Protein AF-A0A6N2ULR9-F1 (afdb_monomer_lite)

Foldseek 3Di:
DDDDDDPDDDDDPPPPDDQAPDDDDDPVLLLQLLLLFVLLCLDQQGGDLLLSVLVSCLVVVVSVDDQAVDDDPNNDHPVSVVSRVVSRVVSHPPGDDDDVVVVVPDDFDPQQADPVRHGHAFQQEKEKDKDFDQFKAKEQACDPQQPQLLCNQPRIAIDRAMKIWTAGSRQRATQKIKTKDFLVSDDALLQLLLQQVVCCQVANHGQEYEYEDDRCPPPLNVQSCQLSNYHYDYPYPPPPNHPVVVVVSQLCSQLSLAFGGCDPDHCPDVVSVVVSVCSSNNNDNCPVGGYYPVVVVVSSLLSSVSQQQHWDADPNPGIDRSLVSNVVSCVVPPHHHDDPLCPLSSFSDKDKAAQAPQKGWDFDQAQQRAGDIWIWHDPVSVVRHGHIWIWGFHSLDDPQTKIWIGHPPDPHTPDMITTPDDDDPDDPDDRPNVSSSRWMWMWMWGDHSVRFIWIWIFTRHSRRDGDTDIDTDDPPDDDDPPDDDPSSDDDVSSVPPPSPSVVVVVVVVVVPDPPDDDDDDDDPVNVVVVVVVVVVVVVVPDDDD

Structure (mmCIF, N/CA/C/O backbone):
data_AF-A0A6N2ULR9-F1
#
_entry.id   AF-A0A6N2ULR9-F1
#
loop_
_atom_site.group_PDB
_atom_site.id
_atom_site.type_symbol
_atom_site.label_atom_id
_atom_site.label_alt_id
_atom_site.label_comp_id
_atom_site.label_asym_id
_atom_site.label_entity_id
_atom_site.label_seq_id
_atom_site.pdbx_PDB_ins_code
_atom_site.Cartn_x
_atom_site.Cartn_y
_atom_site.Cartn_z
_atom_site.occupancy
_atom_site.B_iso_or_equiv
_atom_site.auth_seq_id
_atom_site.auth_comp_id
_atom_site.auth_asym_id
_atom_site.auth_atom_id
_atom_site.pdbx_PDB_model_num
ATOM 1 N N . MET A 1 1 ? -1.309 -63.163 -31.388 1.00 37.44 1 MET A N 1
ATOM 2 C CA . MET A 1 1 ? -1.005 -61.895 -32.080 1.00 37.44 1 MET A CA 1
ATOM 3 C C . MET A 1 1 ? -2.099 -60.893 -31.761 1.00 37.44 1 MET A C 1
ATOM 5 O O . MET A 1 1 ? -3.203 -61.052 -32.255 1.00 37.44 1 MET A O 1
ATOM 9 N N . ALA A 1 2 ? -1.793 -59.922 -30.907 1.00 28.91 2 ALA A N 1
ATOM 10 C CA . ALA A 1 2 ? -2.475 -58.636 -30.769 1.00 28.91 2 ALA A CA 1
ATOM 11 C C . ALA A 1 2 ? -1.526 -57.779 -29.919 1.00 28.91 2 ALA A C 1
ATOM 13 O O . ALA A 1 2 ? -1.301 -58.084 -28.751 1.00 28.91 2 ALA A O 1
ATOM 14 N N . ILE A 1 3 ? -0.853 -56.823 -30.558 1.00 29.50 3 ILE A N 1
ATOM 15 C CA . ILE A 1 3 ? 0.180 -55.976 -29.954 1.00 29.50 3 ILE A CA 1
ATOM 16 C C . ILE A 1 3 ? -0.521 -54.738 -29.389 1.00 29.50 3 ILE A C 1
ATOM 18 O O . ILE A 1 3 ? -1.133 -53.978 -30.137 1.00 29.50 3 ILE A O 1
ATOM 22 N N . LEU A 1 4 ? -0.453 -54.577 -28.069 1.00 30.03 4 LEU A N 1
ATOM 23 C CA . LEU A 1 4 ? -0.793 -53.346 -27.354 1.00 30.03 4 LEU A CA 1
ATOM 24 C C . LEU A 1 4 ? 0.297 -52.291 -27.638 1.00 30.03 4 LEU A C 1
ATOM 26 O O . LEU A 1 4 ? 1.473 -52.654 -27.597 1.00 30.03 4 LEU A O 1
ATOM 30 N N . PRO A 1 5 ? -0.032 -51.014 -27.913 1.00 29.80 5 PRO A N 1
ATOM 31 C CA . PRO A 1 5 ? 0.979 -49.976 -28.076 1.00 29.80 5 PRO A CA 1
ATOM 32 C C . PRO A 1 5 ? 1.492 -49.464 -26.723 1.00 29.80 5 PRO A C 1
ATOM 34 O O . PRO A 1 5 ? 0.711 -49.132 -25.830 1.00 29.80 5 PRO A O 1
ATOM 37 N N . ASP A 1 6 ? 2.817 -49.375 -26.623 1.00 27.47 6 ASP A N 1
ATOM 38 C CA . ASP A 1 6 ? 3.605 -48.858 -25.505 1.00 27.47 6 ASP A CA 1
ATOM 39 C C . ASP A 1 6 ? 3.146 -47.480 -24.996 1.00 27.47 6 ASP A C 1
ATOM 41 O O . ASP A 1 6 ? 3.262 -46.453 -25.670 1.00 27.47 6 ASP A O 1
ATOM 45 N N . HIS A 1 7 ? 2.736 -47.438 -23.728 1.00 31.77 7 HIS A N 1
ATOM 46 C CA . HIS A 1 7 ? 2.712 -46.222 -22.924 1.00 31.77 7 HIS A CA 1
ATOM 47 C C . HIS A 1 7 ? 4.122 -45.926 -22.396 1.00 31.77 7 HIS A C 1
ATOM 49 O O . HIS A 1 7 ? 4.442 -46.242 -21.252 1.00 31.77 7 HIS A O 1
ATOM 55 N N . SER A 1 8 ? 4.975 -45.297 -23.208 1.00 33.56 8 SER A N 1
ATOM 56 C CA . SER A 1 8 ? 6.264 -44.789 -22.718 1.00 33.56 8 SER A CA 1
ATOM 57 C C . SER A 1 8 ? 6.869 -43.674 -23.577 1.00 33.56 8 SER A C 1
ATOM 59 O O . SER A 1 8 ? 7.984 -43.819 -24.054 1.00 33.56 8 SER A O 1
ATOM 61 N N . PHE A 1 9 ? 6.195 -42.533 -23.752 1.00 29.56 9 PHE A N 1
ATOM 62 C CA . PHE A 1 9 ? 6.864 -41.294 -24.189 1.00 29.56 9 PHE A CA 1
ATOM 63 C C . PHE A 1 9 ? 6.121 -40.055 -23.680 1.00 29.56 9 PHE A C 1
ATOM 65 O O . PHE A 1 9 ? 5.256 -39.521 -24.358 1.00 29.56 9 PHE A O 1
ATOM 72 N N . ASN A 1 10 ? 6.463 -39.598 -22.473 1.00 29.67 10 ASN A N 1
ATOM 73 C CA . ASN A 1 10 ? 6.321 -38.198 -22.048 1.00 29.67 10 ASN A CA 1
ATOM 74 C C . ASN A 1 10 ? 7.210 -37.953 -20.821 1.00 29.67 10 ASN A C 1
ATOM 76 O O . ASN A 1 10 ? 6.750 -37.705 -19.711 1.00 29.67 10 ASN A O 1
ATOM 80 N N . ALA A 1 11 ? 8.521 -38.059 -21.024 1.00 29.81 11 ALA A N 1
ATOM 81 C CA . ALA A 1 11 ? 9.513 -37.607 -20.062 1.00 29.81 11 ALA A CA 1
ATOM 82 C C . ALA A 1 11 ? 10.702 -37.020 -20.834 1.00 29.81 11 ALA A C 1
ATOM 84 O O . ALA A 1 11 ? 11.305 -37.689 -21.666 1.00 29.81 11 ALA A O 1
ATOM 85 N N . PHE A 1 12 ? 11.011 -35.754 -20.545 1.00 30.81 12 PHE A N 1
ATOM 86 C CA . PHE A 1 12 ? 12.213 -35.027 -20.964 1.00 30.81 12 PHE A CA 1
ATOM 87 C C . PHE A 1 12 ? 12.389 -34.745 -22.467 1.00 30.81 12 PHE A C 1
ATOM 89 O O . PHE A 1 12 ? 13.295 -35.256 -23.116 1.00 30.81 12 PHE A O 1
ATOM 96 N N . SER A 1 13 ? 11.659 -33.750 -22.978 1.00 29.31 13 SER A N 1
ATOM 97 C CA . SER A 1 13 ? 12.244 -32.827 -23.957 1.00 29.31 13 SER A CA 1
ATOM 98 C C . SER A 1 13 ? 12.632 -31.524 -23.252 1.00 29.31 13 SER A C 1
ATOM 100 O O . SER A 1 13 ? 11.949 -30.504 -23.290 1.00 29.31 13 SER A O 1
ATOM 102 N N . ALA A 1 14 ? 13.799 -31.547 -22.601 1.00 35.78 14 ALA A N 1
ATOM 103 C CA . ALA A 1 14 ? 14.602 -30.340 -22.461 1.00 35.78 14 ALA A CA 1
ATOM 104 C C . ALA A 1 14 ? 14.975 -29.891 -23.884 1.00 35.78 14 ALA A C 1
ATOM 106 O O . ALA A 1 14 ? 15.985 -30.309 -24.453 1.00 35.78 14 ALA A O 1
ATOM 107 N N . GLY A 1 15 ? 14.080 -29.121 -24.505 1.00 28.27 15 GLY A N 1
ATOM 108 C CA . GLY A 1 15 ? 14.247 -28.592 -25.847 1.00 28.27 15 GLY A CA 1
ATOM 109 C C . GLY A 1 15 ? 15.499 -27.728 -25.902 1.00 28.27 15 GLY A C 1
ATOM 110 O O . GLY A 1 15 ? 15.595 -26.700 -25.233 1.00 28.27 15 GLY A O 1
ATOM 111 N N . ARG A 1 16 ? 16.474 -28.183 -26.691 1.00 31.53 16 ARG A N 1
ATOM 112 C CA . ARG A 1 16 ? 17.697 -27.462 -27.047 1.00 31.53 16 ARG A CA 1
ATOM 113 C C . ARG A 1 16 ? 17.397 -25.989 -27.336 1.00 31.53 16 ARG A C 1
ATOM 115 O O . ARG A 1 16 ? 16.453 -25.663 -28.049 1.00 31.53 16 ARG A O 1
ATOM 122 N N . SER A 1 17 ? 18.263 -25.121 -26.821 1.00 39.56 17 SER A N 1
ATOM 123 C CA . SER A 1 17 ? 18.326 -23.687 -27.095 1.00 39.56 17 SER A CA 1
ATOM 124 C C . SER A 1 17 ? 18.299 -23.395 -28.602 1.00 39.56 17 SER A C 1
ATOM 126 O O . SER A 1 17 ? 19.338 -23.406 -29.267 1.00 39.56 17 SER A O 1
ATOM 128 N N . GLY A 1 18 ? 17.113 -23.135 -29.148 1.00 39.78 18 GLY A N 1
ATOM 129 C CA . GLY A 1 18 ? 16.957 -22.618 -30.501 1.00 39.78 18 GLY A CA 1
ATOM 130 C C . GLY A 1 18 ? 17.565 -21.220 -30.601 1.00 39.78 18 GLY A C 1
ATOM 131 O O . GLY A 1 18 ? 17.442 -20.404 -29.684 1.00 39.78 18 GLY A O 1
ATOM 132 N N . ARG A 1 19 ? 18.248 -20.935 -31.714 1.00 44.41 19 ARG A N 1
ATOM 133 C CA . ARG A 1 19 ? 18.718 -19.581 -32.037 1.00 44.41 19 ARG A CA 1
ATOM 134 C C . ARG A 1 19 ? 17.500 -18.640 -31.994 1.00 44.41 19 ARG A C 1
ATOM 136 O O . ARG A 1 19 ? 16.488 -18.983 -32.605 1.00 44.41 19 ARG A O 1
ATOM 143 N N . PRO A 1 20 ? 17.566 -17.486 -31.300 1.00 54.06 20 PRO A N 1
ATOM 144 C CA . PRO A 1 20 ? 16.468 -16.522 -31.294 1.00 54.06 20 PRO A CA 1
ATOM 145 C C . PRO A 1 20 ? 16.014 -16.214 -32.725 1.00 54.06 20 PRO A C 1
ATOM 147 O O . PRO A 1 20 ? 16.872 -16.133 -33.614 1.00 54.06 20 PRO A O 1
ATOM 150 N N . ARG A 1 21 ? 14.701 -16.037 -32.948 1.00 57.66 21 ARG A N 1
ATOM 151 C CA . ARG A 1 21 ? 14.148 -15.649 -34.260 1.00 57.66 21 ARG A CA 1
ATOM 152 C C . ARG A 1 21 ? 14.974 -14.497 -34.847 1.00 57.66 21 ARG A C 1
ATOM 154 O O . ARG A 1 21 ? 15.307 -13.544 -34.135 1.00 57.66 21 ARG A O 1
ATOM 161 N N . LYS A 1 22 ? 15.334 -14.599 -36.133 1.00 58.41 22 LYS A N 1
ATOM 162 C CA . LYS A 1 22 ? 15.911 -13.470 -36.871 1.00 58.41 22 LYS A CA 1
ATOM 163 C C . LYS A 1 22 ? 14.815 -12.413 -36.975 1.00 58.41 22 LYS A C 1
ATOM 165 O O . LYS A 1 22 ? 13.831 -12.624 -37.669 1.00 58.41 22 LYS A O 1
ATOM 170 N N . VAL A 1 23 ? 14.978 -11.335 -36.220 1.00 71.19 23 VAL A N 1
ATOM 171 C CA . VAL A 1 23 ? 14.125 -10.149 -36.273 1.00 71.19 23 VAL A CA 1
ATOM 172 C C . VAL A 1 23 ? 14.963 -9.037 -36.880 1.00 71.19 23 VAL A C 1
ATOM 174 O O . VAL A 1 23 ? 16.077 -8.785 -36.408 1.00 71.19 23 VAL A O 1
ATOM 177 N N . GLU A 1 24 ? 14.437 -8.398 -37.916 1.00 76.94 24 GLU A N 1
ATOM 178 C CA . GLU A 1 24 ? 14.987 -7.164 -38.469 1.00 76.94 24 GLU A CA 1
ATOM 179 C C . GLU A 1 24 ? 14.233 -5.980 -37.863 1.00 76.94 24 GLU A C 1
ATOM 181 O O . GLU A 1 24 ? 13.018 -6.030 -37.702 1.00 76.94 24 GLU A O 1
ATOM 186 N N . LEU A 1 25 ? 14.972 -4.945 -37.458 1.00 82.00 25 LEU A N 1
ATOM 187 C CA . LEU A 1 25 ? 14.417 -3.713 -36.898 1.00 82.00 25 LEU A CA 1
ATOM 188 C C . LEU A 1 25 ? 14.755 -2.559 -37.839 1.00 82.00 25 LEU A C 1
ATOM 190 O O . LEU A 1 25 ? 15.904 -2.446 -38.276 1.00 82.00 25 LEU A O 1
ATOM 194 N N . THR A 1 26 ? 13.782 -1.690 -38.093 1.00 84.81 26 THR A N 1
ATOM 195 C CA . THR A 1 26 ? 13.990 -0.404 -38.782 1.00 84.81 26 THR A CA 1
ATOM 196 C C . THR A 1 26 ? 14.842 0.550 -37.933 1.00 84.81 26 THR A C 1
ATOM 198 O O . THR A 1 26 ? 15.014 0.340 -36.730 1.00 84.81 26 THR A O 1
ATOM 201 N N . GLU A 1 27 ? 15.398 1.611 -38.523 1.00 79.12 27 GLU A N 1
ATOM 202 C CA . GLU A 1 27 ? 16.209 2.588 -37.774 1.00 79.12 27 GLU A CA 1
ATOM 203 C C . GLU A 1 27 ? 15.389 3.341 -36.714 1.00 79.12 27 GLU A C 1
ATOM 205 O O . GLU A 1 27 ? 15.872 3.587 -35.606 1.00 79.12 27 GLU A O 1
ATOM 210 N N . GLU A 1 28 ? 14.125 3.640 -37.002 1.00 80.38 28 GLU A N 1
ATOM 211 C CA . GLU A 1 28 ? 13.175 4.224 -36.055 1.00 80.38 28 GLU A CA 1
ATOM 212 C C . GLU A 1 28 ? 12.941 3.287 -34.863 1.00 80.38 28 GLU A C 1
ATOM 214 O O . GLU A 1 28 ? 13.069 3.705 -33.710 1.00 80.38 28 GLU A O 1
ATOM 219 N N . GLN A 1 29 ? 12.704 1.999 -35.129 1.00 83.94 29 GLN A N 1
ATOM 220 C CA . GLN A 1 29 ? 12.535 0.970 -34.098 1.00 83.94 29 GLN A CA 1
ATOM 221 C C . GLN A 1 29 ? 13.801 0.769 -33.255 1.00 83.94 29 GLN A C 1
ATOM 223 O O . GLN A 1 29 ? 13.720 0.564 -32.043 1.00 83.94 29 GLN A O 1
ATOM 228 N N . LYS A 1 30 ? 14.993 0.858 -33.860 1.00 82.75 30 LYS A N 1
ATOM 229 C CA . LYS A 1 30 ? 16.265 0.800 -33.120 1.00 82.75 30 LYS A CA 1
ATOM 230 C C . LYS A 1 30 ? 16.410 1.986 -32.165 1.00 82.75 30 LYS A C 1
ATOM 232 O O . LYS A 1 30 ? 16.807 1.782 -31.015 1.00 82.75 30 LYS A O 1
ATOM 237 N N . LYS A 1 31 ? 16.076 3.205 -32.606 1.00 77.50 31 LYS A N 1
ATOM 238 C CA . LYS A 1 31 ? 16.106 4.415 -31.760 1.00 77.50 31 LYS A CA 1
ATOM 239 C C . LYS A 1 31 ? 15.108 4.319 -30.609 1.00 77.50 31 LYS A C 1
ATOM 241 O O . LYS A 1 31 ? 15.468 4.601 -29.467 1.00 77.50 31 LYS A O 1
ATOM 246 N N . GLU A 1 32 ? 13.890 3.862 -30.889 1.00 80.50 32 GLU A N 1
ATOM 247 C CA . GLU A 1 32 ? 12.859 3.626 -29.877 1.00 80.50 32 GLU A CA 1
ATOM 248 C C . GLU A 1 32 ? 13.315 2.595 -28.833 1.00 80.50 32 GLU A C 1
ATOM 250 O O . GLU A 1 32 ? 13.281 2.866 -27.630 1.00 80.50 32 GLU A O 1
ATOM 255 N N . LEU A 1 33 ? 13.827 1.442 -29.275 1.00 82.88 33 LEU A N 1
ATOM 256 C CA . LEU A 1 33 ? 14.325 0.390 -28.388 1.00 82.88 33 LEU A CA 1
ATOM 257 C C . LEU A 1 33 ? 15.515 0.863 -27.537 1.00 82.88 33 LEU A C 1
ATOM 259 O O . LEU A 1 33 ? 15.602 0.531 -26.351 1.00 82.88 33 LEU A O 1
ATOM 263 N N . ALA A 1 34 ? 16.427 1.650 -28.113 1.00 77.06 34 ALA A N 1
ATOM 264 C CA . ALA A 1 34 ? 17.532 2.254 -27.375 1.00 77.06 34 ALA A CA 1
ATOM 265 C C . ALA A 1 34 ? 17.027 3.237 -26.305 1.00 77.06 34 ALA A C 1
ATOM 267 O O . ALA A 1 34 ? 17.490 3.184 -25.163 1.00 77.06 34 ALA A O 1
ATOM 268 N N . ALA A 1 35 ? 16.045 4.081 -26.636 1.00 73.56 35 ALA A N 1
ATOM 269 C CA . ALA A 1 35 ? 15.434 5.016 -25.694 1.00 73.56 35 ALA A CA 1
ATOM 270 C C . ALA A 1 35 ? 14.709 4.288 -24.549 1.00 73.56 35 ALA A C 1
ATOM 272 O O . ALA A 1 35 ? 14.907 4.631 -23.382 1.00 73.56 35 ALA A O 1
ATOM 273 N N . LEU A 1 36 ? 13.945 3.233 -24.858 1.00 79.06 36 LEU A N 1
ATOM 274 C CA . LEU A 1 36 ? 13.310 2.369 -23.858 1.00 79.06 36 LEU A CA 1
ATOM 275 C C . LEU A 1 36 ? 14.353 1.715 -22.945 1.00 79.06 36 LEU A C 1
ATOM 277 O O . LEU A 1 36 ? 14.212 1.743 -21.724 1.00 79.06 36 LEU A O 1
ATOM 281 N N . TYR A 1 37 ? 15.437 1.176 -23.504 1.00 80.25 37 TYR A N 1
ATOM 282 C CA . TYR A 1 37 ? 16.511 0.584 -22.707 1.00 80.25 37 TYR A CA 1
ATOM 283 C C . TYR A 1 37 ? 17.149 1.591 -21.747 1.00 80.25 37 TYR A C 1
ATOM 285 O O . TYR A 1 37 ? 17.307 1.278 -20.565 1.00 80.25 37 TYR A O 1
ATOM 293 N N . LEU A 1 38 ? 17.463 2.800 -22.215 1.00 73.25 38 LEU A N 1
ATOM 294 C CA . LEU A 1 38 ? 18.015 3.867 -21.376 1.00 73.25 38 LEU A CA 1
ATOM 295 C C . LEU A 1 38 ? 17.039 4.312 -20.280 1.00 73.25 38 LEU A C 1
ATOM 297 O O . LEU A 1 38 ? 17.474 4.622 -19.172 1.00 73.25 38 LEU A O 1
ATOM 301 N N . ALA A 1 39 ? 15.734 4.300 -20.564 1.00 70.00 39 ALA A N 1
ATOM 302 C CA . ALA A 1 39 ? 14.705 4.608 -19.580 1.00 70.00 39 ALA A CA 1
ATOM 303 C C . ALA A 1 39 ? 14.601 3.528 -18.490 1.00 70.00 39 ALA A C 1
ATOM 305 O O . ALA A 1 39 ? 14.441 3.869 -17.320 1.00 70.00 39 ALA A O 1
ATOM 306 N N . THR A 1 40 ? 14.734 2.241 -18.847 1.00 68.62 40 THR A N 1
ATOM 307 C CA . THR A 1 40 ? 14.570 1.108 -17.916 1.00 68.62 40 THR A CA 1
ATOM 308 C C . THR A 1 40 ? 15.659 1.050 -16.835 1.00 68.62 40 THR A C 1
ATOM 310 O O . THR A 1 40 ? 16.625 0.313 -16.953 1.00 68.62 40 THR A O 1
ATOM 313 N N . ASN A 1 41 ? 15.517 1.784 -15.733 1.00 61.34 41 ASN A N 1
ATOM 314 C CA . ASN A 1 41 ? 16.542 1.928 -14.683 1.00 61.34 41 ASN A CA 1
ATOM 315 C C . ASN A 1 41 ? 16.734 0.646 -13.826 1.00 61.34 41 ASN A C 1
ATOM 317 O O . ASN A 1 41 ? 16.257 0.545 -12.690 1.00 61.34 41 ASN A O 1
ATOM 321 N N . ALA A 1 42 ? 17.389 -0.377 -14.389 1.00 58.91 42 ALA A N 1
ATOM 322 C CA . ALA A 1 42 ? 17.586 -1.691 -13.765 1.00 58.91 42 ALA A CA 1
ATOM 323 C C . ALA A 1 42 ? 18.707 -1.689 -12.724 1.00 58.91 42 ALA A C 1
ATOM 325 O O . ALA A 1 42 ? 18.564 -2.231 -11.629 1.00 58.91 42 ALA A O 1
ATOM 326 N N . THR A 1 43 ? 19.838 -1.072 -13.064 1.00 57.38 43 THR A N 1
ATOM 327 C CA . THR A 1 43 ? 20.954 -0.846 -12.142 1.00 57.38 43 THR A CA 1
ATOM 328 C C . THR A 1 43 ? 21.556 0.531 -12.380 1.00 57.38 43 THR A C 1
ATOM 330 O O . THR A 1 43 ? 21.339 1.137 -13.425 1.00 57.38 43 THR A O 1
ATOM 333 N N . ARG A 1 44 ? 22.440 0.965 -11.472 1.00 52.78 44 ARG A N 1
ATOM 334 C CA . ARG A 1 44 ? 23.234 2.197 -11.627 1.00 52.78 44 ARG A CA 1
ATOM 335 C C . ARG A 1 44 ? 24.057 2.277 -12.928 1.00 52.78 44 ARG A C 1
ATOM 337 O O . ARG A 1 44 ? 24.580 3.341 -13.224 1.00 52.78 44 ARG A O 1
ATOM 344 N N . LYS A 1 45 ? 24.247 1.167 -13.658 1.00 58.62 45 LYS A N 1
ATOM 345 C CA . LYS A 1 45 ? 25.140 1.066 -14.830 1.00 58.62 45 LYS A CA 1
ATOM 346 C C . LYS A 1 45 ? 24.486 0.412 -16.057 1.00 58.62 45 LYS A C 1
ATOM 348 O O . LYS A 1 45 ? 25.190 0.090 -17.017 1.00 58.62 45 LYS A O 1
ATOM 353 N N . SER A 1 46 ? 23.187 0.104 -16.023 1.00 63.75 46 SER A N 1
ATOM 354 C CA . SER A 1 46 ? 22.536 -0.610 -17.130 1.00 63.75 46 SER A CA 1
ATOM 355 C C . SER A 1 46 ? 21.018 -0.495 -17.131 1.00 63.75 46 SER A C 1
ATOM 357 O O . SER A 1 46 ? 20.387 -0.589 -16.075 1.00 63.75 46 SER A O 1
ATOM 359 N N . GLY A 1 47 ? 20.464 -0.459 -18.343 1.00 67.19 47 GLY A N 1
ATOM 360 C CA . GLY A 1 47 ? 19.056 -0.711 -18.602 1.00 67.19 47 GLY A CA 1
ATOM 361 C C . GLY A 1 47 ? 18.651 -2.175 -18.366 1.00 67.19 47 GLY A C 1
ATOM 362 O O . GLY A 1 47 ? 19.517 -3.058 -18.300 1.00 67.19 47 GLY A O 1
ATOM 363 N N . SER A 1 48 ? 17.353 -2.475 -18.276 1.00 77.38 48 SER A N 1
ATOM 364 C CA . SER A 1 48 ? 16.854 -3.860 -18.301 1.00 77.38 48 SER A CA 1
ATOM 365 C C . SER A 1 48 ? 16.536 -4.257 -19.739 1.00 77.38 48 SER A C 1
ATOM 367 O O . SER A 1 48 ? 15.490 -3.896 -20.268 1.00 77.38 48 SER A O 1
ATOM 369 N N . MET A 1 49 ? 17.418 -5.045 -20.367 1.00 81.88 49 MET A N 1
ATOM 370 C CA . MET A 1 49 ? 17.211 -5.512 -21.748 1.00 81.88 49 MET A CA 1
ATOM 371 C C . MET A 1 49 ? 15.908 -6.300 -21.908 1.00 81.88 49 MET A C 1
ATOM 373 O O . MET A 1 49 ? 15.190 -6.117 -22.882 1.00 81.88 49 MET A O 1
ATOM 377 N N . THR A 1 50 ? 15.591 -7.161 -20.938 1.00 78.44 50 THR A N 1
ATOM 378 C CA . THR A 1 50 ? 14.372 -7.978 -20.964 1.00 78.44 50 THR A CA 1
ATOM 379 C C . THR A 1 50 ? 13.117 -7.118 -20.852 1.00 78.44 50 THR A C 1
ATOM 381 O O . THR A 1 50 ? 12.150 -7.364 -21.565 1.00 78.44 50 THR A O 1
ATOM 384 N N . LEU A 1 51 ? 13.135 -6.094 -19.991 1.00 76.38 51 LEU A N 1
ATOM 385 C CA . LEU A 1 51 ? 11.998 -5.190 -19.823 1.00 76.38 51 LEU A CA 1
ATOM 386 C C . LEU A 1 51 ? 11.825 -4.283 -21.044 1.00 76.38 51 LEU A C 1
ATOM 388 O O . LEU A 1 51 ? 10.719 -4.180 -21.558 1.00 76.38 51 LEU A O 1
ATOM 392 N N . ALA A 1 52 ? 12.909 -3.673 -21.529 1.00 81.31 52 ALA A N 1
ATOM 393 C CA . ALA A 1 52 ? 12.876 -2.799 -22.698 1.00 81.31 52 ALA A CA 1
ATOM 394 C C . ALA A 1 52 ? 12.353 -3.541 -23.931 1.00 81.31 52 ALA A C 1
ATOM 396 O O . ALA A 1 52 ? 11.439 -3.060 -24.592 1.00 81.31 52 ALA A O 1
ATOM 397 N N . TRP A 1 53 ? 12.858 -4.755 -24.175 1.00 84.94 53 TRP A N 1
ATOM 398 C CA . TRP A 1 53 ? 12.372 -5.602 -25.259 1.00 84.94 53 TRP A CA 1
ATOM 399 C C . TRP A 1 53 ? 10.914 -6.031 -25.066 1.00 84.94 53 TRP A C 1
ATOM 401 O O . TRP A 1 53 ? 10.152 -6.032 -26.024 1.00 84.94 53 TRP A O 1
ATOM 411 N N . SER A 1 54 ? 10.496 -6.355 -23.838 1.00 78.00 54 SER A N 1
ATOM 412 C CA . SER A 1 54 ? 9.101 -6.721 -23.571 1.00 78.00 54 SER A CA 1
ATOM 413 C C . SER A 1 54 ? 8.130 -5.563 -23.804 1.00 78.00 54 SER A C 1
ATOM 415 O O . SER A 1 54 ? 7.039 -5.802 -24.312 1.00 78.00 54 SER A O 1
ATOM 417 N N . ILE A 1 55 ? 8.491 -4.340 -23.404 1.00 77.06 55 ILE A N 1
ATOM 418 C CA . ILE A 1 55 ? 7.666 -3.146 -23.640 1.00 77.06 55 ILE A CA 1
ATOM 419 C C . ILE A 1 55 ? 7.606 -2.870 -25.142 1.00 77.06 55 ILE A C 1
ATOM 421 O O . ILE A 1 55 ? 6.512 -2.770 -25.690 1.00 77.06 55 ILE A O 1
ATOM 425 N N . PHE A 1 56 ? 8.762 -2.851 -25.806 1.00 83.38 56 PHE A N 1
ATOM 426 C CA . PHE A 1 56 ? 8.871 -2.639 -27.246 1.00 83.38 56 PHE A CA 1
ATOM 427 C C . PHE A 1 56 ? 8.025 -3.650 -28.036 1.00 83.38 56 PHE A C 1
ATOM 429 O O . PHE A 1 56 ? 7.153 -3.270 -28.805 1.00 83.38 56 PHE A O 1
ATOM 436 N N . ALA A 1 57 ? 8.174 -4.949 -27.775 1.00 82.06 57 ALA A N 1
ATOM 437 C CA . ALA A 1 57 ? 7.412 -5.971 -28.489 1.00 82.06 57 ALA A CA 1
ATOM 438 C C . ALA A 1 57 ? 5.900 -5.944 -28.183 1.00 82.06 57 ALA A C 1
ATOM 440 O O . ALA A 1 57 ? 5.105 -6.368 -29.011 1.00 82.06 57 ALA A O 1
ATOM 441 N N . SER A 1 58 ? 5.477 -5.424 -27.021 1.00 75.44 58 SER A N 1
ATOM 442 C CA . SER A 1 58 ? 4.045 -5.200 -26.741 1.00 75.44 58 SER A CA 1
ATOM 443 C C . SER A 1 58 ? 3.445 -4.036 -27.540 1.00 75.44 58 SER A C 1
ATOM 445 O O . SER A 1 58 ? 2.228 -3.957 -27.692 1.00 75.44 58 SER A O 1
ATOM 447 N N . GLN A 1 59 ? 4.292 -3.123 -28.022 1.00 79.00 59 GLN A N 1
ATOM 448 C CA . GLN A 1 59 ? 3.917 -1.998 -28.881 1.00 79.00 59 GLN A CA 1
ATOM 449 C C . GLN A 1 59 ? 4.013 -2.358 -30.373 1.00 79.00 59 GLN A C 1
ATOM 451 O O . GLN A 1 59 ? 3.332 -1.731 -31.176 1.00 79.00 59 GLN A O 1
ATOM 456 N N . HIS A 1 60 ? 4.792 -3.393 -30.702 1.00 78.31 60 HIS A N 1
ATOM 457 C CA . HIS A 1 60 ? 5.056 -3.920 -32.046 1.00 78.31 60 HIS A CA 1
ATOM 458 C C . HIS A 1 60 ? 4.677 -5.421 -32.118 1.00 78.31 60 HIS A C 1
ATOM 460 O O . HIS A 1 60 ? 5.562 -6.288 -32.176 1.00 78.31 60 HIS A O 1
ATOM 466 N N . PRO A 1 61 ? 3.374 -5.771 -32.016 1.00 75.62 61 PRO A N 1
ATOM 467 C CA . PRO A 1 61 ? 2.907 -7.161 -31.919 1.00 75.62 61 PRO A CA 1
ATOM 468 C C . PRO A 1 61 ? 3.250 -8.020 -33.147 1.00 75.62 61 PRO A C 1
ATOM 470 O O . PRO A 1 61 ? 3.382 -9.240 -33.027 1.00 75.62 61 PRO A O 1
ATOM 473 N N . GLU A 1 62 ? 3.463 -7.404 -34.311 1.00 75.56 62 GLU A N 1
ATOM 474 C CA . GLU A 1 62 ? 3.891 -8.051 -35.555 1.00 75.56 62 GLU A CA 1
ATOM 475 C C . GLU A 1 62 ? 5.252 -8.756 -35.441 1.00 75.56 62 GLU A C 1
ATOM 477 O O . GLU A 1 62 ? 5.548 -9.670 -36.210 1.00 75.56 62 GLU A O 1
ATOM 482 N N . LEU A 1 63 ? 6.064 -8.400 -34.439 1.00 73.75 63 LEU A N 1
ATOM 483 C CA . LEU A 1 63 ? 7.345 -9.053 -34.161 1.00 73.75 63 LEU A CA 1
ATOM 484 C C . LEU A 1 63 ? 7.185 -10.457 -33.548 1.00 73.75 63 LEU A C 1
ATOM 486 O O . LEU A 1 63 ? 8.173 -11.188 -33.418 1.00 73.75 63 LEU A O 1
ATOM 490 N N . GLY A 1 64 ? 5.961 -10.851 -33.166 1.00 62.31 64 GLY A N 1
ATOM 491 C CA . GLY A 1 64 ? 5.627 -12.214 -32.747 1.00 62.31 64 GLY A CA 1
ATOM 492 C C . GLY A 1 64 ? 6.435 -12.702 -31.542 1.00 62.31 64 GLY A C 1
ATOM 493 O O . GLY A 1 64 ? 6.920 -13.839 -31.538 1.00 62.31 64 GLY A O 1
ATOM 494 N N . TRP A 1 65 ? 6.644 -11.826 -30.555 1.00 67.00 65 TRP A N 1
ATOM 495 C CA . TRP A 1 65 ? 7.372 -12.131 -29.324 1.00 67.00 65 TRP A CA 1
ATOM 496 C C . TRP A 1 65 ? 6.461 -12.819 -28.307 1.00 67.00 65 TRP A C 1
ATOM 498 O O . TRP A 1 65 ? 5.523 -12.208 -27.794 1.00 67.00 65 TRP A O 1
ATOM 508 N N . ASP A 1 66 ? 6.777 -14.069 -27.967 1.00 62.44 66 ASP A N 1
ATOM 509 C CA . ASP A 1 66 ? 6.058 -14.775 -26.913 1.00 62.44 66 ASP A CA 1
ATOM 510 C C . ASP A 1 66 ? 6.420 -14.213 -25.532 1.00 62.44 66 ASP A C 1
ATOM 512 O O . ASP A 1 66 ? 7.565 -14.241 -25.064 1.00 62.44 66 ASP A O 1
ATOM 516 N N . ALA A 1 67 ? 5.387 -13.701 -24.872 1.00 55.12 67 ALA A N 1
ATOM 517 C CA . ALA A 1 67 ? 5.456 -13.164 -23.540 1.00 55.12 67 ALA A CA 1
ATOM 518 C C . ALA A 1 67 ? 5.674 -14.207 -22.437 1.00 55.12 67 ALA A C 1
ATOM 520 O O . ALA A 1 67 ? 6.152 -13.842 -21.364 1.00 55.12 67 ALA A O 1
ATOM 521 N N . ALA A 1 68 ? 5.358 -15.473 -22.683 1.00 48.88 68 ALA A N 1
ATOM 522 C CA . ALA A 1 68 ? 5.426 -16.539 -21.693 1.00 48.88 68 ALA A CA 1
ATOM 523 C C . ALA A 1 68 ? 6.809 -17.221 -21.644 1.00 48.88 68 ALA A C 1
ATOM 525 O O . ALA A 1 68 ? 7.288 -17.578 -20.566 1.00 48.88 68 ALA A O 1
ATOM 526 N N . ALA A 1 69 ? 7.540 -17.290 -22.765 1.00 54.12 69 ALA A N 1
ATOM 527 C CA . ALA A 1 69 ? 8.920 -17.806 -22.830 1.00 54.12 69 ALA A CA 1
ATOM 528 C C . ALA A 1 69 ? 9.973 -16.937 -22.086 1.00 54.12 69 ALA A C 1
ATOM 530 O O . ALA A 1 69 ? 11.164 -17.266 -22.019 1.00 54.12 69 ALA A O 1
ATOM 531 N N . LYS A 1 70 ? 9.542 -15.804 -21.516 1.00 57.81 70 LYS A N 1
ATOM 532 C CA . LYS A 1 70 ? 10.343 -14.707 -20.958 1.00 57.81 70 LYS A CA 1
ATOM 533 C C . LYS A 1 70 ? 11.025 -15.033 -19.635 1.00 57.81 70 LYS A C 1
ATOM 535 O O . LYS A 1 70 ? 10.476 -14.779 -18.565 1.00 57.81 70 LYS A O 1
ATOM 540 N N . SER A 1 71 ? 12.284 -15.448 -19.666 1.00 52.59 71 SER A N 1
ATOM 541 C CA . SER A 1 71 ? 13.063 -15.383 -18.420 1.00 52.59 71 SER A CA 1
ATOM 542 C C . SER A 1 71 ? 14.540 -15.046 -18.561 1.00 52.59 71 SER A C 1
ATOM 544 O O . SER A 1 71 ? 15.195 -14.711 -17.582 1.00 52.59 71 SER A O 1
ATOM 546 N N . SER A 1 72 ? 15.058 -14.969 -19.788 1.00 63.31 72 SER A N 1
ATOM 547 C CA . SER A 1 72 ? 16.478 -14.717 -19.997 1.00 63.31 72 SER A CA 1
ATOM 548 C C . SER A 1 72 ? 16.743 -13.710 -21.109 1.00 63.31 72 SER A C 1
ATOM 550 O O . SER A 1 72 ? 16.237 -13.835 -22.224 1.00 63.31 72 SER A O 1
ATOM 552 N N . LYS A 1 73 ? 17.650 -12.757 -20.843 1.00 63.94 73 LYS A N 1
ATOM 553 C CA . LYS A 1 73 ? 18.210 -11.854 -21.869 1.00 63.94 73 LYS A CA 1
ATOM 554 C C . LYS A 1 73 ? 18.851 -12.616 -23.034 1.00 63.94 73 LYS A C 1
ATOM 556 O O . LYS A 1 73 ? 19.129 -12.033 -24.075 1.00 63.94 73 LYS A O 1
ATOM 561 N N . HIS A 1 74 ? 19.155 -13.901 -22.845 1.00 66.69 74 HIS A N 1
ATOM 562 C CA . HIS A 1 74 ? 19.764 -14.753 -23.857 1.00 66.69 74 HIS A CA 1
ATOM 563 C C . HIS A 1 74 ? 18.767 -15.214 -24.931 1.00 66.69 74 HIS A C 1
ATOM 565 O O . HIS A 1 74 ? 19.212 -15.588 -26.012 1.00 66.69 74 HIS A O 1
ATOM 571 N N . ILE A 1 75 ? 17.462 -15.098 -24.661 1.00 71.38 75 ILE A N 1
ATOM 572 C CA . ILE A 1 75 ? 16.362 -15.444 -25.574 1.00 71.38 75 ILE A CA 1
ATOM 573 C C . ILE A 1 75 ? 15.999 -14.252 -26.488 1.00 71.38 75 ILE A C 1
ATOM 575 O O . ILE A 1 75 ? 15.387 -14.429 -27.536 1.00 71.38 75 ILE A O 1
ATOM 579 N N . ILE A 1 76 ? 16.426 -13.031 -26.137 1.00 76.62 76 ILE A N 1
ATOM 580 C CA . ILE A 1 76 ? 16.206 -11.818 -26.942 1.00 76.62 76 ILE A CA 1
ATOM 581 C C . ILE A 1 76 ? 16.971 -11.921 -28.282 1.00 76.62 76 ILE A C 1
ATOM 583 O O . ILE A 1 76 ? 18.153 -12.301 -28.263 1.00 76.62 76 ILE A O 1
ATOM 587 N N . PRO A 1 77 ? 16.363 -11.534 -29.428 1.00 81.06 77 PRO A N 1
ATOM 588 C CA . PRO A 1 77 ? 17.031 -11.490 -30.729 1.00 81.06 77 PRO A CA 1
ATOM 589 C C . PRO A 1 77 ? 18.365 -10.738 -30.700 1.00 81.06 77 PRO A C 1
ATOM 591 O O . PRO A 1 77 ? 18.515 -9.720 -30.023 1.00 81.06 77 PRO A O 1
ATOM 594 N N . ALA A 1 78 ? 19.358 -11.234 -31.444 1.00 80.44 78 ALA A N 1
ATOM 595 C CA . ALA A 1 78 ? 20.715 -10.685 -31.421 1.00 80.44 78 ALA A CA 1
ATOM 596 C C . ALA A 1 78 ? 20.759 -9.191 -31.793 1.00 80.44 78 ALA A C 1
ATOM 598 O O . ALA A 1 78 ? 21.337 -8.418 -31.035 1.00 80.44 78 ALA A O 1
ATOM 599 N N . VAL A 1 79 ? 20.054 -8.795 -32.861 1.00 80.94 79 VAL A N 1
ATOM 600 C CA . VAL A 1 79 ? 19.909 -7.396 -33.305 1.00 80.94 79 VAL A CA 1
ATOM 601 C C . VAL A 1 79 ? 19.415 -6.491 -32.174 1.00 80.94 79 VAL A C 1
ATOM 603 O O . VAL A 1 79 ? 20.042 -5.479 -31.874 1.00 80.94 79 VAL A O 1
ATOM 606 N N . ALA A 1 80 ? 18.349 -6.888 -31.476 1.00 82.00 80 ALA A N 1
ATOM 607 C CA . ALA A 1 80 ? 17.797 -6.120 -30.362 1.00 82.00 80 ALA A CA 1
ATOM 608 C C . ALA A 1 80 ? 18.782 -6.008 -29.185 1.00 82.00 80 ALA A C 1
ATOM 610 O O . ALA A 1 80 ? 18.941 -4.941 -28.588 1.00 82.00 80 ALA A O 1
ATOM 611 N N . ARG A 1 81 ? 19.494 -7.097 -28.855 1.00 83.69 81 ARG A N 1
ATOM 612 C CA . ARG A 1 81 ? 20.535 -7.064 -27.814 1.00 83.69 81 ARG A CA 1
ATOM 613 C C . ARG A 1 81 ? 21.672 -6.131 -28.185 1.00 83.69 81 ARG A C 1
ATOM 615 O O . ARG A 1 81 ? 22.182 -5.447 -27.303 1.00 83.69 81 ARG A O 1
ATOM 622 N N . ASP A 1 82 ? 22.083 -6.123 -29.445 1.00 82.19 82 ASP A N 1
ATOM 623 C CA . ASP A 1 82 ? 23.196 -5.299 -29.888 1.00 82.19 82 ASP A CA 1
ATOM 624 C C . ASP A 1 82 ? 22.815 -3.817 -29.857 1.00 82.19 82 ASP A C 1
ATOM 626 O O . ASP A 1 82 ? 23.565 -3.050 -29.262 1.00 82.19 82 ASP A O 1
ATOM 630 N N . VAL A 1 83 ? 21.619 -3.421 -30.308 1.00 80.19 83 VAL A N 1
ATOM 631 C CA . VAL A 1 83 ? 21.095 -2.046 -30.130 1.00 80.19 83 VAL A CA 1
ATOM 632 C C . VAL A 1 83 ? 21.211 -1.587 -28.668 1.00 80.19 83 VAL A C 1
ATOM 634 O O . VAL A 1 83 ? 21.805 -0.552 -28.366 1.00 80.19 83 VAL A O 1
ATOM 637 N N . MET A 1 84 ? 20.730 -2.404 -27.727 1.00 82.50 84 MET A N 1
ATOM 638 C CA . MET A 1 84 ? 20.760 -2.071 -26.298 1.00 82.50 84 MET A CA 1
ATOM 639 C C . MET A 1 84 ? 22.176 -2.086 -25.693 1.00 82.50 84 MET A C 1
ATOM 641 O O . MET A 1 84 ? 22.478 -1.309 -24.785 1.00 82.50 84 MET A O 1
ATOM 645 N N . LYS A 1 85 ? 23.078 -2.954 -26.175 1.00 79.56 85 LYS A N 1
ATOM 646 C CA . LYS A 1 85 ? 24.491 -2.955 -25.753 1.00 79.56 85 LYS A CA 1
ATOM 647 C C . LYS A 1 85 ? 25.211 -1.689 -26.204 1.00 79.56 85 LYS A C 1
ATOM 649 O O . LYS A 1 85 ? 25.978 -1.156 -25.408 1.00 79.56 85 LYS A O 1
ATOM 654 N N . HIS A 1 86 ? 24.956 -1.209 -27.420 1.00 75.38 86 HIS A N 1
ATOM 655 C CA . HIS A 1 86 ? 25.565 0.019 -27.938 1.00 75.38 86 HIS A CA 1
ATOM 656 C C . HIS A 1 86 ? 25.057 1.268 -27.198 1.00 75.38 86 HIS A C 1
ATOM 658 O O . HIS A 1 86 ? 25.814 2.215 -27.031 1.00 75.38 86 HIS A O 1
ATOM 664 N N . ALA A 1 87 ? 23.838 1.241 -26.645 1.00 65.50 87 ALA A N 1
ATOM 665 C CA . ALA A 1 87 ? 23.317 2.312 -25.786 1.00 65.50 87 ALA A CA 1
ATOM 666 C C . ALA A 1 87 ? 23.890 2.304 -24.345 1.00 65.50 87 ALA A C 1
ATOM 668 O O . ALA A 1 87 ? 23.840 3.307 -23.634 1.00 65.50 87 ALA A O 1
ATOM 669 N N . ARG A 1 88 ? 24.450 1.178 -23.878 1.00 60.66 88 ARG A N 1
ATOM 670 C CA . ARG A 1 88 ? 24.932 0.974 -22.494 1.00 60.66 88 ARG A CA 1
ATOM 671 C C . ARG A 1 88 ? 26.035 1.940 -22.012 1.00 60.66 88 ARG A C 1
ATOM 673 O O . ARG A 1 88 ? 25.964 2.317 -20.839 1.00 60.66 88 ARG A O 1
ATOM 680 N N . PRO A 1 89 ? 27.041 2.332 -22.822 1.00 51.47 89 PRO A N 1
ATOM 681 C CA . PRO A 1 89 ? 28.120 3.222 -22.383 1.00 51.47 89 PRO A CA 1
ATOM 682 C C . PRO A 1 89 ? 27.630 4.591 -21.889 1.00 51.47 89 PRO A C 1
ATOM 684 O O . PRO A 1 89 ? 28.225 5.138 -20.965 1.00 51.47 89 PRO A O 1
ATOM 687 N N . MET A 1 90 ? 26.495 5.090 -22.396 1.00 54.62 90 MET A N 1
ATOM 688 C CA . MET A 1 90 ? 25.928 6.390 -21.999 1.00 54.62 90 MET A CA 1
ATOM 689 C C . MET A 1 90 ? 25.400 6.430 -20.552 1.00 54.62 90 MET A C 1
ATOM 691 O O . MET A 1 90 ? 25.241 7.499 -19.973 1.00 54.62 90 MET A O 1
ATOM 695 N N . VAL A 1 91 ? 25.155 5.271 -19.931 1.00 50.22 91 VAL A N 1
ATOM 696 C CA . VAL A 1 91 ? 24.663 5.163 -18.541 1.00 50.22 91 VAL A CA 1
ATOM 697 C C . VAL A 1 91 ? 25.823 5.049 -17.540 1.00 50.22 91 VAL A C 1
ATOM 699 O O . VAL A 1 91 ? 25.698 5.417 -16.373 1.00 50.22 91 VAL A O 1
ATOM 702 N N . GLY A 1 92 ? 26.971 4.525 -17.983 1.00 41.88 92 GLY A N 1
ATOM 703 C CA . GLY A 1 92 ? 28.092 4.154 -17.117 1.00 41.88 92 GLY A CA 1
ATOM 704 C C . GLY A 1 92 ? 28.960 5.318 -16.633 1.00 41.88 92 GLY A C 1
ATOM 705 O O . GLY A 1 92 ? 29.585 5.187 -15.581 1.00 41.88 92 GLY A O 1
ATOM 706 N N . TYR A 1 93 ? 28.980 6.441 -17.358 1.00 38.88 93 TYR A N 1
ATOM 707 C CA . TYR A 1 93 ? 29.938 7.532 -17.135 1.00 38.88 93 TYR A CA 1
ATOM 708 C C . TYR A 1 93 ? 29.657 8.380 -15.877 1.00 38.88 93 TYR A C 1
ATOM 710 O O . TYR A 1 93 ? 30.566 9.012 -15.352 1.00 38.88 93 TYR A O 1
ATOM 718 N N . HIS A 1 94 ? 28.441 8.347 -15.311 1.00 36.75 94 HIS A N 1
ATOM 719 C CA . HIS A 1 94 ? 28.071 9.297 -14.249 1.00 36.75 94 HIS A CA 1
ATOM 720 C C . HIS A 1 94 ? 27.896 8.746 -12.824 1.00 36.75 94 HIS A C 1
ATOM 722 O O . HIS A 1 94 ? 27.823 9.558 -11.904 1.00 36.75 94 HIS A O 1
ATOM 728 N N . ARG A 1 95 ? 27.735 7.432 -12.572 1.00 53.91 95 ARG A N 1
ATOM 729 C CA . ARG A 1 95 ? 27.130 6.980 -11.281 1.00 53.91 95 ARG A CA 1
ATOM 730 C C . ARG A 1 95 ? 27.683 5.676 -10.672 1.00 53.91 95 ARG A C 1
ATOM 732 O O . ARG A 1 95 ? 26.939 4.810 -10.212 1.00 53.91 95 ARG A O 1
ATOM 739 N N . GLY A 1 96 ? 29.008 5.525 -10.646 1.00 37.50 96 GLY A N 1
ATOM 740 C CA . GLY A 1 96 ? 29.716 4.290 -10.275 1.00 37.50 96 GLY A CA 1
ATOM 741 C C . GLY A 1 96 ? 29.598 3.775 -8.820 1.00 37.50 96 GLY A C 1
ATOM 742 O O . GLY A 1 96 ? 29.523 4.532 -7.861 1.00 37.50 96 GLY A O 1
ATOM 743 N N . GLY A 1 97 ? 29.636 2.439 -8.686 1.00 36.50 97 GLY A N 1
ATOM 744 C CA . GLY A 1 97 ? 29.940 1.645 -7.479 1.00 36.50 97 GLY A CA 1
ATOM 745 C C . GLY A 1 97 ? 30.207 0.168 -7.854 1.00 36.50 97 GLY A C 1
ATOM 746 O O . GLY A 1 97 ? 29.698 -0.291 -8.887 1.00 36.50 97 GLY A O 1
ATOM 747 N N . GLU A 1 98 ? 31.056 -0.551 -7.106 1.00 42.12 98 GLU A N 1
ATOM 748 C CA . GLU A 1 98 ? 31.580 -1.896 -7.440 1.00 42.12 98 GLU A CA 1
ATOM 749 C C . GLU A 1 98 ? 30.667 -3.069 -7.028 1.00 42.12 98 GLU A C 1
ATOM 751 O O . GLU A 1 98 ? 30.049 -3.075 -5.967 1.00 42.12 98 GLU A O 1
ATOM 756 N N . ARG A 1 99 ? 30.589 -4.087 -7.900 1.00 41.75 99 ARG A N 1
ATOM 757 C CA . ARG A 1 99 ? 29.706 -5.268 -7.798 1.00 41.75 99 ARG A CA 1
ATOM 758 C C . ARG A 1 99 ? 30.315 -6.433 -6.996 1.00 41.75 99 ARG A C 1
ATOM 760 O O . ARG A 1 99 ? 29.565 -7.239 -6.456 1.00 41.75 99 ARG A O 1
ATOM 767 N N . LYS A 1 100 ? 31.649 -6.510 -6.898 1.00 38.84 100 LYS A N 1
ATOM 768 C CA . LYS A 1 100 ? 32.383 -7.689 -6.395 1.00 38.84 100 LYS A CA 1
ATOM 769 C C . LYS A 1 100 ? 32.158 -8.009 -4.910 1.00 38.84 100 LYS A C 1
ATOM 771 O O . LYS A 1 100 ? 32.214 -9.172 -4.542 1.00 38.84 100 LYS A O 1
ATOM 776 N N . LEU A 1 101 ? 31.825 -7.025 -4.072 1.00 38.81 101 LEU A N 1
ATOM 777 C CA . LEU A 1 101 ? 31.613 -7.250 -2.632 1.00 38.81 101 LEU A CA 1
ATOM 778 C C . LEU A 1 101 ? 30.270 -7.929 -2.290 1.00 38.81 101 LEU A C 1
ATOM 780 O O . LEU A 1 101 ? 30.135 -8.487 -1.209 1.00 38.81 101 LEU A O 1
ATOM 784 N N . ARG A 1 102 ? 29.276 -7.922 -3.195 1.00 43.03 102 ARG A N 1
ATOM 785 C CA . ARG A 1 102 ? 27.944 -8.514 -2.931 1.00 43.03 102 ARG A CA 1
ATOM 786 C C . ARG A 1 102 ? 27.869 -10.019 -3.184 1.00 43.03 102 ARG A C 1
ATOM 788 O O . ARG A 1 102 ? 26.999 -10.673 -2.627 1.00 43.03 102 ARG A O 1
ATOM 795 N N . GLU A 1 103 ? 28.745 -10.557 -4.029 1.00 42.28 103 GLU A N 1
ATOM 796 C CA . GLU A 1 103 ? 28.733 -11.981 -4.401 1.00 42.28 103 GLU A CA 1
ATOM 797 C C . GLU A 1 103 ? 29.371 -12.871 -3.313 1.00 42.28 103 GLU A C 1
ATOM 799 O O . GLU A 1 103 ? 29.039 -14.047 -3.227 1.00 42.28 103 GLU A O 1
ATOM 804 N N . LEU A 1 104 ? 30.203 -12.300 -2.430 1.00 38.88 104 LEU A N 1
ATOM 805 C CA . LEU A 1 104 ? 30.850 -13.003 -1.308 1.00 38.88 104 LEU A CA 1
ATOM 806 C C . LEU A 1 104 ? 29.994 -13.066 -0.026 1.00 38.88 104 LEU A C 1
ATOM 808 O O . LEU A 1 104 ? 30.324 -13.814 0.885 1.00 38.88 104 LEU A O 1
ATOM 812 N N . ALA A 1 105 ? 28.891 -12.312 0.043 1.00 43.75 105 ALA A N 1
ATOM 813 C CA . ALA A 1 105 ? 27.945 -12.292 1.168 1.00 43.75 105 ALA A CA 1
ATOM 814 C C . ALA A 1 105 ? 26.623 -13.012 0.830 1.00 43.75 105 ALA A C 1
ATOM 816 O O . ALA A 1 105 ? 25.550 -12.642 1.314 1.00 43.75 105 ALA A O 1
ATOM 817 N N . TYR A 1 106 ? 26.681 -13.996 -0.071 1.00 45.12 106 TYR A N 1
ATOM 818 C CA . TYR A 1 106 ? 25.519 -14.786 -0.456 1.00 45.12 106 TYR A CA 1
ATOM 819 C C . TYR A 1 106 ? 25.092 -15.687 0.711 1.00 45.12 106 TYR A C 1
ATOM 821 O O . TYR A 1 106 ? 25.797 -16.625 1.077 1.00 45.12 106 TYR A O 1
ATOM 829 N N . SER A 1 107 ? 23.927 -15.386 1.282 1.00 52.16 107 SER A N 1
ATOM 830 C CA . SER A 1 107 ? 23.221 -16.267 2.208 1.00 52.16 107 SER A CA 1
ATOM 831 C C . SER A 1 107 ? 22.123 -16.998 1.427 1.00 52.16 107 SER A C 1
ATOM 833 O O . SER A 1 107 ? 21.379 -16.335 0.693 1.00 52.16 107 SER A O 1
ATOM 835 N N . PRO A 1 108 ? 22.015 -18.334 1.524 1.00 55.31 108 PRO A N 1
ATOM 836 C CA . PRO A 1 108 ? 20.979 -19.084 0.828 1.00 55.31 108 PRO A CA 1
ATOM 837 C C . PRO A 1 108 ? 19.579 -18.617 1.247 1.00 55.31 108 PRO A C 1
ATOM 839 O O . PRO A 1 108 ? 19.324 -18.274 2.402 1.00 55.31 108 PRO A O 1
ATOM 842 N N . GLY A 1 109 ? 18.653 -18.595 0.288 1.00 60.41 109 GLY A N 1
ATOM 843 C CA . GLY A 1 109 ? 17.288 -18.142 0.518 1.00 60.41 109 GLY A CA 1
ATOM 844 C C . GLY A 1 109 ? 16.556 -19.015 1.544 1.00 60.41 109 GLY A C 1
ATOM 845 O O . GLY A 1 109 ? 16.249 -20.172 1.265 1.00 60.41 109 GLY A O 1
ATOM 846 N N . LEU A 1 110 ? 16.205 -18.427 2.693 1.00 71.94 110 LEU A N 1
ATOM 847 C CA . LEU A 1 110 ? 15.309 -19.024 3.701 1.00 71.94 110 LEU A CA 1
ATOM 848 C C . LEU A 1 110 ? 13.933 -18.336 3.762 1.00 71.94 110 LEU A C 1
ATOM 850 O O . LEU A 1 110 ? 12.993 -18.833 4.371 1.00 71.94 110 LEU A O 1
ATOM 854 N N . LEU A 1 111 ? 13.782 -17.193 3.089 1.00 82.62 111 LEU A N 1
ATOM 855 C CA . LEU A 1 111 ? 12.592 -16.341 3.180 1.00 82.62 111 LEU A CA 1
ATOM 856 C C . LEU A 1 111 ? 11.350 -16.860 2.455 1.00 82.62 111 LEU A C 1
ATOM 858 O O . LEU A 1 111 ? 10.311 -16.220 2.537 1.00 82.62 111 LEU A O 1
ATOM 862 N N . ARG A 1 112 ? 11.416 -17.988 1.750 1.00 87.00 112 ARG A N 1
ATOM 863 C CA . ARG A 1 112 ? 10.217 -18.661 1.222 1.00 87.00 112 ARG A CA 1
ATOM 864 C C . ARG A 1 112 ? 9.978 -20.013 1.871 1.00 87.00 112 ARG A C 1
ATOM 866 O O . ARG A 1 112 ? 9.313 -20.854 1.275 1.00 87.00 112 ARG A O 1
ATOM 873 N N . ARG A 1 113 ? 10.548 -20.239 3.057 1.00 87.19 113 ARG A N 1
ATOM 874 C CA . ARG A 1 113 ? 10.395 -21.482 3.808 1.00 87.19 113 ARG A CA 1
ATOM 875 C C . ARG A 1 113 ? 9.710 -21.253 5.149 1.00 87.19 113 ARG A C 1
ATOM 877 O O . ARG A 1 113 ? 9.876 -20.211 5.787 1.00 87.19 113 ARG A O 1
ATOM 884 N N . ASN A 1 114 ? 8.941 -22.256 5.540 1.00 85.94 114 ASN A N 1
ATOM 885 C CA . ASN A 1 114 ? 8.467 -22.473 6.893 1.00 85.94 114 ASN A CA 1
ATOM 886 C C . ASN A 1 114 ? 9.630 -22.931 7.789 1.00 85.94 114 ASN A C 1
ATOM 888 O O . ASN A 1 114 ? 10.707 -23.293 7.309 1.00 85.94 114 ASN A O 1
ATOM 892 N N . LEU A 1 115 ? 9.417 -22.901 9.107 1.00 80.31 115 LEU A N 1
ATOM 893 C CA . LEU A 1 115 ? 10.423 -23.324 10.092 1.00 80.31 115 LEU A CA 1
ATOM 894 C C . LEU A 1 115 ? 10.767 -24.819 9.988 1.00 80.31 115 LEU A C 1
ATOM 896 O O . LEU A 1 115 ? 11.879 -25.210 10.318 1.00 80.31 115 LEU A O 1
ATOM 900 N N . ASP A 1 116 ? 9.834 -25.630 9.491 1.00 81.38 116 ASP A N 1
ATOM 901 C CA . ASP A 1 116 ? 10.018 -27.055 9.188 1.00 81.38 116 ASP A CA 1
ATOM 902 C C . ASP A 1 116 ? 10.822 -27.303 7.893 1.00 81.38 116 ASP A C 1
ATOM 904 O O . ASP A 1 116 ? 11.083 -28.444 7.519 1.00 81.38 116 ASP A O 1
ATOM 908 N N . GLY A 1 117 ? 11.217 -26.236 7.190 1.00 82.19 117 GLY A N 1
ATOM 909 C CA . GLY A 1 117 ? 11.946 -26.292 5.929 1.00 82.19 117 GLY A CA 1
ATOM 910 C C . GLY A 1 117 ? 11.061 -26.431 4.688 1.00 82.19 117 GLY A C 1
ATOM 911 O O . GLY A 1 117 ? 11.580 -26.278 3.577 1.00 82.19 117 GLY A O 1
ATOM 912 N N . GLY A 1 118 ? 9.751 -26.656 4.836 1.00 86.62 118 GLY A N 1
ATOM 913 C CA . GLY A 1 118 ? 8.796 -26.696 3.727 1.00 86.62 118 GLY A CA 1
ATOM 914 C C . GLY A 1 118 ? 8.658 -25.336 3.039 1.00 86.62 118 GLY A C 1
ATOM 915 O O . GLY A 1 118 ? 8.913 -24.297 3.644 1.00 86.62 118 GLY A O 1
ATOM 916 N N . LEU A 1 119 ? 8.268 -25.306 1.762 1.00 91.25 119 LEU A N 1
ATOM 917 C CA . LEU A 1 119 ? 8.010 -24.037 1.072 1.00 91.25 119 LEU A CA 1
ATOM 918 C C . LEU A 1 119 ? 6.747 -23.365 1.625 1.00 91.25 119 LEU A C 1
ATOM 920 O O . LEU A 1 119 ? 5.762 -24.035 1.934 1.00 91.25 119 LEU A O 1
ATOM 924 N N . LEU A 1 120 ? 6.779 -22.034 1.700 1.00 93.19 120 LEU A N 1
ATOM 925 C CA . LEU A 1 120 ? 5.583 -21.237 1.942 1.00 93.19 120 LEU A CA 1
ATOM 926 C C . LEU A 1 120 ? 4.596 -21.404 0.787 1.00 93.19 120 LEU A C 1
ATOM 928 O O . LEU A 1 120 ? 4.992 -21.519 -0.381 1.00 93.19 120 LEU A O 1
ATOM 932 N N . ARG A 1 121 ? 3.317 -21.347 1.139 1.00 94.31 121 ARG A N 1
ATOM 933 C CA . ARG A 1 121 ? 2.173 -21.307 0.226 1.00 94.31 121 ARG A CA 1
ATOM 934 C C . ARG A 1 121 ? 1.561 -19.912 0.238 1.00 94.31 121 ARG A C 1
ATOM 936 O O . ARG A 1 121 ? 1.716 -19.184 1.226 1.00 94.31 121 ARG A O 1
ATOM 943 N N . ALA A 1 122 ? 0.884 -19.555 -0.847 1.00 94.69 122 ALA A N 1
ATOM 944 C CA . ALA A 1 122 ? 0.107 -18.322 -0.924 1.00 94.69 122 ALA A CA 1
ATOM 945 C C . ALA A 1 122 ? -0.778 -18.139 0.320 1.00 94.69 122 ALA A C 1
ATOM 947 O O . ALA A 1 122 ? -1.369 -19.096 0.820 1.00 94.69 122 ALA A O 1
ATOM 948 N N . GLY A 1 123 ? -0.835 -16.917 0.849 1.00 93.12 123 GLY A N 1
ATOM 949 C CA . GLY A 1 123 ? -1.689 -16.592 1.995 1.00 93.12 123 GLY A CA 1
ATOM 950 C C . GLY A 1 123 ? -1.093 -16.930 3.367 1.00 93.12 123 GLY A C 1
ATOM 951 O O . GLY A 1 123 ? -1.535 -16.378 4.371 1.00 93.12 123 GLY A O 1
ATOM 952 N N . GLN A 1 124 ? -0.035 -17.742 3.458 1.00 95.00 124 GLN A N 1
ATOM 953 C CA . GLN A 1 124 ? 0.590 -18.042 4.757 1.00 95.00 124 GLN A CA 1
ATOM 954 C C . GLN A 1 124 ? 1.339 -16.837 5.336 1.00 95.00 124 GLN A C 1
ATOM 956 O O . GLN A 1 124 ? 1.345 -16.590 6.546 1.00 95.00 124 GLN A O 1
ATOM 961 N N . ARG A 1 125 ? 2.019 -16.074 4.477 1.00 94.88 125 ARG A N 1
ATOM 962 C CA . ARG A 1 125 ? 2.813 -14.931 4.920 1.00 94.88 125 ARG A CA 1
ATOM 963 C C . ARG A 1 125 ? 2.836 -13.822 3.892 1.00 94.88 125 ARG A C 1
ATOM 965 O O . ARG A 1 125 ? 3.195 -14.057 2.741 1.00 94.88 125 ARG A O 1
ATOM 972 N N . ALA A 1 126 ? 2.557 -12.605 4.346 1.00 94.50 126 ALA A N 1
ATOM 973 C CA . ALA A 1 126 ? 2.780 -11.409 3.550 1.00 94.50 126 ALA A CA 1
ATOM 974 C C . ALA A 1 126 ? 3.750 -10.441 4.228 1.00 94.50 126 ALA A C 1
ATOM 976 O O . ALA A 1 126 ? 3.656 -10.171 5.426 1.00 94.50 126 ALA A O 1
ATOM 977 N N . SER A 1 127 ? 4.651 -9.873 3.436 1.00 93.56 127 SER A N 1
ATOM 978 C CA . SER A 1 127 ? 5.421 -8.695 3.819 1.00 93.56 127 SER A CA 1
ATOM 979 C C . SER A 1 127 ? 4.630 -7.443 3.459 1.00 93.56 127 SER A C 1
ATOM 981 O O . SER A 1 127 ? 4.199 -7.284 2.314 1.00 93.56 127 SER A O 1
ATOM 983 N N . TRP A 1 128 ? 4.480 -6.534 4.417 1.00 93.25 128 TRP A N 1
ATOM 984 C CA . TRP A 1 128 ? 3.948 -5.200 4.159 1.00 93.25 128 TRP A CA 1
ATOM 985 C C . TRP A 1 128 ? 5.038 -4.155 4.300 1.00 93.25 128 TRP A C 1
ATOM 987 O O . TRP A 1 128 ? 5.864 -4.215 5.216 1.00 93.25 128 TRP A O 1
ATOM 997 N N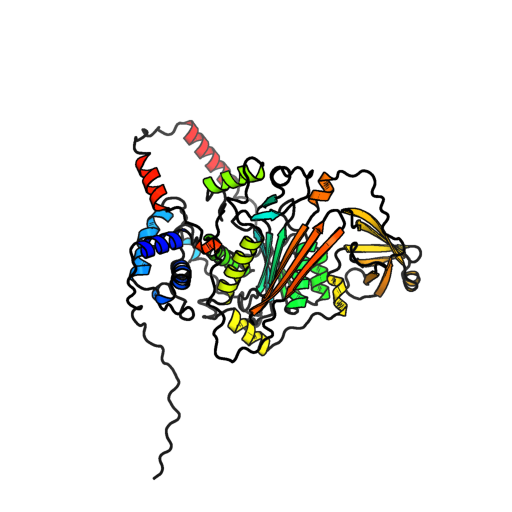 . ASP A 1 129 ? 5.024 -3.194 3.384 1.00 91.56 129 ASP A N 1
ATOM 998 C CA . ASP A 1 129 ? 5.976 -2.096 3.405 1.00 91.56 129 ASP A CA 1
ATOM 999 C C . ASP A 1 129 ? 5.495 -0.905 2.578 1.00 91.56 129 ASP A C 1
ATOM 1001 O O . ASP A 1 129 ? 4.556 -1.017 1.775 1.00 91.56 129 ASP A O 1
ATOM 1005 N N . ASP A 1 130 ? 6.142 0.236 2.795 1.00 91.00 130 ASP A N 1
ATOM 1006 C CA . ASP A 1 130 ? 5.869 1.474 2.087 1.00 91.00 130 ASP A CA 1
ATOM 1007 C C . ASP A 1 130 ? 6.966 1.843 1.099 1.00 91.00 130 ASP A C 1
ATOM 1009 O O . ASP A 1 130 ? 8.137 1.482 1.200 1.00 91.00 130 ASP A O 1
ATOM 1013 N N . ALA A 1 131 ? 6.538 2.593 0.097 1.00 88.19 131 ALA A N 1
ATOM 1014 C CA . ALA A 1 131 ? 7.387 3.091 -0.951 1.00 88.19 131 ALA A CA 1
ATOM 1015 C C . ALA A 1 131 ? 6.928 4.487 -1.369 1.00 88.19 131 ALA A C 1
ATOM 1017 O O . ALA A 1 131 ? 5.789 4.694 -1.792 1.00 88.19 131 ALA A O 1
ATOM 1018 N N . THR A 1 132 ? 7.847 5.449 -1.346 1.00 88.12 132 THR A N 1
ATOM 1019 C CA . THR A 1 132 ? 7.622 6.738 -2.004 1.00 88.12 132 THR A CA 1
ATOM 1020 C C . THR A 1 132 ? 7.850 6.584 -3.505 1.00 88.12 132 THR A C 1
ATOM 1022 O O . THR A 1 132 ? 8.922 6.164 -3.936 1.00 88.12 132 THR A O 1
ATOM 1025 N N . ILE A 1 133 ? 6.857 6.945 -4.319 1.00 86.06 133 ILE A N 1
ATOM 1026 C CA . ILE A 1 133 ? 6.969 6.824 -5.777 1.00 86.06 133 ILE A CA 1
ATOM 1027 C C . ILE A 1 133 ? 8.031 7.776 -6.361 1.00 86.06 133 ILE A C 1
ATOM 1029 O O . ILE A 1 133 ? 8.213 8.900 -5.890 1.00 86.06 133 ILE A O 1
ATOM 1033 N N . ASN A 1 134 ? 8.727 7.351 -7.419 1.00 83.75 134 ASN A N 1
ATOM 1034 C CA . ASN A 1 134 ? 9.880 8.085 -7.970 1.00 83.75 134 ASN A CA 1
ATOM 1035 C C . ASN A 1 134 ? 9.524 9.255 -8.908 1.00 83.75 134 ASN A C 1
ATOM 1037 O O . ASN A 1 134 ? 10.417 9.991 -9.341 1.00 83.75 134 ASN A O 1
ATOM 1041 N N . PHE A 1 135 ? 8.242 9.463 -9.212 1.00 85.19 135 PHE A N 1
ATOM 1042 C CA . PHE A 1 135 ? 7.760 10.550 -10.065 1.00 85.19 135 PHE A CA 1
ATOM 1043 C C . PHE A 1 135 ? 6.722 11.419 -9.350 1.00 85.19 135 PHE A C 1
ATOM 1045 O O . PHE A 1 135 ? 6.024 10.961 -8.449 1.00 85.19 135 PHE A O 1
ATOM 1052 N N . GLY A 1 136 ? 6.641 12.696 -9.725 1.00 88.69 136 GLY A N 1
ATOM 1053 C CA . GLY A 1 136 ? 5.626 13.601 -9.180 1.00 88.69 136 GLY A CA 1
ATOM 1054 C C . GLY A 1 136 ? 4.227 13.247 -9.688 1.00 88.69 136 GLY A C 1
ATOM 1055 O O . GLY A 1 136 ? 4.068 12.933 -10.863 1.00 88.69 136 GLY A O 1
ATOM 1056 N N . VAL A 1 137 ? 3.220 13.325 -8.818 1.00 91.75 137 VAL A N 1
ATOM 1057 C CA . VAL A 1 137 ? 1.813 13.059 -9.152 1.00 91.75 137 VAL A CA 1
ATOM 1058 C C . VAL A 1 137 ? 0.966 14.299 -8.884 1.00 91.75 137 VAL A C 1
ATOM 1060 O O . VAL A 1 137 ? 1.016 14.867 -7.789 1.00 91.75 137 VAL A O 1
ATOM 1063 N N . CYS A 1 138 ? 0.179 14.700 -9.883 1.00 93.31 138 CYS A N 1
ATOM 1064 C CA . CYS A 1 138 ? -0.789 15.790 -9.797 1.00 93.31 138 CYS A CA 1
ATOM 1065 C C . CYS A 1 138 ? -2.133 15.277 -9.279 1.00 93.31 138 CYS A C 1
ATOM 1067 O O . CYS A 1 138 ? -2.786 14.452 -9.924 1.00 93.31 138 CYS A O 1
ATOM 1069 N N . VAL A 1 139 ? -2.586 15.802 -8.146 1.00 90.88 139 VAL A N 1
ATOM 1070 C CA . VAL A 1 139 ? -3.861 15.429 -7.526 1.00 90.88 139 VAL A CA 1
ATOM 1071 C C . VAL A 1 139 ? -4.786 16.645 -7.504 1.00 90.88 139 VAL A C 1
ATOM 1073 O O . VAL A 1 139 ? -4.358 17.699 -7.031 1.00 90.88 139 VAL A O 1
ATOM 1076 N N . PRO A 1 140 ? -6.043 16.536 -7.978 1.00 89.19 140 PRO A N 1
ATOM 1077 C CA . PRO A 1 140 ? -7.053 17.567 -7.750 1.00 89.19 140 PRO A CA 1
ATOM 1078 C C . PRO A 1 140 ? -7.164 17.896 -6.260 1.00 89.19 140 PRO A C 1
ATOM 1080 O O . PRO A 1 140 ? -7.388 17.006 -5.440 1.00 89.19 140 PRO A O 1
ATOM 1083 N N . TRP A 1 141 ? -6.969 19.167 -5.917 1.00 86.81 141 TRP A N 1
ATOM 1084 C CA . TRP A 1 141 ? -6.932 19.639 -4.537 1.00 86.81 141 TRP A CA 1
ATOM 1085 C C . TRP A 1 141 ? -7.626 21.004 -4.450 1.00 86.81 141 TRP A C 1
ATOM 1087 O O . TRP A 1 141 ? -6.961 22.040 -4.445 1.00 86.81 141 TRP A O 1
ATOM 1097 N N . PRO A 1 142 ? -8.973 21.028 -4.450 1.00 80.62 142 PRO A N 1
ATOM 1098 C CA . PRO A 1 142 ? -9.744 22.269 -4.554 1.00 80.62 142 PRO A CA 1
ATOM 1099 C C . PRO A 1 142 ? -9.661 23.157 -3.302 1.00 80.62 142 PRO A C 1
ATOM 1101 O O . PRO A 1 142 ? -10.037 24.326 -3.359 1.00 80.62 142 PRO A O 1
ATOM 1104 N N . TRP A 1 143 ? -9.171 22.630 -2.176 1.00 78.62 143 TRP A N 1
ATOM 1105 C CA . TRP A 1 143 ? -9.110 23.351 -0.906 1.00 78.62 143 TRP A CA 1
ATOM 1106 C C . TRP A 1 143 ? -7.974 24.382 -0.887 1.00 78.62 143 TRP A C 1
ATOM 1108 O O . TRP A 1 143 ? -6.789 24.035 -0.905 1.00 78.62 143 TRP A O 1
ATOM 1118 N N . ARG A 1 144 ? -8.355 25.662 -0.826 1.00 77.56 144 ARG A N 1
ATOM 1119 C CA . ARG A 1 144 ? -7.460 26.830 -0.758 1.00 77.56 144 ARG A CA 1
ATOM 1120 C C . ARG A 1 144 ? -7.284 27.290 0.690 1.00 77.56 144 ARG A C 1
ATOM 1122 O O . ARG A 1 144 ? -8.177 27.078 1.498 1.00 77.56 144 ARG A O 1
ATOM 1129 N N . GLY A 1 145 ? -6.155 27.931 1.006 1.00 73.69 145 GLY A N 1
ATOM 1130 C CA . GLY A 1 145 ? -5.870 28.453 2.353 1.00 73.69 145 GLY A CA 1
ATOM 1131 C C . GLY A 1 145 ? -5.039 27.527 3.250 1.00 73.69 145 GLY A C 1
ATOM 1132 O O . GLY A 1 145 ? -4.906 27.786 4.438 1.00 73.69 145 GLY A O 1
ATOM 1133 N N . SER A 1 146 ? -4.456 26.452 2.705 1.00 72.38 146 SER A N 1
ATOM 1134 C CA . SER A 1 146 ? -3.555 25.550 3.449 1.00 72.38 146 SER A CA 1
ATOM 1135 C C . SER A 1 146 ? -2.089 26.000 3.488 1.00 72.38 146 SER A C 1
ATOM 1137 O O . SER A 1 146 ? -1.292 25.430 4.247 1.00 72.38 146 SER A O 1
ATOM 1139 N N . GLY A 1 147 ? -1.719 26.985 2.659 1.00 80.75 147 GLY A N 1
ATOM 1140 C CA . GLY A 1 147 ? -0.335 27.357 2.366 1.00 80.75 147 GLY A CA 1
ATOM 1141 C C . GLY A 1 147 ? 0.302 26.543 1.230 1.00 80.75 147 GLY A C 1
ATOM 1142 O O . GLY A 1 147 ? 1.486 26.723 0.930 1.00 80.75 147 GLY A O 1
ATOM 1143 N N . ASP A 1 148 ? -0.444 25.639 0.581 1.00 85.38 148 ASP A N 1
ATOM 1144 C CA . ASP A 1 148 ? 0.005 24.986 -0.651 1.00 85.38 148 ASP A CA 1
ATOM 1145 C C . ASP A 1 148 ? -0.132 25.938 -1.843 1.00 85.38 148 ASP A C 1
ATOM 1147 O O . ASP A 1 148 ? -1.183 26.027 -2.477 1.00 85.38 148 ASP A O 1
ATOM 1151 N N . LYS A 1 149 ? 0.979 26.590 -2.193 1.00 89.56 149 LYS A N 1
ATOM 1152 C CA . LYS A 1 149 ? 1.079 27.526 -3.324 1.00 89.56 149 LYS A CA 1
ATOM 1153 C C . LYS A 1 149 ? 0.633 26.928 -4.663 1.00 89.56 149 LYS A C 1
ATOM 1155 O O . LYS A 1 149 ? 0.183 27.661 -5.542 1.00 89.56 149 LYS A O 1
ATOM 1160 N N . CYS A 1 150 ? 0.792 25.617 -4.858 1.00 88.19 150 CYS A N 1
ATOM 1161 C CA . CYS A 1 150 ? 0.378 24.943 -6.087 1.00 88.19 150 CYS A CA 1
ATOM 1162 C C . CYS A 1 150 ? -1.148 24.800 -6.133 1.00 88.19 150 CYS A C 1
ATOM 1164 O O . CYS A 1 150 ? -1.773 25.192 -7.121 1.00 88.19 150 CYS A O 1
ATOM 1166 N N . ALA A 1 151 ? -1.749 24.340 -5.032 1.00 88.69 151 ALA A N 1
ATOM 1167 C CA . ALA A 1 151 ? -3.200 24.213 -4.908 1.00 88.69 151 ALA A CA 1
ATOM 1168 C C . ALA A 1 151 ? -3.893 25.585 -4.931 1.00 88.69 151 ALA A C 1
ATOM 1170 O O . ALA A 1 151 ? -4.889 25.769 -5.628 1.00 88.69 151 ALA A O 1
ATOM 1171 N N . GLU A 1 152 ? -3.319 26.580 -4.253 1.00 88.19 152 GLU A N 1
ATOM 1172 C CA . GLU A 1 152 ? -3.808 27.961 -4.242 1.00 88.19 152 GLU A CA 1
ATOM 1173 C C . GLU A 1 152 ? -3.822 28.592 -5.630 1.00 88.19 152 GLU A C 1
ATOM 1175 O O . GLU A 1 152 ? -4.708 29.383 -5.930 1.00 88.19 152 GLU A O 1
ATOM 1180 N N . LYS A 1 153 ? -2.883 28.256 -6.513 1.00 91.62 153 LYS A N 1
ATOM 1181 C CA . LYS A 1 153 ? -2.859 28.855 -7.850 1.00 91.62 153 LYS A CA 1
ATOM 1182 C C . LYS A 1 153 ? -3.616 28.030 -8.886 1.00 91.62 153 LYS A C 1
ATOM 1184 O O . LYS A 1 153 ? -4.365 28.591 -9.679 1.00 91.62 153 LYS A O 1
ATOM 1189 N N . TYR A 1 154 ? -3.449 26.711 -8.868 1.00 91.31 154 TYR A N 1
ATOM 1190 C CA . TYR A 1 154 ? -3.886 25.827 -9.954 1.00 91.31 154 TYR A CA 1
ATOM 1191 C C . TYR A 1 154 ? -4.970 24.819 -9.546 1.00 91.31 154 TYR A C 1
ATOM 1193 O O . TYR A 1 154 ? -5.415 24.042 -10.389 1.00 91.31 154 TYR A O 1
ATOM 1201 N N . GLY A 1 155 ? -5.404 24.800 -8.279 1.00 88.06 155 GLY A N 1
ATOM 1202 C CA . GLY A 1 155 ? -6.410 23.852 -7.779 1.00 88.06 155 GLY A CA 1
ATOM 1203 C C . GLY A 1 155 ? -5.934 22.394 -7.743 1.00 88.06 155 GLY A C 1
ATOM 1204 O O . GLY A 1 155 ? -6.748 21.471 -7.683 1.00 88.06 155 GLY A O 1
ATOM 1205 N N . VAL A 1 156 ? -4.619 22.171 -7.819 1.00 90.69 156 VAL A N 1
ATOM 1206 C CA . VAL A 1 156 ? -3.987 20.848 -7.794 1.00 90.69 156 VAL A CA 1
ATOM 1207 C C . VAL A 1 156 ? -2.784 20.843 -6.860 1.00 90.69 156 VAL A C 1
ATOM 1209 O O . VAL A 1 156 ? -2.051 21.825 -6.774 1.00 90.69 156 VAL A O 1
ATOM 1212 N N . ARG A 1 157 ? -2.544 19.709 -6.202 1.00 91.25 157 ARG A N 1
ATOM 1213 C CA . ARG A 1 157 ? -1.336 19.454 -5.415 1.00 91.25 157 ARG A CA 1
ATOM 1214 C C . ARG A 1 157 ? -0.384 18.562 -6.201 1.00 91.25 157 ARG A C 1
ATOM 1216 O O . ARG A 1 157 ? -0.795 17.535 -6.737 1.00 91.25 157 ARG A O 1
ATOM 1223 N N . LEU A 1 158 ? 0.896 18.925 -6.210 1.00 92.06 158 LEU A N 1
ATOM 1224 C CA . LEU A 1 158 ? 1.977 18.076 -6.707 1.00 92.06 158 LEU A CA 1
ATOM 1225 C C . LEU A 1 158 ? 2.725 17.441 -5.529 1.00 92.06 158 LEU A C 1
ATOM 1227 O O . LEU A 1 158 ? 3.235 18.146 -4.652 1.00 92.06 158 LEU A O 1
ATOM 1231 N N . GLY A 1 159 ? 2.831 16.114 -5.520 1.00 90.31 159 GLY A N 1
ATOM 1232 C CA . GLY A 1 159 ? 3.556 15.388 -4.478 1.00 90.31 159 GLY A CA 1
ATOM 1233 C C . GLY A 1 159 ? 4.121 14.052 -4.937 1.00 90.31 159 GLY A C 1
ATOM 1234 O O . GLY A 1 159 ? 3.824 13.585 -6.036 1.00 90.31 159 GLY A O 1
ATOM 1235 N N . ARG A 1 160 ? 4.942 13.442 -4.079 1.00 89.81 160 ARG A N 1
ATOM 1236 C CA . ARG A 1 160 ? 5.327 12.031 -4.178 1.00 89.81 160 ARG A CA 1
ATOM 1237 C C . ARG A 1 160 ? 4.716 11.327 -2.980 1.00 89.81 160 ARG A C 1
ATOM 1239 O O . ARG A 1 160 ? 5.192 11.475 -1.861 1.00 89.81 160 ARG A O 1
ATOM 1246 N N . PHE A 1 161 ? 3.600 10.659 -3.221 1.00 92.69 161 PHE A N 1
ATOM 1247 C CA . PHE A 1 161 ? 2.792 10.067 -2.164 1.00 92.69 161 PHE A CA 1
ATOM 1248 C C . PHE A 1 161 ? 3.190 8.612 -1.902 1.00 92.69 161 PHE A C 1
ATOM 1250 O O . PHE A 1 161 ? 4.010 8.042 -2.631 1.00 92.69 161 PHE A O 1
ATOM 1257 N N . GLN A 1 162 ? 2.634 8.043 -0.835 1.00 93.31 162 GLN A N 1
ATOM 1258 C CA . GLN A 1 162 ? 3.091 6.777 -0.270 1.00 93.31 162 GLN A CA 1
ATOM 1259 C C . GLN A 1 162 ? 2.278 5.617 -0.834 1.00 93.31 162 GLN A C 1
ATOM 1261 O O . GLN A 1 162 ? 1.047 5.633 -0.802 1.00 93.31 162 GLN A O 1
ATOM 1266 N N . LEU A 1 163 ? 2.978 4.619 -1.364 1.00 94.81 163 LEU A N 1
ATOM 1267 C CA . LEU A 1 163 ? 2.421 3.367 -1.853 1.00 94.81 163 LEU A CA 1
ATOM 1268 C C . LEU A 1 163 ? 2.633 2.290 -0.788 1.00 94.81 163 LEU A C 1
ATOM 1270 O O . LEU A 1 163 ? 3.772 1.942 -0.497 1.00 94.81 163 LEU A O 1
ATOM 1274 N N . LEU A 1 164 ? 1.545 1.769 -0.229 1.00 95.56 164 LEU A N 1
ATOM 1275 C CA . LEU A 1 164 ? 1.542 0.669 0.734 1.00 95.56 164 LEU A CA 1
ATOM 1276 C C . LEU A 1 164 ? 1.184 -0.620 -0.004 1.00 95.56 164 LEU A C 1
ATOM 1278 O O . LEU A 1 164 ? 0.104 -0.699 -0.595 1.00 95.56 164 LEU A O 1
ATOM 1282 N N . VAL A 1 165 ? 2.068 -1.616 0.011 1.00 94.94 165 VAL A N 1
ATOM 1283 C CA . VAL A 1 165 ? 1.900 -2.848 -0.778 1.00 94.94 165 VAL A CA 1
ATOM 1284 C C . VAL A 1 165 ? 1.791 -4.067 0.127 1.00 94.94 165 VAL A C 1
ATOM 1286 O O . VAL A 1 165 ? 2.612 -4.245 1.025 1.00 94.94 165 VAL A O 1
ATOM 1289 N N . CYS A 1 166 ? 0.815 -4.931 -0.163 1.00 95.50 166 CYS A N 1
ATOM 1290 C CA . CYS A 1 166 ? 0.769 -6.288 0.363 1.00 95.50 166 CYS A CA 1
ATOM 1291 C C . CYS A 1 166 ? 1.542 -7.207 -0.585 1.00 95.50 166 CYS A C 1
ATOM 1293 O O . CYS A 1 166 ? 1.137 -7.374 -1.733 1.00 95.50 166 CYS A O 1
ATOM 1295 N N . HIS A 1 167 ? 2.657 -7.780 -0.140 1.00 95.81 167 HIS A N 1
ATOM 1296 C CA . HIS A 1 167 ? 3.446 -8.723 -0.932 1.00 95.81 167 HIS A CA 1
ATOM 1297 C C . HIS A 1 167 ? 3.324 -10.127 -0.348 1.00 95.81 167 HIS A C 1
ATOM 1299 O O . HIS A 1 167 ? 3.813 -10.367 0.754 1.00 95.81 167 HIS A O 1
ATOM 1305 N N . ASP A 1 168 ? 2.744 -11.066 -1.096 1.00 95.56 168 ASP A N 1
ATOM 1306 C CA . ASP A 1 168 ? 2.741 -12.473 -0.701 1.00 95.56 168 ASP A CA 1
ATOM 1307 C C . ASP A 1 168 ? 4.156 -13.066 -0.804 1.00 95.56 168 ASP A C 1
ATOM 1309 O O . ASP A 1 168 ? 4.771 -13.106 -1.874 1.00 95.56 168 ASP A O 1
ATOM 1313 N N . ASP A 1 169 ? 4.700 -13.530 0.319 1.00 93.44 169 ASP A N 1
ATOM 1314 C CA . ASP A 1 169 ? 6.090 -13.985 0.395 1.00 93.44 169 ASP A CA 1
ATOM 1315 C C . ASP A 1 169 ? 6.314 -15.319 -0.319 1.00 93.44 169 ASP A C 1
ATOM 1317 O O . ASP A 1 169 ? 7.422 -15.587 -0.789 1.00 93.44 169 ASP A O 1
ATOM 1321 N N . ALA A 1 170 ? 5.280 -16.152 -0.437 1.00 92.88 170 ALA A N 1
ATOM 1322 C CA . ALA A 1 170 ? 5.378 -17.441 -1.106 1.00 92.88 170 ALA A CA 1
ATOM 1323 C C . ALA A 1 170 ? 5.556 -17.273 -2.616 1.00 92.88 170 ALA A C 1
ATOM 1325 O O . ALA A 1 170 ? 6.495 -17.820 -3.202 1.00 92.88 170 ALA A O 1
ATOM 1326 N N . THR A 1 171 ? 4.718 -16.445 -3.232 1.00 93.50 171 THR A N 1
ATOM 1327 C CA . THR A 1 171 ? 4.559 -16.350 -4.688 1.00 93.50 171 THR A CA 1
ATOM 1328 C C . THR A 1 171 ? 5.138 -15.070 -5.284 1.00 93.50 171 THR A C 1
ATOM 1330 O O . THR A 1 171 ? 5.464 -15.047 -6.469 1.00 93.50 171 THR A O 1
ATOM 1333 N N . SER A 1 172 ? 5.355 -14.026 -4.476 1.00 93.44 172 SER A N 1
ATOM 1334 C CA . SER A 1 172 ? 5.577 -12.642 -4.929 1.00 93.44 172 SER A CA 1
ATOM 1335 C C . SER A 1 172 ? 4.414 -12.012 -5.690 1.00 93.44 172 SER A C 1
ATOM 1337 O O . SER A 1 172 ? 4.607 -10.996 -6.362 1.00 93.44 172 SER A O 1
ATOM 1339 N N . PHE A 1 173 ? 3.220 -12.590 -5.592 1.00 94.81 173 PHE A N 1
ATOM 1340 C CA . PHE A 1 173 ? 2.011 -11.957 -6.082 1.00 94.81 173 PHE A CA 1
ATOM 1341 C C . PHE A 1 173 ? 1.654 -10.768 -5.184 1.00 94.81 173 PHE A C 1
ATOM 1343 O O . PHE A 1 173 ? 1.775 -10.830 -3.959 1.00 94.81 173 PHE A O 1
ATOM 1350 N N . ILE A 1 174 ? 1.230 -9.670 -5.802 1.00 95.00 174 ILE A N 1
ATOM 1351 C CA . ILE A 1 174 ? 0.667 -8.516 -5.103 1.00 95.00 174 ILE A CA 1
ATOM 1352 C C . ILE A 1 174 ? -0.853 -8.579 -5.229 1.00 95.00 174 ILE A C 1
ATOM 1354 O O . ILE A 1 174 ? -1.363 -8.216 -6.294 1.00 95.00 174 ILE A O 1
ATOM 1358 N N . PRO A 1 175 ? -1.577 -9.016 -4.184 1.00 92.88 175 PRO A N 1
ATOM 1359 C CA . PRO A 1 175 ? -3.031 -9.091 -4.231 1.00 92.88 175 PRO A CA 1
ATOM 1360 C C . PRO A 1 175 ? -3.704 -7.731 -4.034 1.00 92.88 175 PRO A C 1
ATOM 1362 O O . PRO A 1 175 ? -4.807 -7.515 -4.528 1.00 92.88 175 PRO A O 1
ATOM 1365 N N . ALA A 1 176 ? -3.061 -6.790 -3.338 1.00 93.50 176 ALA A N 1
ATOM 1366 C CA . ALA A 1 176 ? -3.622 -5.463 -3.121 1.00 93.50 176 ALA A CA 1
ATOM 1367 C C . ALA A 1 176 ? -2.559 -4.408 -2.798 1.00 93.50 176 ALA A C 1
ATOM 1369 O O . ALA A 1 176 ? -1.474 -4.709 -2.288 1.00 93.50 176 ALA A O 1
ATOM 1370 N N . TYR A 1 177 ? -2.907 -3.146 -3.048 1.00 95.25 177 TYR A N 1
ATOM 1371 C CA . TYR A 1 177 ? -2.141 -1.994 -2.584 1.00 95.25 177 TYR A CA 1
ATOM 1372 C C . TYR A 1 177 ? -3.054 -0.825 -2.186 1.00 95.25 177 TYR A C 1
ATOM 1374 O O . TYR A 1 177 ? -4.207 -0.728 -2.606 1.00 95.25 177 TYR A O 1
ATOM 1382 N N . SER A 1 178 ? -2.529 0.091 -1.371 1.00 94.62 178 SER A N 1
ATOM 1383 C CA . SER A 1 178 ? -3.154 1.385 -1.070 1.00 94.62 178 SER A CA 1
ATOM 1384 C C . SER A 1 178 ? -2.204 2.529 -1.409 1.00 94.62 178 SER A C 1
ATOM 1386 O O . SER A 1 178 ? -1.035 2.497 -1.038 1.00 94.62 178 SER A O 1
ATOM 1388 N N . TYR A 1 179 ? -2.699 3.560 -2.087 1.00 95.44 179 TYR A N 1
ATOM 1389 C CA . TYR A 1 179 ? -1.952 4.785 -2.367 1.00 95.44 179 TYR A CA 1
ATOM 1390 C C . TYR A 1 179 ? -2.501 5.936 -1.516 1.00 95.44 179 TYR A C 1
ATOM 1392 O O . TYR A 1 179 ? -3.665 6.316 -1.658 1.00 95.44 179 TYR A O 1
ATOM 1400 N N . ILE A 1 180 ? -1.676 6.454 -0.600 1.00 93.00 180 ILE A N 1
ATOM 1401 C CA . ILE A 1 180 ? -2.078 7.377 0.471 1.00 93.00 180 ILE A CA 1
ATOM 1402 C C . ILE A 1 180 ? -1.593 8.788 0.166 1.00 93.00 180 ILE A C 1
ATOM 1404 O O . ILE A 1 180 ? -0.392 9.056 0.133 1.00 93.00 180 ILE A O 1
ATOM 1408 N N . ILE A 1 181 ? -2.537 9.709 0.008 1.00 92.44 181 ILE A N 1
ATOM 1409 C CA . ILE A 1 181 ? -2.310 11.104 -0.359 1.00 92.44 181 ILE A CA 1
ATOM 1410 C C . ILE A 1 181 ? -2.676 11.981 0.838 1.00 92.44 181 ILE A C 1
ATOM 1412 O O . ILE A 1 181 ? -3.850 12.175 1.154 1.00 92.44 181 ILE A O 1
ATOM 1416 N N . ARG A 1 182 ? -1.652 12.535 1.489 1.00 87.50 182 ARG A N 1
ATOM 1417 C CA . ARG A 1 182 ? -1.772 13.484 2.605 1.00 87.50 182 ARG A CA 1
ATOM 1418 C C . ARG A 1 182 ? -0.993 14.755 2.317 1.00 87.50 182 ARG A C 1
ATOM 1420 O O . ARG A 1 182 ? -0.068 14.757 1.498 1.00 87.50 182 ARG A O 1
ATOM 1427 N N . TYR A 1 183 ? -1.323 15.821 3.042 1.00 84.19 183 TYR A N 1
ATOM 1428 C CA . TYR A 1 183 ? -0.586 17.078 2.961 1.00 84.19 183 TYR A CA 1
ATOM 1429 C C . TYR A 1 183 ? 0.911 16.862 3.240 1.00 84.19 183 TYR A C 1
ATOM 1431 O O . TYR A 1 183 ? 1.739 17.134 2.376 1.00 84.19 183 TYR A O 1
ATOM 1439 N N . GLU A 1 184 ? 1.280 16.253 4.364 1.00 82.44 184 GLU A N 1
ATOM 1440 C CA . GLU A 1 184 ? 2.695 16.019 4.706 1.00 82.44 184 GLU A CA 1
ATOM 1441 C C . GLU A 1 184 ? 3.388 14.939 3.855 1.00 82.44 184 GLU A C 1
ATOM 1443 O O . GLU A 1 184 ? 4.580 14.697 4.010 1.00 82.44 184 GLU A O 1
ATOM 1448 N N . GLN A 1 185 ? 2.672 14.297 2.921 1.00 84.31 185 GLN A N 1
ATOM 1449 C CA . GLN A 1 185 ? 3.178 13.187 2.095 1.00 84.31 185 GLN A CA 1
ATOM 1450 C C . GLN A 1 185 ? 3.678 11.983 2.917 1.00 84.31 185 GLN A C 1
ATOM 1452 O O . GLN A 1 185 ? 4.374 11.116 2.395 1.00 84.31 185 GLN A O 1
ATOM 1457 N N . THR A 1 186 ? 3.297 11.911 4.191 1.00 85.12 186 THR A N 1
ATOM 1458 C CA . THR A 1 186 ? 3.544 10.803 5.117 1.00 85.12 186 THR A CA 1
ATOM 1459 C C . THR A 1 186 ? 2.220 10.144 5.475 1.00 85.12 186 THR A C 1
ATOM 1461 O O . THR A 1 186 ? 1.187 10.811 5.494 1.00 85.12 186 THR A O 1
ATOM 1464 N N . TYR A 1 187 ? 2.242 8.839 5.735 1.00 88.25 187 TYR A N 1
ATOM 1465 C CA . TYR A 1 187 ? 1.077 8.065 6.167 1.00 88.25 187 TYR A CA 1
ATOM 1466 C C . TYR A 1 187 ? 1.067 7.890 7.695 1.00 88.25 187 TYR A C 1
ATOM 1468 O O . TYR A 1 187 ? 2.057 8.161 8.379 1.00 88.25 187 TYR A O 1
ATOM 1476 N N . ARG A 1 188 ? -0.069 7.453 8.239 1.00 86.50 188 ARG A N 1
ATOM 1477 C CA . ARG A 1 188 ? -0.297 7.222 9.672 1.00 86.50 188 ARG A CA 1
ATOM 1478 C C . ARG A 1 188 ? -0.781 5.798 9.942 1.00 86.50 188 ARG A C 1
ATOM 1480 O O . ARG A 1 188 ? -1.090 5.043 9.022 1.00 86.50 188 ARG A O 1
ATOM 1487 N N . GLY A 1 189 ? -0.866 5.439 11.224 1.00 82.94 189 GLY A N 1
ATOM 1488 C CA . GLY A 1 189 ? -1.287 4.102 11.656 1.00 82.94 189 GLY A CA 1
ATOM 1489 C C . GLY A 1 189 ? -2.691 3.741 11.170 1.00 82.94 189 GLY A C 1
ATOM 1490 O O . GLY A 1 189 ? -2.934 2.586 10.830 1.00 82.94 189 GLY A O 1
ATOM 1491 N N . GLU A 1 190 ? -3.601 4.720 11.061 1.00 80.81 190 GLU A N 1
ATOM 1492 C CA . GLU A 1 190 ? -4.930 4.485 10.488 1.00 80.81 190 GLU A CA 1
ATOM 1493 C C . GLU A 1 190 ? -4.910 4.119 8.999 1.00 80.81 190 GLU A C 1
ATOM 1495 O O . GLU A 1 190 ? -5.736 3.316 8.569 1.00 80.81 190 GLU A O 1
ATOM 1500 N N . ASP A 1 191 ? -3.954 4.642 8.226 1.00 86.31 191 ASP A N 1
ATOM 1501 C CA . ASP A 1 191 ? -3.853 4.351 6.794 1.00 86.31 191 ASP A CA 1
ATOM 1502 C C . ASP A 1 191 ? -3.358 2.918 6.576 1.00 86.31 191 ASP A C 1
ATOM 1504 O O . ASP A 1 191 ? -3.904 2.189 5.748 1.00 86.31 191 ASP A O 1
ATOM 1508 N N . VAL A 1 192 ? -2.360 2.507 7.369 1.00 90.50 192 VAL A N 1
ATOM 1509 C CA . VAL A 1 192 ? -1.799 1.148 7.362 1.00 90.50 192 VAL A CA 1
ATOM 1510 C C . VAL A 1 192 ? -2.849 0.126 7.781 1.00 90.50 192 VAL A C 1
ATOM 1512 O O . VAL A 1 192 ? -3.100 -0.830 7.051 1.00 90.50 192 VAL A O 1
ATOM 1515 N N . ALA A 1 193 ? -3.502 0.345 8.927 1.00 88.69 193 ALA A N 1
ATOM 1516 C CA . ALA A 1 193 ? -4.546 -0.554 9.406 1.00 88.69 193 ALA A CA 1
ATOM 1517 C C . ALA A 1 193 ? -5.701 -0.647 8.397 1.00 88.69 193 ALA A C 1
ATOM 1519 O O . ALA A 1 193 ? -6.154 -1.746 8.093 1.00 88.69 193 ALA A O 1
ATOM 1520 N N . GLY A 1 194 ? -6.116 0.486 7.813 1.00 85.44 194 GLY A N 1
ATOM 1521 C CA . GLY A 1 194 ? -7.130 0.528 6.759 1.00 85.44 194 GLY A CA 1
ATOM 1522 C C . GLY A 1 194 ? -6.737 -0.263 5.505 1.00 85.44 194 GLY A C 1
ATOM 1523 O O . GLY A 1 194 ? -7.564 -0.972 4.938 1.00 85.44 194 GLY A O 1
ATOM 1524 N N . ALA A 1 195 ? -5.477 -0.179 5.069 1.00 90.06 195 ALA A N 1
ATOM 1525 C CA . ALA A 1 195 ? -4.975 -0.954 3.933 1.00 90.06 195 ALA A CA 1
ATOM 1526 C C . ALA A 1 195 ? -4.973 -2.467 4.212 1.00 90.06 195 ALA A C 1
ATOM 1528 O O . ALA A 1 195 ? -5.358 -3.257 3.346 1.00 90.06 195 ALA A O 1
ATOM 1529 N N . MET A 1 196 ? -4.580 -2.867 5.423 1.00 91.94 196 MET A N 1
ATOM 1530 C CA . MET A 1 196 ? -4.531 -4.269 5.836 1.00 91.94 196 MET A CA 1
ATOM 1531 C C . MET A 1 196 ? -5.923 -4.888 5.953 1.00 91.94 196 MET A C 1
ATOM 1533 O O . MET A 1 196 ? -6.147 -5.957 5.392 1.00 91.94 196 MET A O 1
ATOM 1537 N N . ILE A 1 197 ? -6.869 -4.222 6.623 1.00 87.69 197 ILE A N 1
ATOM 1538 C CA . ILE A 1 197 ? -8.220 -4.771 6.809 1.00 87.69 197 ILE A CA 1
ATOM 1539 C C . ILE A 1 197 ? -9.001 -4.846 5.492 1.00 87.69 197 ILE A C 1
ATOM 1541 O O . ILE A 1 197 ? -9.683 -5.839 5.271 1.00 87.69 197 ILE A O 1
ATOM 1545 N N . ARG A 1 198 ? -8.852 -3.869 4.580 1.00 86.94 198 ARG A N 1
ATOM 1546 C CA . ARG A 1 198 ? -9.442 -3.952 3.228 1.00 86.94 198 ARG A CA 1
ATOM 1547 C C . ARG A 1 198 ? -8.863 -5.119 2.436 1.00 86.94 198 ARG A C 1
ATOM 1549 O O . ARG A 1 198 ? -9.609 -5.881 1.842 1.00 86.94 198 ARG A O 1
ATOM 1556 N N . THR A 1 199 ? -7.543 -5.309 2.494 1.00 90.69 199 THR A N 1
ATOM 1557 C CA . THR A 1 199 ? -6.902 -6.486 1.890 1.00 90.69 199 THR A CA 1
ATOM 1558 C C . THR A 1 199 ? -7.442 -7.783 2.486 1.00 90.69 199 THR A C 1
ATOM 1560 O O . THR A 1 199 ? -7.802 -8.674 1.731 1.00 90.69 199 THR A O 1
ATOM 1563 N N . CYS A 1 200 ? -7.559 -7.889 3.812 1.00 90.88 200 CYS A N 1
ATOM 1564 C CA . CYS A 1 200 ? -8.082 -9.103 4.439 1.00 90.88 200 CYS A CA 1
ATOM 1565 C C . CYS A 1 200 ? -9.552 -9.354 4.076 1.00 90.88 200 CYS A C 1
ATOM 1567 O O . CYS A 1 200 ? -9.917 -10.496 3.825 1.00 90.88 200 CYS A O 1
ATOM 1569 N N . ARG A 1 201 ? -10.373 -8.295 4.008 1.00 86.75 201 ARG A N 1
ATOM 1570 C CA . ARG A 1 201 ? -11.776 -8.351 3.566 1.00 86.75 201 ARG A CA 1
ATOM 1571 C C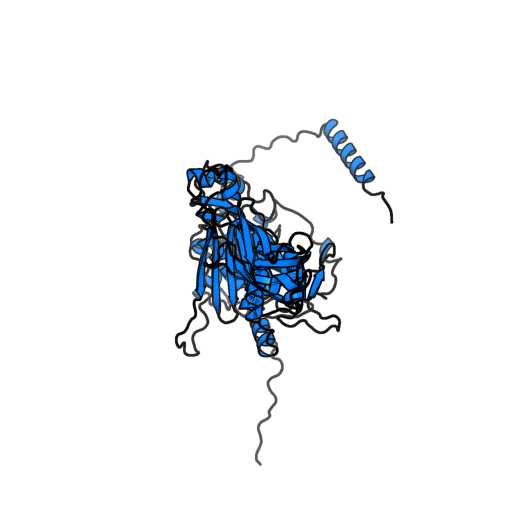 . ARG A 1 201 ? -11.894 -8.893 2.141 1.00 86.75 201 ARG A C 1
ATOM 1573 O O . ARG A 1 201 ? -12.745 -9.732 1.891 1.00 86.75 201 ARG A O 1
ATOM 1580 N N . ASP A 1 202 ? -11.058 -8.400 1.230 1.00 85.75 202 ASP A N 1
ATOM 1581 C CA . ASP A 1 202 ? -11.219 -8.653 -0.206 1.00 85.75 202 ASP A CA 1
ATOM 1582 C C . ASP A 1 202 ? -10.442 -9.880 -0.714 1.00 85.75 202 ASP A C 1
ATOM 1584 O O . ASP A 1 202 ? -10.768 -10.425 -1.766 1.00 85.75 202 ASP A O 1
ATOM 1588 N N . VAL A 1 203 ? -9.391 -10.296 -0.001 1.00 89.06 203 VAL A N 1
ATOM 1589 C CA . VAL A 1 203 ? -8.482 -11.387 -0.403 1.00 89.06 203 VAL A CA 1
ATOM 1590 C C . VAL A 1 203 ? -8.591 -12.592 0.532 1.00 89.06 203 VAL A C 1
ATOM 1592 O O . VAL A 1 203 ? -8.469 -13.734 0.093 1.00 89.06 203 VAL A O 1
ATOM 1595 N N . GLY A 1 204 ? -8.806 -12.344 1.822 1.00 90.38 204 GLY A N 1
ATOM 1596 C CA . GLY A 1 204 ? -8.710 -13.329 2.892 1.00 90.38 204 GLY A CA 1
ATOM 1597 C C . GLY A 1 204 ? -7.639 -12.975 3.927 1.00 90.38 204 GLY A C 1
ATOM 1598 O O . GLY A 1 204 ? -6.753 -12.143 3.716 1.00 90.38 204 GLY A O 1
ATOM 1599 N N . ILE A 1 205 ? -7.720 -13.631 5.077 1.00 93.12 205 ILE A N 1
ATOM 1600 C CA . ILE A 1 205 ? -6.845 -13.449 6.231 1.00 93.12 205 ILE A CA 1
ATOM 1601 C C . ILE A 1 205 ? -5.573 -14.279 6.047 1.00 93.12 205 ILE A C 1
ATOM 1603 O O . ILE A 1 205 ? -5.636 -15.497 5.879 1.00 93.12 205 ILE A O 1
ATOM 1607 N N . PHE A 1 206 ? -4.420 -13.618 6.130 1.00 95.75 206 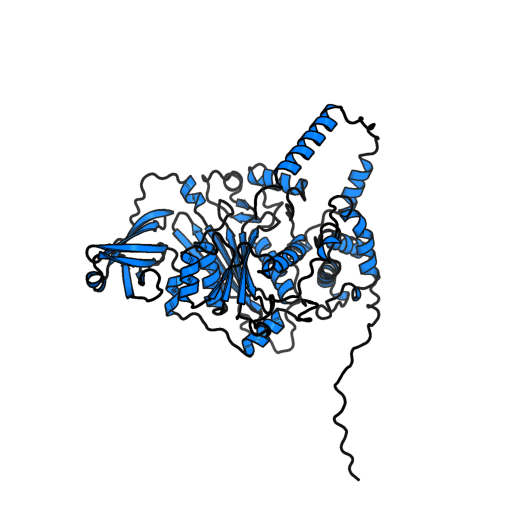PHE A N 1
ATOM 1608 C CA . PHE A 1 206 ? -3.114 -14.274 6.112 1.00 95.75 206 PHE A CA 1
ATOM 1609 C C . PHE A 1 206 ? -2.768 -14.883 7.474 1.00 95.75 206 PHE A C 1
ATOM 1611 O O . PHE A 1 206 ? -3.157 -14.340 8.506 1.00 95.75 206 PHE A O 1
ATOM 1618 N N . ASP A 1 207 ? -1.959 -15.944 7.516 1.00 95.31 207 ASP A N 1
ATOM 1619 C CA . ASP A 1 207 ? -1.537 -16.515 8.809 1.00 95.31 207 ASP A CA 1
ATOM 1620 C C . ASP A 1 207 ? -0.543 -15.604 9.542 1.00 95.31 207 ASP A C 1
ATOM 1622 O O . ASP A 1 207 ? -0.493 -15.569 10.776 1.00 95.31 207 ASP A O 1
ATOM 1626 N N . SER A 1 208 ? 0.279 -14.863 8.793 1.00 94.88 208 SER A N 1
ATOM 1627 C CA . SER A 1 208 ? 1.290 -13.978 9.365 1.00 94.88 208 SER A CA 1
ATOM 1628 C C . SER A 1 208 ? 1.627 -12.770 8.496 1.00 94.88 208 SER A C 1
ATOM 1630 O O . SER A 1 208 ? 1.647 -12.851 7.266 1.00 94.88 208 SER A O 1
ATOM 1632 N N . PHE A 1 209 ? 1.966 -11.658 9.150 1.00 94.75 209 PHE A N 1
ATOM 1633 C CA . PHE A 1 209 ? 2.523 -10.472 8.506 1.00 94.75 209 PHE A CA 1
ATOM 1634 C C . PHE A 1 209 ? 3.936 -10.176 8.991 1.00 94.75 209 PHE A C 1
ATOM 1636 O O . PHE A 1 209 ? 4.203 -10.148 10.193 1.00 94.75 209 PHE A O 1
ATOM 1643 N N . VAL A 1 210 ? 4.828 -9.896 8.041 1.00 92.06 210 VAL A N 1
ATOM 1644 C CA . VAL A 1 210 ? 6.179 -9.395 8.302 1.00 92.06 210 VAL A CA 1
ATOM 1645 C C . VAL A 1 210 ? 6.158 -7.875 8.229 1.00 92.06 210 VAL A C 1
ATOM 1647 O O . VAL A 1 210 ? 5.928 -7.311 7.158 1.00 92.06 210 VAL A O 1
ATOM 1650 N N . LEU A 1 211 ? 6.396 -7.214 9.364 1.00 91.06 211 LEU A N 1
ATOM 1651 C CA . LEU A 1 211 ? 6.266 -5.762 9.509 1.00 91.06 211 LEU A CA 1
ATOM 1652 C C . LEU A 1 211 ? 7.567 -5.130 10.013 1.00 91.06 211 LEU A C 1
ATOM 1654 O O . LEU A 1 211 ? 8.270 -5.689 10.860 1.00 91.06 211 LEU A O 1
ATOM 1658 N N . GLU A 1 212 ? 7.886 -3.933 9.511 1.00 81.12 212 GLU A N 1
ATOM 1659 C CA . GLU A 1 212 ? 8.958 -3.120 10.100 1.00 81.12 212 GLU A CA 1
ATOM 1660 C C . GLU A 1 212 ? 8.513 -2.403 11.369 1.00 81.12 212 GLU A C 1
ATOM 1662 O O . GLU A 1 212 ? 7.341 -2.390 11.722 1.00 81.12 212 GLU A O 1
ATOM 1667 N N . GLY A 1 213 ? 9.458 -1.771 12.069 1.00 80.31 213 GLY A N 1
ATOM 1668 C CA . GLY A 1 213 ? 9.134 -0.838 13.144 1.00 80.31 213 GLY A CA 1
ATOM 1669 C C . GLY A 1 213 ? 8.361 0.406 12.679 1.00 80.31 213 GLY A C 1
ATOM 1670 O O . GLY A 1 213 ? 7.990 0.565 11.521 1.00 80.31 213 GLY A O 1
ATOM 1671 N N . GLY A 1 214 ? 8.136 1.330 13.613 1.00 85.88 214 GLY A N 1
ATOM 1672 C CA . GLY A 1 214 ? 7.455 2.592 13.325 1.00 85.88 214 GLY A CA 1
ATOM 1673 C C . GLY A 1 214 ? 5.939 2.428 13.231 1.00 85.88 214 GLY A C 1
ATOM 1674 O O . GLY A 1 214 ? 5.328 1.752 14.058 1.00 85.88 214 GLY A O 1
ATOM 1675 N N . VAL A 1 215 ? 5.330 3.069 12.234 1.00 86.56 215 VAL A N 1
ATOM 1676 C CA . VAL A 1 215 ? 3.867 3.165 12.080 1.00 86.56 215 VAL A CA 1
ATOM 1677 C C . VAL A 1 215 ? 3.202 1.789 11.911 1.00 86.56 215 VAL A C 1
ATOM 1679 O O . VAL A 1 215 ? 2.101 1.566 12.426 1.00 86.56 215 VAL A O 1
ATOM 1682 N N . TRP A 1 216 ? 3.905 0.846 11.279 1.00 87.81 216 TRP A N 1
ATOM 1683 C CA . TRP A 1 216 ? 3.490 -0.547 11.091 1.00 87.81 216 TRP A CA 1
ATOM 1684 C C . TRP A 1 216 ? 3.299 -1.325 12.405 1.00 87.81 216 TRP A C 1
ATOM 1686 O O . TRP A 1 216 ? 2.613 -2.340 12.416 1.00 87.81 216 TRP A O 1
ATOM 1696 N N . LYS A 1 217 ? 3.839 -0.836 13.530 1.00 86.69 217 LYS A N 1
ATOM 1697 C CA . LYS A 1 217 ? 3.653 -1.418 14.874 1.00 86.69 217 LYS A CA 1
ATOM 1698 C C . LYS A 1 217 ? 2.831 -0.546 15.812 1.00 86.69 217 LYS A C 1
ATOM 1700 O O . LYS A 1 217 ? 2.905 -0.705 17.025 1.00 86.69 217 LYS A O 1
ATOM 1705 N N . SER A 1 218 ? 2.068 0.398 15.269 1.00 87.00 218 SER A N 1
ATOM 1706 C CA . SER A 1 218 ? 1.134 1.168 16.088 1.00 87.00 218 SER A CA 1
ATOM 1707 C C . SER A 1 218 ? 0.119 0.248 16.774 1.00 87.00 218 SER A C 1
ATOM 1709 O O . SER A 1 218 ? -0.262 -0.786 16.220 1.00 87.00 218 SER A O 1
ATOM 1711 N N . ASP A 1 219 ? -0.379 0.658 17.942 1.00 83.94 219 ASP A N 1
ATOM 1712 C CA . ASP A 1 219 ? -1.414 -0.068 18.694 1.00 83.94 219 ASP A CA 1
ATOM 1713 C C . ASP A 1 219 ? -2.613 -0.451 17.826 1.00 83.94 219 ASP A C 1
ATOM 1715 O O . ASP A 1 219 ? -3.227 -1.497 18.016 1.00 83.94 219 ASP A O 1
ATOM 1719 N N . ARG A 1 220 ? -2.958 0.412 16.867 1.00 82.12 220 ARG A N 1
ATOM 1720 C CA . ARG A 1 220 ? -4.055 0.182 15.932 1.00 82.12 220 ARG A CA 1
ATOM 1721 C C . ARG A 1 220 ? -3.785 -1.009 15.017 1.00 82.12 220 ARG A C 1
ATOM 1723 O O . ARG A 1 220 ? -4.684 -1.813 14.806 1.00 82.12 220 ARG A O 1
ATOM 1730 N N . VAL A 1 221 ? -2.565 -1.120 14.492 1.00 88.50 221 VAL A N 1
ATOM 1731 C CA . VAL A 1 221 ? -2.169 -2.261 13.664 1.00 88.50 221 VAL A CA 1
ATOM 1732 C C . VAL A 1 221 ? -2.117 -3.521 14.515 1.00 88.50 221 VAL A C 1
ATOM 1734 O O . VAL A 1 221 ? -2.718 -4.509 14.126 1.00 88.50 221 VAL A O 1
ATOM 1737 N N . GLN A 1 222 ? -1.490 -3.488 15.696 1.00 88.25 222 GLN A N 1
ATOM 1738 C CA . GLN A 1 222 ? -1.390 -4.683 16.547 1.00 88.25 222 GLN A CA 1
ATOM 1739 C C . GLN A 1 222 ? -2.771 -5.255 16.904 1.00 88.25 222 GLN A C 1
ATOM 1741 O O . GLN A 1 222 ? -3.000 -6.442 16.718 1.00 88.25 222 GLN A O 1
ATOM 1746 N N . ARG A 1 223 ? -3.741 -4.404 17.261 1.00 83.56 223 ARG A N 1
ATOM 1747 C CA . ARG A 1 223 ? -5.125 -4.844 17.524 1.00 83.56 223 ARG A CA 1
ATOM 1748 C C . ARG A 1 223 ? -5.813 -5.466 16.319 1.00 83.56 223 ARG A C 1
ATOM 1750 O O . ARG A 1 223 ? -6.597 -6.390 16.489 1.00 83.56 223 ARG A O 1
ATOM 1757 N N . LEU A 1 224 ? -5.568 -4.933 15.122 1.00 87.81 224 LEU A N 1
ATOM 1758 C CA . LEU A 1 224 ? -6.090 -5.521 13.892 1.00 87.81 224 LEU A CA 1
ATOM 1759 C C . LEU A 1 224 ? -5.526 -6.935 13.695 1.00 87.81 224 LEU A C 1
ATOM 1761 O O . LEU A 1 224 ? -6.281 -7.845 13.364 1.00 87.81 224 LEU A O 1
ATOM 1765 N N . LEU A 1 225 ? -4.221 -7.119 13.918 1.00 91.12 225 LEU A N 1
ATOM 1766 C CA . LEU A 1 225 ? -3.578 -8.429 13.806 1.00 91.12 225 LEU A CA 1
ATOM 1767 C C . LEU A 1 225 ? -4.143 -9.409 14.833 1.00 91.12 225 LEU A C 1
ATOM 1769 O O . LEU A 1 225 ? -4.583 -10.488 14.448 1.00 91.12 225 LEU A O 1
ATOM 1773 N N . ASP A 1 226 ? -4.213 -9.004 16.101 1.00 88.12 226 ASP A N 1
ATOM 1774 C CA . ASP A 1 226 ? -4.791 -9.817 17.176 1.00 88.12 226 ASP A CA 1
ATOM 1775 C C . ASP A 1 226 ? -6.253 -10.171 16.874 1.00 88.12 226 ASP A C 1
ATOM 1777 O O . ASP A 1 226 ? -6.682 -11.305 17.079 1.00 88.12 226 ASP A O 1
ATOM 1781 N N . GLY A 1 227 ? -7.005 -9.216 16.319 1.00 82.75 227 GLY A N 1
ATOM 1782 C CA . GLY A 1 227 ? -8.408 -9.381 15.961 1.00 82.75 227 GLY A CA 1
ATOM 1783 C C . GLY A 1 227 ? -8.681 -10.405 14.882 1.00 82.75 227 GLY A C 1
ATOM 1784 O O . GLY A 1 227 ? -9.646 -11.156 14.972 1.00 82.75 227 GLY A O 1
ATOM 1785 N N . LEU A 1 228 ? -7.812 -10.453 13.881 1.00 88.25 228 LEU A N 1
ATOM 1786 C CA . LEU A 1 228 ? -7.915 -11.396 12.773 1.00 88.25 228 LEU A CA 1
ATOM 1787 C C . LEU A 1 228 ? -7.127 -12.697 13.030 1.00 88.25 228 LEU A C 1
ATOM 1789 O O . LEU A 1 228 ? -7.141 -13.617 12.203 1.00 88.25 228 LEU A O 1
ATOM 1793 N N . GLY A 1 229 ? -6.434 -12.790 14.171 1.00 90.06 229 GLY A N 1
ATOM 1794 C CA . GLY A 1 229 ? -5.545 -13.903 14.498 1.00 90.06 229 GLY A CA 1
ATOM 1795 C C . GLY A 1 229 ? -4.332 -13.994 13.567 1.00 90.06 229 GLY A C 1
ATOM 1796 O O . GLY A 1 229 ? -3.902 -15.094 13.228 1.00 90.06 229 GLY A O 1
ATOM 1797 N N . ILE A 1 230 ? -3.810 -12.854 13.108 1.00 93.69 230 ILE A N 1
ATOM 1798 C CA . ILE A 1 230 ? -2.638 -12.765 12.230 1.00 93.69 230 ILE A CA 1
ATOM 1799 C C . ILE A 1 230 ? -1.384 -12.673 13.094 1.00 93.69 230 ILE A C 1
ATOM 1801 O O . ILE A 1 230 ? -1.227 -11.757 13.900 1.00 93.69 230 ILE A O 1
ATOM 1805 N N . ARG A 1 231 ? -0.428 -13.581 12.897 1.00 93.94 231 ARG A N 1
ATOM 1806 C CA . ARG A 1 231 ? 0.844 -13.538 13.625 1.00 93.94 231 ARG A CA 1
ATOM 1807 C C . ARG A 1 231 ? 1.725 -12.395 13.120 1.00 93.94 231 ARG A C 1
ATOM 1809 O O . ARG A 1 231 ? 2.078 -12.346 11.944 1.00 93.94 231 ARG A O 1
ATOM 1816 N N . HIS A 1 232 ? 2.172 -11.529 14.021 1.00 92.38 232 HIS A N 1
ATOM 1817 C CA . HIS A 1 232 ? 3.178 -10.515 13.714 1.00 92.38 232 HIS A CA 1
ATOM 1818 C C . HIS A 1 232 ? 4.594 -11.115 13.734 1.00 92.38 232 HIS A C 1
ATOM 1820 O O . HIS A 1 232 ? 5.025 -11.701 14.727 1.00 92.38 232 HIS A O 1
ATOM 1826 N N . ILE A 1 233 ? 5.332 -10.940 12.639 1.00 90.50 233 ILE A N 1
ATOM 1827 C CA . ILE A 1 233 ? 6.756 -11.257 12.515 1.00 90.50 233 ILE A CA 1
ATOM 1828 C C . ILE A 1 233 ? 7.542 -9.945 12.426 1.00 90.50 233 ILE A C 1
ATOM 1830 O O . ILE A 1 233 ? 7.376 -9.163 11.490 1.00 90.50 233 ILE A O 1
ATOM 1834 N N . ASP A 1 234 ? 8.418 -9.716 13.403 1.00 87.25 234 ASP A N 1
ATOM 1835 C CA . ASP A 1 234 ? 9.222 -8.499 13.496 1.00 87.25 234 ASP A CA 1
ATOM 1836 C C . ASP A 1 234 ? 10.449 -8.535 12.564 1.00 87.25 234 ASP A C 1
ATOM 1838 O O . ASP A 1 234 ? 11.342 -9.372 12.732 1.00 87.25 234 ASP A O 1
ATOM 1842 N N . ALA A 1 235 ? 10.524 -7.589 11.622 1.00 83.12 235 ALA A N 1
ATOM 1843 C CA . ALA A 1 235 ? 11.674 -7.397 10.732 1.00 83.12 235 ALA A CA 1
ATOM 1844 C C . ALA A 1 235 ? 12.651 -6.279 11.165 1.00 83.12 235 ALA A C 1
ATOM 1846 O O . ALA A 1 235 ? 13.671 -6.060 10.511 1.00 83.12 235 ALA A O 1
ATOM 1847 N N . LYS A 1 236 ? 12.374 -5.544 12.250 1.00 78.38 236 LYS A N 1
ATOM 1848 C CA . LYS A 1 236 ? 13.166 -4.380 12.681 1.00 78.38 236 LYS A CA 1
ATOM 1849 C C . LYS A 1 236 ? 14.611 -4.775 12.993 1.00 78.38 236 LYS A C 1
ATOM 1851 O O . LYS A 1 236 ? 14.867 -5.629 13.838 1.00 78.38 236 LYS A O 1
ATOM 1856 N N . GLY A 1 237 ? 15.558 -4.082 12.358 1.00 62.84 237 GLY A N 1
ATOM 1857 C CA . GLY A 1 237 ? 16.991 -4.247 12.619 1.00 62.84 237 GLY A CA 1
ATOM 1858 C C . GLY A 1 237 ? 17.564 -5.588 12.159 1.00 62.84 237 GLY A C 1
ATOM 1859 O O . GLY A 1 237 ? 18.709 -5.892 12.482 1.00 62.84 237 GLY A O 1
ATOM 1860 N N . ARG A 1 238 ? 16.793 -6.389 11.411 1.00 63.34 238 ARG A N 1
ATOM 1861 C CA . ARG A 1 238 ? 17.234 -7.687 10.906 1.00 63.34 238 ARG A CA 1
ATOM 1862 C C . ARG A 1 238 ? 17.410 -7.615 9.388 1.00 63.34 238 ARG A C 1
ATOM 1864 O O . ARG A 1 238 ? 16.427 -7.411 8.672 1.00 63.34 238 ARG A O 1
ATOM 1871 N N . PRO A 1 239 ? 18.642 -7.766 8.870 1.00 58.75 239 PRO A N 1
ATOM 1872 C CA . PRO A 1 239 ? 18.862 -7.771 7.432 1.00 58.75 239 PRO A CA 1
ATOM 1873 C C . PRO A 1 239 ? 18.154 -8.971 6.793 1.00 58.75 239 PRO A C 1
ATOM 1875 O O . PRO A 1 239 ? 18.006 -10.019 7.418 1.00 58.75 239 PRO A O 1
ATOM 1878 N N . GLN A 1 240 ? 17.734 -8.818 5.533 1.00 64.81 240 GLN A N 1
ATOM 1879 C CA . GLN A 1 240 ? 17.149 -9.898 4.727 1.00 64.81 240 GLN A CA 1
ATOM 1880 C C . GLN A 1 240 ? 15.900 -10.542 5.353 1.00 64.81 240 GLN A C 1
ATOM 1882 O O . GLN A 1 240 ? 15.712 -11.737 5.208 1.00 64.81 240 GLN A O 1
ATOM 1887 N N . CYS A 1 241 ? 15.044 -9.791 6.051 1.00 69.38 241 CYS A N 1
ATOM 1888 C CA . CYS A 1 241 ? 13.823 -10.349 6.657 1.00 69.38 241 CYS A CA 1
ATOM 1889 C C . CYS A 1 241 ? 12.549 -10.132 5.832 1.00 69.38 241 CYS A C 1
ATOM 1891 O O . CYS A 1 241 ? 11.539 -10.768 6.113 1.00 69.38 241 CYS A O 1
ATOM 1893 N N . LYS A 1 242 ? 12.594 -9.280 4.801 1.00 76.75 242 LYS A N 1
ATOM 1894 C CA . LYS A 1 242 ? 11.450 -8.970 3.938 1.00 76.75 242 LYS A CA 1
ATOM 1895 C C . LYS A 1 242 ? 11.781 -9.199 2.468 1.00 76.75 242 LYS A C 1
ATOM 1897 O O . LYS A 1 242 ? 12.847 -8.813 1.992 1.00 76.75 242 LYS A O 1
ATOM 1902 N N . LEU A 1 243 ? 10.837 -9.766 1.720 1.00 83.50 243 LEU A N 1
ATOM 1903 C CA . LEU A 1 243 ? 10.973 -9.944 0.266 1.00 83.50 243 LEU A CA 1
ATOM 1904 C C . LEU A 1 243 ? 10.480 -8.733 -0.542 1.00 83.50 243 LEU A C 1
ATOM 1906 O O . LEU A 1 243 ? 10.902 -8.538 -1.687 1.00 83.50 243 LEU A O 1
ATOM 1910 N N . VAL A 1 244 ? 9.637 -7.896 0.067 1.00 85.12 244 VAL A N 1
ATOM 1911 C CA . VAL A 1 244 ? 9.004 -6.726 -0.563 1.00 85.12 244 VAL A CA 1
ATOM 1912 C C . VAL A 1 244 ? 10.006 -5.670 -1.059 1.00 85.12 244 VAL A C 1
ATOM 1914 O O . VAL A 1 244 ? 9.778 -5.045 -2.092 1.00 85.12 244 VAL A O 1
ATOM 1917 N N . GLU A 1 245 ? 11.178 -5.533 -0.432 1.00 79.88 245 GLU A N 1
ATOM 1918 C CA . GLU A 1 245 ? 12.222 -4.604 -0.896 1.00 79.88 245 GLU A CA 1
ATOM 1919 C C . GLU A 1 245 ? 12.713 -4.948 -2.312 1.00 79.88 245 GLU A C 1
ATOM 1921 O O . GLU A 1 245 ? 12.896 -4.078 -3.172 1.00 79.88 245 GLU A O 1
ATOM 1926 N N . ASN A 1 246 ? 12.909 -6.242 -2.587 1.00 82.69 246 ASN A N 1
ATOM 1927 C CA . ASN A 1 246 ? 13.308 -6.694 -3.915 1.00 82.69 246 ASN A CA 1
ATOM 1928 C C . ASN A 1 246 ? 12.175 -6.497 -4.932 1.00 82.69 246 ASN A C 1
ATOM 1930 O O . ASN A 1 246 ? 12.429 -6.170 -6.094 1.00 82.69 246 ASN A O 1
ATOM 1934 N N . PHE A 1 247 ? 10.923 -6.640 -4.492 1.00 89.19 247 PHE A N 1
ATOM 1935 C CA . PHE A 1 247 ? 9.767 -6.293 -5.307 1.00 89.19 247 PHE A CA 1
ATOM 1936 C C . PHE A 1 247 ? 9.778 -4.804 -5.691 1.00 89.19 247 PHE A C 1
ATOM 1938 O O . PHE A 1 247 ? 9.705 -4.503 -6.883 1.00 89.19 247 PHE A O 1
ATOM 1945 N N . PHE A 1 248 ? 9.980 -3.878 -4.747 1.00 88.12 248 PHE A N 1
ATOM 1946 C CA . PHE A 1 248 ? 10.051 -2.446 -5.064 1.00 88.12 248 PHE A CA 1
ATOM 1947 C C . PHE A 1 248 ? 11.167 -2.118 -6.052 1.00 88.12 248 PHE A C 1
ATOM 1949 O O . PHE A 1 248 ? 10.964 -1.341 -6.984 1.00 88.12 248 PHE A O 1
ATOM 1956 N N . ASN A 1 249 ? 12.330 -2.759 -5.923 1.00 83.56 249 ASN A N 1
ATOM 1957 C CA . ASN A 1 249 ? 13.420 -2.584 -6.880 1.00 83.56 249 ASN A CA 1
ATOM 1958 C C . ASN A 1 249 ? 12.998 -2.928 -8.318 1.00 83.56 249 ASN A C 1
ATOM 1960 O O . ASN A 1 249 ? 13.362 -2.197 -9.241 1.00 83.56 249 ASN A O 1
ATOM 1964 N N . ARG A 1 250 ? 12.222 -4.005 -8.504 1.00 86.12 250 ARG A N 1
ATOM 1965 C CA . ARG A 1 250 ? 11.659 -4.397 -9.807 1.00 86.12 250 ARG A CA 1
ATOM 1966 C C . ARG A 1 250 ? 10.555 -3.437 -10.249 1.00 86.12 250 ARG A C 1
ATOM 1968 O O . ARG A 1 250 ? 10.548 -3.031 -11.409 1.00 86.12 250 ARG A O 1
ATOM 1975 N N . LEU A 1 251 ? 9.674 -3.035 -9.332 1.00 89.44 251 LEU A N 1
ATOM 1976 C CA . LEU A 1 251 ? 8.591 -2.085 -9.591 1.00 89.44 251 LEU A CA 1
ATOM 1977 C C . LEU A 1 251 ? 9.131 -0.754 -10.123 1.00 89.44 251 LEU A C 1
ATOM 1979 O O . LEU A 1 251 ? 8.634 -0.242 -11.122 1.00 89.44 251 LEU A O 1
ATOM 1983 N N . TRP A 1 252 ? 10.205 -0.232 -9.530 1.00 86.56 252 TRP A N 1
ATOM 1984 C CA . TRP A 1 252 ? 10.867 0.987 -9.998 1.00 86.56 252 TRP A CA 1
ATOM 1985 C C . TRP A 1 252 ? 11.454 0.866 -11.392 1.00 86.56 252 TRP A C 1
ATOM 1987 O O . TRP A 1 252 ? 11.398 1.830 -12.152 1.00 86.56 252 TRP A O 1
ATOM 1997 N N . SER A 1 253 ? 11.986 -0.299 -11.757 1.00 82.81 253 SER A N 1
ATOM 1998 C CA . SER A 1 253 ? 12.446 -0.520 -13.126 1.00 82.81 253 SER A CA 1
ATOM 1999 C C . SER A 1 253 ? 11.286 -0.466 -14.116 1.00 82.81 253 SER A C 1
ATOM 2001 O O . SER A 1 253 ? 11.430 0.164 -15.158 1.00 82.81 253 SER A O 1
ATOM 2003 N N . VAL A 1 254 ? 10.128 -1.043 -13.786 1.00 83.88 254 VAL A N 1
ATOM 2004 C CA . VAL A 1 254 ? 8.938 -0.995 -14.652 1.00 83.88 254 VAL A CA 1
ATOM 2005 C C . VAL A 1 254 ? 8.355 0.421 -14.728 1.00 83.88 254 VAL A C 1
ATOM 2007 O O . VAL A 1 254 ? 8.083 0.908 -15.817 1.00 83.88 254 VAL A O 1
ATOM 2010 N N . LEU A 1 255 ? 8.260 1.136 -13.604 1.00 86.44 255 LEU A N 1
ATOM 2011 C CA . LEU A 1 255 ? 7.723 2.504 -13.542 1.00 86.44 255 LEU A CA 1
ATOM 2012 C C . LEU A 1 255 ? 8.672 3.593 -14.063 1.00 86.44 255 LEU A C 1
ATOM 2014 O O . LEU A 1 255 ? 8.258 4.743 -14.198 1.00 86.44 255 LEU A O 1
ATOM 2018 N N . SER A 1 256 ? 9.931 3.270 -14.357 1.00 81.38 256 SER A N 1
ATOM 2019 C CA . SER A 1 256 ? 10.923 4.252 -14.824 1.00 81.38 256 SER A CA 1
ATOM 2020 C C . SER A 1 256 ? 10.571 4.906 -16.167 1.00 81.38 256 SER A C 1
ATOM 2022 O O . SER A 1 256 ? 11.040 6.007 -16.448 1.00 81.38 256 SER A O 1
ATOM 2024 N N . VAL A 1 257 ? 9.696 4.274 -16.956 1.00 77.56 257 VAL A N 1
ATOM 2025 C CA . VAL A 1 257 ? 9.189 4.801 -18.235 1.00 77.56 257 VAL A CA 1
ATOM 2026 C C . VAL A 1 257 ? 8.081 5.851 -18.070 1.00 77.56 257 VAL A C 1
ATOM 2028 O O . VAL A 1 257 ? 7.686 6.487 -19.041 1.00 77.56 257 VAL A O 1
ATOM 2031 N N . VAL A 1 258 ? 7.558 6.052 -16.855 1.00 81.56 258 VAL A N 1
ATOM 2032 C CA . VAL A 1 258 ? 6.515 7.054 -16.584 1.00 81.56 258 VAL A CA 1
ATOM 2033 C C . VAL A 1 258 ? 7.134 8.461 -16.588 1.00 81.56 258 VAL A C 1
ATOM 2035 O O . VAL A 1 258 ? 8.189 8.651 -15.978 1.00 81.56 258 VAL A O 1
ATOM 2038 N N . PRO A 1 259 ? 6.513 9.476 -17.220 1.00 76.81 259 PRO A N 1
ATOM 2039 C CA . PRO A 1 259 ? 7.039 10.841 -17.218 1.00 76.81 259 PRO A CA 1
ATOM 2040 C C . PRO A 1 259 ? 7.076 11.459 -15.810 1.00 76.81 259 PRO A C 1
ATOM 2042 O O . PRO A 1 259 ? 6.316 11.087 -14.919 1.00 76.81 259 PRO A O 1
ATOM 2045 N N . GLY A 1 260 ? 7.953 12.448 -15.614 1.00 75.75 260 GLY A N 1
ATOM 2046 C CA . GLY A 1 260 ? 8.053 13.178 -14.344 1.00 75.75 260 GLY A CA 1
ATOM 2047 C C . GLY A 1 260 ? 8.961 12.531 -13.291 1.00 75.75 260 GLY A C 1
ATOM 2048 O O . GLY A 1 260 ? 8.837 12.859 -12.110 1.00 75.75 260 GLY A O 1
ATOM 2049 N N . GLN A 1 261 ? 9.880 11.641 -13.696 1.00 79.69 261 GLN A N 1
ATOM 2050 C CA . GLN A 1 261 ? 10.868 11.010 -12.808 1.00 79.69 261 GLN A CA 1
ATOM 2051 C C . GLN A 1 261 ? 11.768 12.049 -12.128 1.00 79.69 261 GLN A C 1
ATOM 2053 O O . GLN A 1 261 ? 12.574 12.719 -12.779 1.00 79.69 261 GLN A O 1
ATOM 2058 N N . VAL A 1 262 ? 11.668 12.130 -10.804 1.00 67.12 262 VAL A N 1
ATOM 2059 C CA . VAL A 1 262 ? 12.510 12.979 -9.944 1.00 67.12 262 VAL A CA 1
ATOM 2060 C C . VAL A 1 262 ? 13.773 12.219 -9.496 1.00 67.12 262 VAL A C 1
ATOM 2062 O O . VAL A 1 262 ? 14.744 12.822 -9.040 1.00 67.12 262 VAL A O 1
ATOM 2065 N N . GLY A 1 263 ? 13.796 10.900 -9.716 1.00 57.81 263 GLY A N 1
ATOM 2066 C CA . GLY A 1 263 ? 14.924 10.018 -9.426 1.00 57.81 263 GLY A CA 1
ATOM 2067 C C . GLY A 1 263 ? 14.606 8.995 -8.342 1.00 57.81 263 GLY A C 1
ATOM 2068 O O . GLY A 1 263 ? 13.886 9.296 -7.390 1.00 57.81 263 GLY A O 1
ATOM 2069 N N . ARG A 1 264 ? 15.178 7.796 -8.488 1.00 61.56 264 ARG A N 1
ATOM 2070 C CA . ARG A 1 264 ? 15.234 6.751 -7.454 1.00 61.56 264 ARG A CA 1
ATOM 2071 C C . ARG A 1 264 ? 16.294 7.087 -6.406 1.00 61.56 264 ARG A C 1
ATOM 2073 O O . ARG A 1 264 ? 16.168 6.709 -5.246 1.00 61.56 264 ARG A O 1
ATOM 2080 N N . TYR A 1 265 ? 17.334 7.807 -6.822 1.00 53.69 265 TYR A N 1
ATOM 2081 C CA . TYR A 1 265 ? 18.359 8.374 -5.954 1.00 53.69 265 TYR A CA 1
ATOM 2082 C C . TYR A 1 265 ? 18.204 9.899 -5.870 1.00 53.69 265 TYR A C 1
ATOM 2084 O O . TYR A 1 265 ? 17.722 10.551 -6.799 1.00 53.69 265 TYR A O 1
ATOM 2092 N N . GLN A 1 266 ? 18.607 10.494 -4.747 1.00 44.72 266 GLN A N 1
ATOM 2093 C CA . GLN A 1 266 ? 18.532 11.944 -4.569 1.00 44.72 266 GLN A CA 1
ATOM 2094 C C . GLN A 1 266 ? 19.353 12.666 -5.655 1.00 44.72 266 GLN A C 1
ATOM 2096 O O . GLN A 1 266 ? 20.471 12.261 -5.964 1.00 44.72 266 GLN A O 1
ATOM 2101 N N . ALA A 1 267 ? 18.783 13.728 -6.238 1.00 47.16 267 ALA A N 1
ATOM 2102 C CA . ALA A 1 267 ? 19.385 14.540 -7.306 1.00 47.16 267 ALA A CA 1
ATOM 2103 C C . ALA A 1 267 ? 19.713 13.793 -8.622 1.00 47.16 267 ALA A C 1
ATOM 2105 O O . ALA A 1 267 ? 20.468 14.295 -9.455 1.00 47.16 267 ALA A O 1
ATOM 2106 N N . GLU A 1 268 ? 19.114 12.621 -8.860 1.00 54.94 268 GLU A N 1
ATOM 2107 C CA . GLU A 1 268 ? 19.381 11.815 -10.058 1.00 54.94 268 GLU A CA 1
ATOM 2108 C C . GLU A 1 268 ? 18.921 12.504 -11.361 1.00 54.94 268 GLU A C 1
ATOM 2110 O O . GLU A 1 268 ? 19.564 12.345 -12.400 1.00 54.94 268 GLU A O 1
ATOM 2115 N N . ASN A 1 269 ? 17.860 13.317 -11.323 1.00 63.75 269 ASN A N 1
ATOM 2116 C CA . ASN A 1 269 ? 17.373 14.058 -12.490 1.00 63.75 269 ASN A CA 1
ATOM 2117 C C . ASN A 1 269 ? 17.177 15.550 -12.179 1.00 63.75 269 ASN A C 1
ATOM 2119 O O . ASN A 1 269 ? 16.063 16.001 -11.915 1.00 63.75 269 ASN A O 1
ATOM 2123 N N . LYS A 1 270 ? 18.274 16.324 -12.203 1.00 66.69 270 LYS A N 1
ATOM 2124 C CA . LYS A 1 270 ? 18.296 17.758 -11.852 1.00 66.69 270 LYS A CA 1
ATOM 2125 C C . LYS A 1 270 ? 17.192 18.563 -12.552 1.00 66.69 270 LYS A C 1
ATOM 2127 O O . LYS A 1 270 ? 16.442 19.263 -11.882 1.00 66.69 270 LYS A O 1
ATOM 2132 N N . SER A 1 271 ? 17.038 18.393 -13.866 1.00 69.00 271 SER A N 1
ATOM 2133 C CA . SER A 1 271 ? 16.063 19.148 -14.667 1.00 69.00 271 SER A CA 1
ATOM 2134 C C . SER A 1 271 ? 14.612 18.885 -14.243 1.00 69.00 271 SER A C 1
ATOM 2136 O O . SER A 1 271 ? 13.818 19.818 -14.126 1.00 69.00 271 SER A O 1
ATOM 2138 N N . THR A 1 272 ? 14.251 17.628 -13.976 1.00 70.38 272 THR A N 1
ATOM 2139 C CA . THR A 1 272 ? 12.896 17.295 -13.510 1.00 70.38 272 THR A CA 1
ATOM 2140 C C . THR A 1 272 ? 12.686 17.701 -12.053 1.00 70.38 272 THR A C 1
ATOM 2142 O O . THR A 1 272 ? 11.610 18.184 -11.708 1.00 70.38 272 THR A O 1
ATOM 2145 N N . SER A 1 273 ? 13.711 17.581 -11.205 1.00 75.31 273 SER A N 1
ATOM 2146 C CA . SER A 1 273 ? 13.672 18.050 -9.815 1.00 75.31 273 SER A CA 1
ATOM 2147 C C . SER A 1 273 ? 13.460 19.563 -9.715 1.00 75.31 273 SER A C 1
ATOM 2149 O O . SER A 1 273 ? 12.657 20.016 -8.903 1.00 75.31 273 SER A O 1
ATOM 2151 N N . GLU A 1 274 ? 14.111 20.356 -10.569 1.00 77.12 274 GLU A N 1
ATOM 2152 C CA . GLU A 1 274 ? 13.904 21.809 -10.649 1.00 77.12 274 GLU A CA 1
ATOM 2153 C C . GLU A 1 274 ? 12.467 22.152 -11.055 1.00 77.12 274 GLU A C 1
ATOM 2155 O O . GLU A 1 274 ? 11.820 22.972 -10.399 1.00 77.12 274 GLU A O 1
ATOM 2160 N N . LYS A 1 275 ? 11.929 21.467 -12.076 1.00 81.94 275 LYS A N 1
ATOM 2161 C CA . LYS A 1 275 ? 10.522 21.596 -12.489 1.00 81.94 275 LYS A CA 1
ATOM 2162 C C . LYS A 1 275 ? 9.559 21.211 -11.366 1.00 81.94 275 LYS A C 1
ATOM 2164 O O . LYS A 1 275 ? 8.588 21.925 -11.125 1.00 81.94 275 LYS A O 1
ATOM 2169 N N . TYR A 1 276 ? 9.845 20.128 -10.644 1.00 85.06 276 TYR A N 1
ATOM 2170 C CA . TYR A 1 276 ? 9.051 19.674 -9.502 1.00 85.06 276 TYR A CA 1
ATOM 2171 C C . TYR A 1 276 ? 8.990 20.749 -8.407 1.00 85.06 276 TYR A C 1
ATOM 2173 O O . TYR A 1 276 ? 7.904 21.110 -7.953 1.00 85.06 276 TYR A O 1
ATOM 2181 N N . VAL A 1 277 ? 10.137 21.328 -8.035 1.00 85.62 277 VAL A N 1
ATOM 2182 C CA . VAL A 1 277 ? 10.217 22.417 -7.044 1.00 85.62 277 VAL A CA 1
ATOM 2183 C C . VAL A 1 277 ? 9.531 23.691 -7.548 1.00 85.62 277 VAL A C 1
ATOM 2185 O O . VAL A 1 277 ? 8.831 24.360 -6.787 1.00 85.62 277 VAL A O 1
ATOM 2188 N N . ALA A 1 278 ? 9.696 24.050 -8.824 1.00 84.06 278 ALA A N 1
ATOM 2189 C CA . ALA A 1 278 ? 9.027 25.204 -9.421 1.00 84.06 278 ALA A CA 1
ATOM 2190 C C . ALA A 1 278 ? 7.499 25.069 -9.364 1.00 84.06 278 ALA A C 1
ATOM 2192 O O . ALA A 1 278 ? 6.823 25.996 -8.910 1.00 84.06 278 ALA A O 1
ATOM 2193 N N . CYS A 1 279 ? 6.975 23.902 -9.736 1.00 89.62 279 CYS A N 1
ATOM 2194 C CA . CYS A 1 279 ? 5.548 23.612 -9.688 1.00 89.62 279 CYS A CA 1
ATOM 2195 C C . CYS A 1 279 ? 5.000 23.617 -8.259 1.00 89.62 279 CYS A C 1
ATOM 2197 O O . CYS A 1 279 ? 3.993 24.269 -7.987 1.00 89.62 279 CYS A O 1
ATOM 2199 N N . ARG A 1 280 ? 5.701 22.967 -7.319 1.00 87.69 280 ARG A N 1
ATOM 2200 C CA . ARG A 1 280 ? 5.329 22.957 -5.895 1.00 87.69 280 ARG A CA 1
ATOM 2201 C C . ARG A 1 280 ? 5.268 24.351 -5.269 1.00 87.69 280 ARG A C 1
ATOM 2203 O O . ARG A 1 280 ? 4.472 24.573 -4.366 1.00 87.69 280 ARG A O 1
ATOM 2210 N N . ASN A 1 281 ? 6.081 25.283 -5.758 1.00 88.00 281 ASN A N 1
ATOM 2211 C CA . ASN A 1 281 ? 6.080 26.675 -5.311 1.00 88.00 281 ASN A CA 1
ATOM 2212 C C . ASN A 1 281 ? 5.061 27.558 -6.058 1.00 88.00 281 ASN A C 1
ATOM 2214 O O . ASN A 1 281 ? 5.102 28.775 -5.899 1.00 88.00 281 ASN A O 1
ATOM 2218 N N . GLY A 1 282 ? 4.188 26.986 -6.898 1.00 87.44 282 GLY A N 1
ATOM 2219 C CA . GLY A 1 282 ? 3.189 27.727 -7.678 1.00 87.44 282 GLY A CA 1
ATOM 2220 C C . GLY A 1 282 ? 3.767 28.521 -8.861 1.00 87.44 282 GLY A C 1
ATOM 2221 O O . GLY A 1 282 ? 3.056 29.282 -9.519 1.00 87.44 282 GLY A O 1
ATOM 2222 N N . ARG A 1 283 ? 5.058 28.356 -9.179 1.00 90.50 283 ARG A N 1
ATOM 2223 C CA . ARG A 1 283 ? 5.707 29.099 -10.275 1.00 90.50 283 ARG A CA 1
ATOM 2224 C C . ARG A 1 283 ? 5.333 28.560 -11.654 1.00 90.50 283 ARG A C 1
ATOM 2226 O O . ARG A 1 283 ? 5.332 29.322 -12.610 1.00 90.50 283 ARG A O 1
ATOM 2233 N N . GLN A 1 284 ? 4.962 27.285 -11.742 1.00 91.44 284 GLN A N 1
ATOM 2234 C CA . GLN A 1 284 ? 4.580 26.613 -12.983 1.00 91.44 284 GLN A CA 1
ATOM 2235 C C . GLN A 1 284 ? 3.400 25.663 -12.742 1.00 91.44 284 GLN A C 1
ATOM 2237 O O . GLN A 1 284 ? 3.261 25.133 -11.640 1.00 91.44 284 GLN A O 1
ATOM 2242 N N . ASP A 1 285 ? 2.550 25.470 -13.751 1.00 91.44 285 ASP A N 1
ATOM 2243 C CA . ASP A 1 285 ? 1.446 24.507 -13.698 1.00 91.44 285 ASP A CA 1
ATOM 2244 C C . ASP A 1 285 ? 1.987 23.071 -13.848 1.00 91.44 285 ASP A C 1
ATOM 2246 O O . ASP A 1 285 ? 2.645 22.775 -14.851 1.00 91.44 285 ASP A O 1
ATOM 2250 N N . PRO A 1 286 ? 1.742 22.166 -12.883 1.00 91.25 286 PRO A N 1
ATOM 2251 C CA . PRO A 1 286 ? 2.290 20.815 -12.930 1.00 91.25 286 PRO A CA 1
ATOM 2252 C C . PRO A 1 286 ? 1.588 19.885 -13.931 1.00 91.25 286 PRO A C 1
ATOM 2254 O O . PRO A 1 286 ? 2.178 18.877 -14.320 1.00 91.25 286 PRO A O 1
ATOM 2257 N N . ARG A 1 287 ? 0.359 20.192 -14.374 1.00 90.06 287 ARG A N 1
ATOM 2258 C CA . ARG A 1 287 ? -0.486 19.271 -15.166 1.00 90.06 287 ARG A CA 1
ATOM 2259 C C . ARG A 1 287 ? 0.082 18.946 -16.548 1.00 90.06 287 ARG A C 1
ATOM 2261 O O . ARG A 1 287 ? -0.241 17.910 -17.120 1.00 90.06 287 ARG A O 1
ATOM 2268 N N . THR A 1 288 ? 0.930 19.821 -17.082 1.00 85.25 288 THR A N 1
ATOM 2269 C CA . THR A 1 288 ? 1.606 19.639 -18.376 1.00 85.25 288 THR A CA 1
ATOM 2270 C C . THR A 1 288 ? 2.927 18.875 -18.260 1.00 85.25 288 THR A C 1
ATOM 2272 O O . THR A 1 288 ? 3.485 18.461 -19.273 1.00 85.25 288 THR A O 1
ATOM 2275 N N . LEU A 1 289 ? 3.439 18.683 -17.040 1.00 84.38 289 LEU A N 1
ATOM 2276 C CA . LEU A 1 289 ? 4.771 18.131 -16.776 1.00 84.38 289 LEU A CA 1
ATOM 2277 C C . LEU A 1 289 ? 4.750 16.801 -16.020 1.00 84.38 289 LEU A C 1
ATOM 2279 O O . LEU A 1 289 ? 5.679 16.006 -16.157 1.00 84.38 289 LEU A O 1
ATOM 2283 N N . PHE A 1 290 ? 3.719 16.578 -15.209 1.00 90.12 290 PHE A N 1
ATOM 2284 C CA . PHE A 1 290 ? 3.588 15.425 -14.326 1.00 90.12 290 PHE A CA 1
ATOM 2285 C C . PHE A 1 290 ? 2.234 14.739 -14.544 1.00 90.12 290 PHE A C 1
ATOM 2287 O O . PHE A 1 290 ? 1.238 15.423 -14.801 1.00 90.12 290 PHE A O 1
ATOM 2294 N N . PRO A 1 291 ? 2.169 13.399 -14.439 1.00 90.94 291 PRO A N 1
ATOM 2295 C CA . PRO A 1 291 ? 0.927 12.655 -14.616 1.00 90.94 291 PRO A CA 1
ATOM 2296 C C . PRO A 1 291 ? -0.144 13.078 -13.604 1.00 90.94 291 PRO A C 1
ATOM 2298 O O . PRO A 1 291 ? 0.149 13.352 -12.436 1.00 90.94 291 PRO A O 1
ATOM 2301 N N . MET A 1 292 ? -1.403 13.078 -14.047 1.00 93.31 292 MET A N 1
ATOM 2302 C CA . MET A 1 292 ? -2.543 13.181 -13.137 1.00 93.31 292 MET A CA 1
ATOM 2303 C C . MET A 1 292 ? -2.677 11.890 -12.328 1.00 93.31 292 MET A C 1
ATOM 2305 O O . MET A 1 292 ? -2.241 10.829 -12.773 1.00 93.31 292 MET A O 1
ATOM 2309 N N . LEU A 1 293 ? -3.318 11.961 -11.160 1.00 91.81 293 LEU A N 1
ATOM 2310 C CA . LEU A 1 293 ? -3.524 10.812 -10.275 1.00 91.81 293 LEU A CA 1
ATOM 2311 C C . LEU A 1 293 ? -4.074 9.582 -11.011 1.00 91.81 293 LEU A C 1
ATOM 2313 O O . LEU A 1 293 ? -3.569 8.483 -10.818 1.00 91.81 293 LEU A O 1
ATOM 2317 N N . THR A 1 294 ? -5.058 9.766 -11.892 1.00 88.88 294 THR A N 1
ATOM 2318 C CA . THR A 1 294 ? -5.634 8.676 -12.692 1.00 88.88 294 THR A CA 1
ATOM 2319 C C . THR A 1 294 ? -4.585 7.977 -13.559 1.00 88.88 294 THR A C 1
ATOM 2321 O O . THR A 1 294 ? -4.539 6.750 -13.589 1.00 88.88 294 THR A O 1
ATOM 2324 N N . ASP A 1 295 ? -3.708 8.742 -14.216 1.00 88.19 295 ASP A N 1
ATOM 2325 C CA . ASP A 1 295 ? -2.641 8.194 -15.060 1.00 88.19 295 ASP A CA 1
ATOM 2326 C C . ASP A 1 295 ? -1.564 7.502 -14.219 1.00 88.19 295 ASP A C 1
ATOM 2328 O O . ASP A 1 295 ? -1.062 6.443 -14.591 1.00 88.19 295 ASP A O 1
ATOM 2332 N N . ALA A 1 296 ? -1.220 8.092 -13.070 1.00 91.06 296 ALA A N 1
ATOM 2333 C CA . ALA A 1 296 ? -0.261 7.523 -12.133 1.00 91.06 296 ALA A CA 1
ATOM 2334 C C . ALA A 1 296 ? -0.749 6.172 -11.593 1.00 91.06 296 ALA A C 1
ATOM 2336 O O . ALA A 1 296 ? 0.007 5.204 -11.605 1.00 91.06 296 ALA A O 1
ATOM 2337 N N . LEU A 1 297 ? -2.017 6.082 -11.177 1.00 91.25 297 LEU A N 1
ATOM 2338 C CA . LEU A 1 297 ? -2.622 4.834 -10.707 1.00 91.25 297 LEU A CA 1
ATOM 2339 C C . LEU A 1 297 ? -2.699 3.792 -11.823 1.00 91.25 297 LEU A C 1
ATOM 2341 O O . LEU A 1 297 ? -2.350 2.646 -11.581 1.00 91.25 297 LEU A O 1
ATOM 2345 N N . ALA A 1 298 ? -3.067 4.181 -13.048 1.00 87.94 298 ALA A N 1
ATOM 2346 C CA . ALA A 1 298 ? -3.064 3.265 -14.189 1.00 87.94 298 ALA A CA 1
ATOM 2347 C C . ALA A 1 298 ? -1.656 2.723 -14.503 1.00 87.94 298 ALA A C 1
ATOM 2349 O O . ALA A 1 298 ? -1.506 1.554 -14.853 1.00 87.94 298 ALA A O 1
ATOM 2350 N N . ALA A 1 299 ? -0.615 3.548 -14.352 1.00 88.75 299 ALA A N 1
ATOM 2351 C CA . ALA A 1 299 ? 0.767 3.108 -14.514 1.00 88.75 299 ALA A CA 1
ATOM 2352 C C . ALA A 1 299 ? 1.218 2.159 -13.390 1.00 88.75 299 ALA A C 1
ATOM 2354 O O . ALA A 1 299 ? 1.930 1.195 -13.670 1.00 88.75 299 ALA A O 1
ATOM 2355 N N . ILE A 1 300 ? 0.798 2.402 -12.142 1.00 92.38 300 ILE A N 1
ATOM 2356 C CA . ILE A 1 300 ? 1.053 1.498 -11.007 1.00 92.38 300 ILE A CA 1
ATOM 2357 C C . ILE A 1 300 ? 0.334 0.160 -11.224 1.00 92.38 300 ILE A C 1
ATOM 2359 O O . ILE A 1 300 ? 0.993 -0.876 -11.161 1.00 92.38 300 ILE A O 1
ATOM 2363 N N . ASP A 1 301 ? -0.962 0.180 -11.554 1.00 90.31 301 ASP A N 1
ATOM 2364 C CA . ASP A 1 301 ? -1.763 -1.010 -11.880 1.00 90.31 301 ASP A CA 1
ATOM 2365 C C . ASP A 1 301 ? -1.070 -1.842 -12.973 1.00 90.31 301 ASP A C 1
ATOM 2367 O O . ASP A 1 301 ? -0.834 -3.038 -12.805 1.00 90.31 301 ASP A O 1
ATOM 2371 N N . TRP A 1 302 ? -0.670 -1.196 -14.076 1.00 87.06 302 TRP A N 1
ATOM 2372 C CA . TRP A 1 302 ? 0.055 -1.843 -15.171 1.00 87.06 302 TRP A CA 1
ATOM 2373 C C . TRP A 1 302 ? 1.380 -2.459 -14.709 1.00 87.06 302 TRP A C 1
ATOM 2375 O O . TRP A 1 302 ? 1.669 -3.614 -15.030 1.00 87.06 302 TRP A O 1
ATOM 2385 N N . ALA A 1 303 ? 2.184 -1.715 -13.947 1.00 90.38 303 ALA A N 1
ATOM 2386 C CA . ALA A 1 303 ? 3.500 -2.167 -13.520 1.00 90.38 303 ALA A CA 1
ATOM 2387 C C . ALA A 1 303 ? 3.424 -3.356 -12.553 1.00 90.38 303 ALA A C 1
ATOM 2389 O O . ALA A 1 303 ? 4.204 -4.303 -12.676 1.00 90.38 303 ALA A O 1
ATOM 2390 N N . ILE A 1 304 ? 2.474 -3.337 -11.616 1.00 92.12 304 ILE A N 1
ATOM 2391 C CA . ILE A 1 304 ? 2.245 -4.456 -10.699 1.00 92.12 304 ILE A CA 1
ATOM 2392 C C . ILE A 1 304 ? 1.684 -5.655 -11.464 1.00 92.12 304 ILE A C 1
ATOM 2394 O O . ILE A 1 304 ? 2.183 -6.766 -11.295 1.00 92.12 304 ILE A O 1
ATOM 2398 N N . ASN A 1 305 ? 0.721 -5.445 -12.366 1.00 88.62 305 ASN A N 1
ATOM 2399 C CA . ASN A 1 305 ? 0.173 -6.522 -13.185 1.00 88.62 305 ASN A CA 1
ATOM 2400 C C . ASN A 1 305 ? 1.248 -7.191 -14.056 1.00 88.62 305 ASN A C 1
ATOM 2402 O O . ASN A 1 305 ? 1.293 -8.418 -14.156 1.00 88.62 305 ASN A O 1
ATOM 2406 N N . TYR A 1 306 ? 2.157 -6.400 -14.634 1.00 86.88 306 TYR A N 1
ATOM 2407 C CA . TYR A 1 306 ? 3.334 -6.914 -15.327 1.00 86.88 306 TYR A CA 1
ATOM 2408 C C . TYR A 1 306 ? 4.144 -7.825 -14.394 1.00 86.88 306 TYR A C 1
ATOM 2410 O O . TYR A 1 306 ? 4.411 -8.971 -14.730 1.00 86.88 306 TYR A O 1
ATOM 2418 N N . LEU A 1 307 ? 4.485 -7.379 -13.184 1.00 90.31 307 LEU A N 1
ATOM 2419 C CA . LEU A 1 307 ? 5.271 -8.200 -12.257 1.00 90.31 307 LEU A CA 1
ATOM 2420 C C . LEU A 1 307 ? 4.542 -9.461 -11.775 1.00 90.31 307 LEU A C 1
ATOM 2422 O O . LEU A 1 307 ? 5.201 -10.483 -11.595 1.00 90.31 307 LEU A O 1
ATOM 2426 N N . ASN A 1 308 ? 3.220 -9.405 -11.611 1.00 91.38 308 ASN A N 1
ATOM 2427 C CA . ASN A 1 308 ? 2.396 -10.541 -11.197 1.00 91.38 308 ASN A CA 1
ATOM 2428 C C . ASN A 1 308 ? 2.284 -11.621 -12.289 1.00 91.38 308 ASN A C 1
ATOM 2430 O O . ASN A 1 308 ? 2.167 -12.800 -11.973 1.00 91.38 308 ASN A O 1
ATOM 2434 N N . THR A 1 309 ? 2.316 -11.228 -13.564 1.00 86.62 309 THR A N 1
ATOM 2435 C CA . THR A 1 309 ? 2.131 -12.129 -14.722 1.00 86.62 309 THR A CA 1
ATOM 2436 C C . THR A 1 309 ? 3.437 -12.600 -15.352 1.00 86.62 309 THR A C 1
ATOM 2438 O O . THR A 1 309 ? 3.427 -13.465 -16.222 1.00 86.62 309 THR A O 1
ATOM 2441 N N . HIS A 1 310 ? 4.575 -12.033 -14.946 1.00 84.25 310 HIS A N 1
ATOM 2442 C CA . HIS A 1 310 ? 5.868 -12.360 -15.539 1.00 84.25 310 HIS A CA 1
ATOM 2443 C C . HIS A 1 310 ? 6.678 -13.312 -14.651 1.00 84.25 310 HIS A C 1
ATOM 2445 O O . HIS A 1 310 ? 6.695 -13.137 -13.428 1.00 84.25 310 HIS A O 1
ATOM 2451 N N . PRO A 1 311 ? 7.414 -14.274 -15.247 1.00 84.19 311 PRO A N 1
ATOM 2452 C CA . PRO A 1 311 ? 8.180 -15.251 -14.486 1.00 84.19 311 PRO A CA 1
ATOM 2453 C C . PRO A 1 311 ? 9.188 -14.624 -13.516 1.00 84.19 311 PRO A C 1
ATOM 2455 O O . PRO A 1 311 ? 9.899 -13.666 -13.839 1.00 84.19 311 PRO A O 1
ATOM 2458 N N . VAL A 1 312 ? 9.285 -15.219 -12.331 1.00 85.19 312 VAL A N 1
ATOM 2459 C CA . VAL A 1 312 ? 10.340 -14.994 -11.344 1.00 85.19 312 VAL A CA 1
ATOM 2460 C C . VAL A 1 312 ? 11.308 -16.167 -11.406 1.00 85.19 312 VAL A C 1
ATOM 2462 O O . VAL A 1 312 ? 10.883 -17.317 -11.448 1.00 85.19 312 VAL A O 1
ATOM 2465 N N . GLU A 1 313 ? 12.608 -15.873 -11.406 1.00 81.94 313 GLU A N 1
ATOM 2466 C CA . GLU A 1 313 ? 13.670 -16.874 -11.318 1.00 81.94 313 GLU A CA 1
ATOM 2467 C C . GLU A 1 313 ? 14.433 -16.710 -10.005 1.00 81.94 313 GLU A C 1
ATOM 2469 O O . GLU A 1 313 ? 14.897 -15.620 -9.661 1.00 81.94 313 GLU A O 1
ATOM 2474 N N . SER A 1 314 ? 14.597 -17.814 -9.289 1.00 79.94 314 SER A N 1
ATOM 2475 C CA . SER A 1 314 ? 15.457 -17.937 -8.121 1.00 79.94 314 SER A CA 1
ATOM 2476 C C . SER A 1 314 ? 16.344 -19.160 -8.300 1.00 79.94 314 SER A C 1
ATOM 2478 O O . SER A 1 314 ? 15.906 -20.195 -8.803 1.00 79.94 314 SER A O 1
ATOM 2480 N N . ARG A 1 315 ? 17.606 -19.051 -7.876 1.00 76.69 315 ARG A N 1
ATOM 2481 C CA . ARG A 1 315 ? 18.534 -20.189 -7.906 1.00 76.69 315 ARG A CA 1
ATOM 2482 C C . ARG A 1 315 ? 18.138 -21.260 -6.886 1.00 76.69 315 ARG A C 1
ATOM 2484 O O . ARG A 1 315 ? 18.489 -22.418 -7.051 1.00 76.69 315 ARG A O 1
ATOM 2491 N N . GLU A 1 316 ? 17.410 -20.859 -5.850 1.00 81.00 316 GLU A N 1
ATOM 2492 C CA . GLU A 1 316 ? 17.069 -21.641 -4.666 1.00 81.00 316 GLU A CA 1
ATOM 2493 C C . GLU A 1 316 ? 15.646 -22.208 -4.733 1.00 81.00 316 GLU A C 1
ATOM 2495 O O . GLU A 1 316 ? 15.393 -23.293 -4.216 1.00 81.00 316 GLU A O 1
ATOM 2500 N N . TYR A 1 317 ? 14.715 -21.480 -5.358 1.00 83.06 317 TYR A N 1
ATOM 2501 C CA . TYR A 1 317 ? 13.286 -21.824 -5.400 1.00 83.06 317 TYR A CA 1
ATOM 2502 C C . TYR A 1 317 ? 12.770 -22.152 -6.807 1.00 83.06 317 TYR A C 1
ATOM 2504 O O . TYR A 1 317 ? 11.581 -22.403 -6.982 1.00 83.06 317 TYR A O 1
ATOM 2512 N N . GLY A 1 318 ? 13.644 -22.134 -7.815 1.00 85.94 318 GLY A N 1
ATOM 2513 C CA . GLY A 1 318 ? 13.284 -22.420 -9.199 1.00 85.94 318 GLY A CA 1
ATOM 2514 C C . GLY A 1 318 ? 12.619 -21.240 -9.908 1.00 85.94 318 GLY A C 1
ATOM 2515 O O . GLY A 1 318 ? 12.910 -20.074 -9.633 1.00 85.94 318 GLY A O 1
ATOM 2516 N N . LYS A 1 319 ? 11.747 -21.553 -10.869 1.00 88.94 319 LYS A N 1
ATOM 2517 C CA . LYS A 1 319 ? 11.072 -20.582 -11.736 1.00 88.94 319 LYS A CA 1
ATOM 2518 C C . LYS A 1 319 ? 9.563 -20.774 -11.660 1.00 88.94 319 LYS A C 1
ATOM 2520 O O . LYS A 1 319 ? 9.089 -21.897 -11.786 1.00 88.94 319 LYS A O 1
ATOM 2525 N N . TRP A 1 320 ? 8.820 -19.686 -11.493 1.00 91.88 320 TRP A N 1
ATOM 2526 C CA . TRP A 1 320 ? 7.353 -19.700 -11.474 1.00 91.88 320 TRP A CA 1
ATOM 2527 C C . TRP A 1 320 ? 6.789 -18.356 -11.943 1.00 91.88 320 TRP A C 1
ATOM 2529 O O . TRP A 1 320 ? 7.507 -17.355 -11.971 1.00 91.88 320 TRP A O 1
ATOM 2539 N N . ILE A 1 321 ? 5.504 -18.321 -12.290 1.00 90.88 321 ILE A N 1
ATOM 2540 C CA . ILE A 1 321 ? 4.746 -17.081 -12.495 1.00 90.88 321 ILE A CA 1
ATOM 2541 C C . ILE A 1 321 ? 3.986 -16.786 -11.192 1.00 90.88 321 ILE A C 1
ATOM 2543 O O . ILE A 1 321 ? 3.304 -17.683 -10.692 1.00 90.88 321 ILE A O 1
ATOM 2547 N N . PRO A 1 322 ? 4.124 -15.584 -10.592 1.00 93.31 322 PRO A N 1
ATOM 2548 C CA . PRO A 1 322 ? 3.487 -15.269 -9.312 1.00 93.31 322 PRO A CA 1
ATOM 2549 C C . PRO A 1 322 ? 1.979 -15.510 -9.299 1.00 93.31 322 PRO A C 1
ATOM 2551 O O . PRO A 1 322 ? 1.487 -16.127 -8.361 1.00 93.31 322 PRO A O 1
ATOM 2554 N N . ARG A 1 323 ? 1.271 -15.069 -10.347 1.00 92.12 323 ARG A N 1
ATOM 2555 C CA . ARG A 1 323 ? -0.175 -15.264 -10.501 1.00 92.12 323 ARG A CA 1
ATOM 2556 C C . ARG A 1 323 ? -0.560 -16.743 -10.500 1.00 92.12 323 ARG A C 1
ATOM 2558 O O . ARG A 1 323 ? -1.343 -17.149 -9.655 1.00 92.12 323 ARG A O 1
ATOM 2565 N N . ASP A 1 324 ? 0.023 -17.533 -11.394 1.00 93.00 324 ASP A N 1
ATOM 2566 C CA . ASP A 1 324 ? -0.343 -18.943 -11.568 1.00 93.00 324 ASP A CA 1
ATOM 2567 C C . ASP A 1 324 ? -0.092 -19.741 -10.284 1.00 93.00 324 ASP A C 1
ATOM 2569 O O . ASP A 1 324 ? -0.909 -20.560 -9.871 1.00 93.00 324 ASP A O 1
ATOM 2573 N N . ARG A 1 325 ? 1.030 -19.464 -9.603 1.00 93.31 325 ARG A N 1
ATOM 2574 C CA . ARG A 1 325 ? 1.332 -20.097 -8.316 1.00 93.31 325 ARG A CA 1
ATOM 2575 C C . ARG A 1 325 ? 0.350 -19.662 -7.228 1.00 93.31 325 ARG A C 1
ATOM 2577 O O . ARG A 1 325 ? -0.062 -20.497 -6.434 1.00 93.31 325 ARG A O 1
ATOM 2584 N N . TRP A 1 326 ? -0.009 -18.380 -7.184 1.00 93.94 326 TRP A N 1
ATOM 2585 C CA . TRP A 1 326 ? -0.997 -17.854 -6.242 1.00 93.94 326 TRP A CA 1
ATOM 2586 C C . TRP A 1 326 ? -2.356 -18.536 -6.424 1.00 93.94 326 TRP A C 1
ATOM 2588 O O . TRP A 1 326 ? -2.933 -19.013 -5.452 1.00 93.94 326 TRP A O 1
ATOM 2598 N N . GLU A 1 327 ? -2.833 -18.656 -7.662 1.00 92.50 327 GLU A N 1
ATOM 2599 C CA . GLU A 1 327 ? -4.092 -19.342 -7.973 1.00 92.50 327 GLU A CA 1
ATOM 2600 C C . GLU A 1 327 ? -4.048 -20.825 -7.609 1.00 92.50 327 GLU A C 1
ATOM 2602 O O . GLU A 1 327 ? -4.962 -21.315 -6.951 1.00 92.50 327 GLU A O 1
ATOM 2607 N N . ALA A 1 328 ? -2.978 -21.529 -7.985 1.00 93.38 328 ALA A N 1
ATOM 2608 C CA . ALA A 1 328 ? -2.829 -22.949 -7.687 1.00 93.38 328 ALA A CA 1
ATOM 2609 C C . ALA A 1 328 ? -2.785 -23.222 -6.173 1.00 93.38 328 ALA A C 1
ATOM 2611 O O . ALA A 1 328 ? -3.464 -24.129 -5.686 1.00 93.38 328 ALA A O 1
ATOM 2612 N N . ASP A 1 329 ? -2.025 -22.418 -5.422 1.00 94.88 329 ASP A N 1
ATOM 2613 C CA . ASP A 1 329 ? -1.913 -22.554 -3.970 1.00 94.88 329 ASP A CA 1
ATOM 2614 C C . ASP A 1 329 ? -3.268 -22.297 -3.287 1.00 94.88 329 ASP A C 1
ATOM 2616 O O . ASP A 1 329 ? -3.660 -23.081 -2.422 1.00 94.88 329 ASP A O 1
ATOM 2620 N N . LEU A 1 330 ? -4.003 -21.253 -3.699 1.00 92.75 330 LEU A N 1
ATOM 2621 C CA . LEU A 1 330 ? -5.309 -20.909 -3.123 1.00 92.75 330 LEU A CA 1
ATOM 2622 C C . LEU A 1 330 ? -6.437 -21.858 -3.529 1.00 92.75 330 LEU A C 1
ATOM 2624 O O . LEU A 1 330 ? -7.342 -22.090 -2.732 1.00 92.75 330 LEU A O 1
ATOM 2628 N N . ALA A 1 331 ? -6.396 -22.420 -4.738 1.00 91.88 331 ALA A N 1
ATOM 2629 C CA . ALA A 1 331 ? -7.350 -23.443 -5.156 1.00 91.88 331 ALA A CA 1
ATOM 2630 C C . ALA A 1 331 ? -7.206 -24.712 -4.304 1.00 91.88 331 ALA A C 1
ATOM 2632 O O . ALA A 1 331 ? -8.200 -25.329 -3.929 1.00 91.88 331 ALA A O 1
ATOM 2633 N N . ALA A 1 332 ? -5.968 -25.080 -3.963 1.00 94.31 332 ALA A N 1
ATOM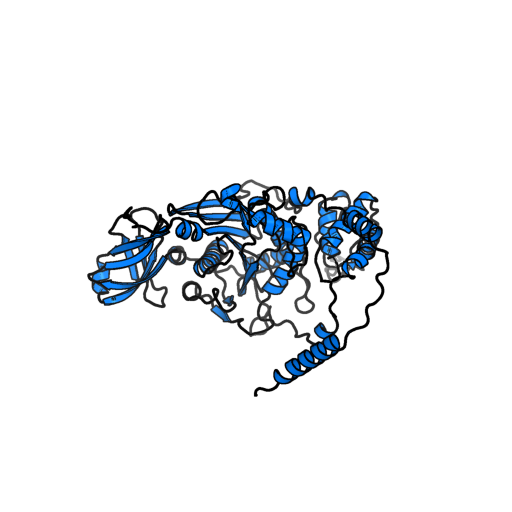 2634 C CA . ALA A 1 332 ? -5.693 -26.220 -3.099 1.00 94.31 332 ALA A CA 1
ATOM 2635 C C . ALA A 1 332 ? -5.917 -25.907 -1.607 1.00 94.31 332 ALA A C 1
ATOM 2637 O O . ALA A 1 332 ? -6.317 -26.790 -0.851 1.00 94.31 332 ALA A O 1
ATOM 2638 N N . HIS A 1 333 ? -5.643 -24.671 -1.175 1.00 92.75 333 HIS A N 1
ATOM 2639 C CA . HIS A 1 333 ? -5.713 -24.243 0.225 1.00 92.75 333 HIS A CA 1
ATOM 2640 C C . HIS A 1 333 ? -6.326 -22.837 0.334 1.00 92.75 333 HIS A C 1
ATOM 2642 O O . HIS A 1 333 ? -5.594 -21.849 0.451 1.00 92.75 333 HIS A O 1
ATOM 2648 N N . PRO A 1 334 ? -7.665 -22.724 0.305 1.00 92.50 334 PRO A N 1
ATOM 2649 C CA . PRO A 1 334 ? -8.338 -21.434 0.399 1.00 92.50 334 PRO A CA 1
ATOM 2650 C C . PRO A 1 334 ? -8.025 -20.696 1.708 1.00 92.50 334 PRO A C 1
ATOM 2652 O O . PRO A 1 334 ? -7.953 -21.297 2.781 1.00 92.50 334 PRO A O 1
ATOM 2655 N N . MET A 1 335 ? -7.882 -19.371 1.629 1.00 92.94 335 MET A N 1
ATOM 2656 C CA . MET A 1 335 ? -7.671 -18.518 2.803 1.00 92.94 335 MET A CA 1
ATOM 2657 C C . MET A 1 335 ? -8.953 -18.358 3.626 1.00 92.94 335 MET A C 1
ATOM 2659 O O . MET A 1 335 ? -10.058 -18.277 3.079 1.00 92.94 335 MET A O 1
ATOM 2663 N N . ARG A 1 336 ? -8.792 -18.212 4.949 1.00 92.06 336 ARG A N 1
ATOM 2664 C CA . ARG A 1 336 ? -9.887 -17.824 5.851 1.00 92.06 336 ARG A CA 1
ATOM 2665 C C . ARG A 1 336 ? -10.444 -16.466 5.430 1.00 92.06 336 ARG A C 1
ATOM 2667 O O . ARG A 1 336 ? -9.674 -15.562 5.127 1.00 92.06 336 ARG A O 1
ATOM 2674 N N . GLN A 1 337 ? -11.760 -16.307 5.444 1.00 89.38 337 GLN A N 1
ATOM 2675 C CA . GLN A 1 337 ? -12.399 -15.029 5.133 1.00 89.38 337 GLN A CA 1
ATOM 2676 C C . GLN A 1 337 ? -12.642 -14.214 6.405 1.00 89.38 337 GLN A C 1
ATOM 2678 O O . GLN A 1 337 ? -12.709 -14.768 7.504 1.00 89.38 337 GLN A O 1
ATOM 2683 N N . VAL A 1 338 ? -12.729 -12.891 6.256 1.00 83.12 338 VAL A N 1
ATOM 2684 C CA . VAL A 1 338 ? -13.118 -12.000 7.356 1.00 83.12 338 VAL A CA 1
ATOM 2685 C C . VAL A 1 338 ? -14.605 -12.190 7.627 1.00 83.12 338 VAL A C 1
ATOM 2687 O O . VAL A 1 338 ? -15.414 -12.037 6.716 1.00 83.12 338 VAL A O 1
ATOM 2690 N N . ASP A 1 339 ? -14.952 -12.520 8.871 1.00 79.56 339 ASP A N 1
ATOM 2691 C CA . ASP A 1 339 ? -16.351 -12.584 9.297 1.00 79.56 339 ASP A CA 1
ATOM 2692 C C . ASP A 1 339 ? -17.002 -11.193 9.192 1.00 79.56 339 ASP A C 1
ATOM 2694 O O . ASP A 1 339 ? -16.356 -10.175 9.470 1.00 79.56 339 ASP A O 1
ATOM 2698 N N . ALA A 1 340 ? -18.279 -11.139 8.816 1.00 70.12 340 ALA A N 1
ATOM 2699 C CA . ALA A 1 340 ? -19.047 -9.896 8.756 1.00 70.12 340 ALA A CA 1
ATOM 2700 C C . ALA A 1 340 ? -19.043 -9.165 10.115 1.00 70.12 340 ALA A C 1
ATOM 2702 O O . ALA A 1 340 ? -18.979 -7.929 10.165 1.00 70.12 340 ALA A O 1
ATOM 2703 N N . ASP A 1 341 ? -18.977 -9.936 11.202 1.00 70.94 341 ASP A N 1
ATOM 2704 C CA . ASP A 1 341 ? -18.893 -9.464 12.585 1.00 70.94 341 ASP A CA 1
ATOM 2705 C C . ASP A 1 341 ? -17.602 -8.685 12.902 1.00 70.94 341 ASP A C 1
ATOM 2707 O O . ASP A 1 341 ? -17.514 -8.039 13.944 1.00 70.94 341 ASP A O 1
ATOM 2711 N N . PHE A 1 342 ? -16.596 -8.686 12.017 1.00 74.38 342 PHE A N 1
ATOM 2712 C CA . PHE A 1 342 ? -15.349 -7.920 12.169 1.00 74.38 342 PHE A CA 1
ATOM 2713 C C . PHE A 1 342 ? -15.324 -6.595 11.398 1.00 74.38 342 PHE A C 1
ATOM 2715 O O . PHE A 1 342 ? -14.302 -5.900 11.399 1.00 74.38 342 PHE A O 1
ATOM 2722 N N . SER A 1 343 ? -16.427 -6.200 10.757 1.00 71.00 343 SER A N 1
ATOM 2723 C CA . SER A 1 343 ? -16.521 -4.935 10.009 1.00 71.00 343 SER A CA 1
ATOM 2724 C C . SER A 1 343 ? -16.117 -3.705 10.843 1.00 71.00 343 SER A C 1
ATOM 2726 O O . SER A 1 343 ? -15.468 -2.789 10.330 1.00 71.00 343 SER A O 1
ATOM 2728 N N . TRP A 1 344 ? -16.372 -3.721 12.155 1.00 79.31 344 TRP A N 1
ATOM 2729 C CA . TRP A 1 344 ? -15.987 -2.656 13.088 1.00 79.31 344 TRP A CA 1
ATOM 2730 C C . TRP A 1 344 ? -14.472 -2.467 13.253 1.00 79.31 344 TRP A C 1
ATOM 2732 O O . TRP A 1 344 ? -14.047 -1.381 13.644 1.00 79.31 344 TRP A O 1
ATOM 2742 N N . LEU A 1 345 ? -13.626 -3.446 12.901 1.00 78.88 345 LEU A N 1
ATOM 2743 C CA . LEU A 1 345 ? -12.163 -3.264 12.891 1.00 78.88 345 LEU A CA 1
ATOM 2744 C C . LEU A 1 345 ? -11.718 -2.184 11.889 1.00 78.88 345 LEU A C 1
ATOM 2746 O O . LEU A 1 345 ? -10.619 -1.634 12.000 1.00 78.88 345 LEU A O 1
ATOM 2750 N N . GLN A 1 346 ? -12.578 -1.851 10.922 1.00 72.88 346 GLN A N 1
ATOM 2751 C CA . GLN A 1 346 ? -12.360 -0.782 9.949 1.00 72.88 346 GLN A CA 1
ATOM 2752 C C . GLN A 1 346 ? -12.659 0.611 10.518 1.00 72.88 346 GLN A C 1
ATOM 2754 O O . GLN A 1 346 ? -12.292 1.609 9.892 1.00 72.88 346 GLN A O 1
ATOM 2759 N N . ALA A 1 347 ? -13.281 0.696 11.700 1.00 79.19 347 ALA A N 1
ATOM 2760 C CA . ALA A 1 347 ? -13.771 1.938 12.277 1.00 79.19 347 ALA A CA 1
ATOM 2761 C C . ALA A 1 347 ? -12.680 3.023 12.336 1.00 79.19 347 ALA A C 1
ATOM 2763 O O . ALA A 1 347 ? -11.625 2.832 12.951 1.00 79.19 347 ALA A O 1
ATOM 2764 N N . PRO A 1 348 ? -12.895 4.198 11.725 1.00 72.19 348 PRO A N 1
ATOM 2765 C CA . PRO A 1 348 ? -11.929 5.287 11.733 1.00 72.19 348 PRO A CA 1
ATOM 2766 C C . PRO A 1 348 ? -11.491 5.767 13.114 1.00 72.19 348 PRO A C 1
ATOM 2768 O O . PRO A 1 348 ? -10.318 6.113 13.277 1.00 72.19 348 PRO A O 1
ATOM 2771 N N . ALA A 1 349 ? -12.396 5.789 14.091 1.00 80.50 349 ALA A N 1
ATOM 2772 C CA . ALA A 1 349 ? -12.113 6.198 15.456 1.00 80.50 349 ALA A CA 1
ATOM 2773 C C . ALA A 1 349 ? -12.083 4.978 16.379 1.00 80.50 349 ALA A C 1
ATOM 2775 O O . ALA A 1 349 ? -13.072 4.263 16.508 1.00 80.50 349 ALA A O 1
ATOM 2776 N N . ILE A 1 350 ? -10.942 4.779 17.046 1.00 86.38 350 ILE A N 1
ATOM 2777 C CA . ILE A 1 350 ? -10.737 3.726 18.045 1.00 86.38 350 ILE A CA 1
ATOM 2778 C C . ILE A 1 350 ? -10.166 4.388 19.293 1.00 86.38 350 ILE A C 1
ATOM 2780 O O . ILE A 1 350 ? -9.024 4.850 19.287 1.00 86.38 350 ILE A O 1
ATOM 2784 N N 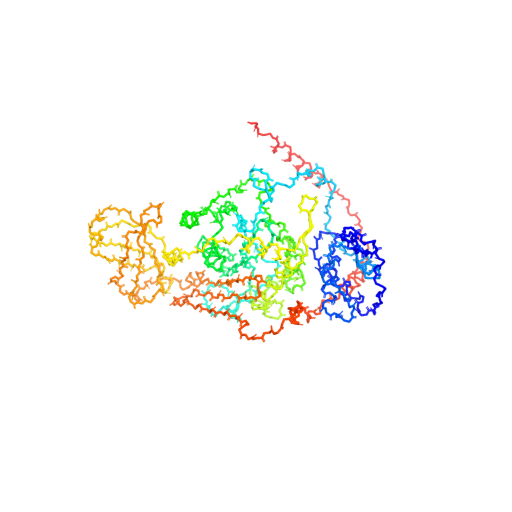. VAL A 1 351 ? -10.958 4.477 20.362 1.00 88.94 351 VAL A N 1
ATOM 2785 C CA . VAL A 1 351 ? -10.581 5.241 21.560 1.00 88.94 351 VAL A CA 1
ATOM 2786 C C . VAL A 1 351 ? -10.849 4.474 22.846 1.00 88.94 351 VAL A C 1
ATOM 2788 O O . VAL A 1 351 ? -11.913 3.894 23.035 1.00 88.94 351 VAL A O 1
ATOM 2791 N N . LYS A 1 352 ? -9.873 4.493 23.759 1.00 92.50 352 LYS A N 1
ATOM 2792 C CA . LYS A 1 352 ? -10.018 3.932 25.106 1.00 92.50 352 LYS A CA 1
ATOM 2793 C C . LYS A 1 352 ? -10.712 4.947 26.004 1.00 92.50 352 LYS A C 1
ATOM 2795 O O . LYS A 1 352 ? -10.227 6.076 26.112 1.00 92.50 352 LYS A O 1
ATOM 2800 N N . ARG A 1 353 ? -11.838 4.594 26.618 1.00 94.25 353 ARG A N 1
ATOM 2801 C CA . ARG A 1 353 ? -12.630 5.508 27.453 1.00 94.25 353 ARG A CA 1
ATOM 2802 C C . ARG A 1 353 ? -13.195 4.798 28.672 1.00 94.25 353 ARG A C 1
ATOM 2804 O O . ARG A 1 353 ? -13.587 3.642 28.597 1.00 94.25 353 ARG A O 1
ATOM 2811 N N . LYS A 1 354 ? -13.236 5.518 29.790 1.00 96.19 354 LYS A N 1
ATOM 2812 C CA . LYS A 1 354 ? -13.869 5.060 31.025 1.00 96.19 354 LYS A CA 1
ATOM 2813 C C . LYS A 1 354 ? -15.380 5.248 30.932 1.00 96.19 354 LYS A C 1
ATOM 2815 O O . LYS A 1 354 ? -15.824 6.315 30.500 1.00 96.19 354 LYS A O 1
ATOM 2820 N N . VAL A 1 355 ? -16.141 4.239 31.342 1.00 96.25 355 VAL A N 1
ATOM 2821 C CA . VAL A 1 355 ? -17.595 4.344 31.480 1.00 96.25 355 VAL A CA 1
ATOM 2822 C C . VAL A 1 355 ? -17.907 5.223 32.687 1.00 96.25 355 VAL A C 1
ATOM 2824 O O . VAL A 1 355 ? -17.389 4.983 33.781 1.00 96.25 355 VAL A O 1
ATOM 2827 N N . VAL A 1 356 ? -18.708 6.265 32.469 1.00 95.25 356 VAL A N 1
ATOM 2828 C CA . VAL A 1 356 ? -19.135 7.199 33.515 1.00 95.25 356 VAL A CA 1
ATOM 2829 C C . VAL A 1 356 ? -20.622 7.483 33.360 1.00 95.25 356 VAL A C 1
ATOM 2831 O O . VAL A 1 356 ? -21.041 8.005 32.325 1.00 95.25 356 VAL A O 1
ATOM 2834 N N . ARG A 1 357 ? -21.402 7.198 34.404 1.00 93.81 357 ARG A N 1
ATOM 2835 C CA . ARG A 1 357 ? -22.869 7.304 34.441 1.00 93.81 357 ARG A CA 1
ATOM 2836 C C . ARG A 1 357 ? -23.533 6.563 33.274 1.00 93.81 357 ARG A C 1
ATOM 2838 O O . ARG A 1 357 ? -24.383 7.134 32.591 1.00 93.81 357 ARG A O 1
ATOM 2845 N N . GLY A 1 358 ? -23.077 5.340 32.992 1.00 92.62 358 GLY A N 1
ATOM 2846 C CA . GLY A 1 358 ? -23.591 4.524 31.884 1.00 92.62 358 GLY A CA 1
ATOM 2847 C C . GLY A 1 358 ? -23.319 5.104 30.487 1.00 92.62 358 GLY A C 1
ATOM 2848 O O . GLY A 1 358 ? -24.038 4.796 29.537 1.00 92.62 358 GLY A O 1
ATOM 2849 N N . MET A 1 359 ? -22.309 5.972 30.346 1.00 94.38 359 MET A N 1
ATOM 2850 C CA . MET A 1 359 ? -21.952 6.617 29.079 1.00 94.38 359 MET A CA 1
ATOM 2851 C C . MET A 1 359 ? -20.465 6.482 28.756 1.00 94.38 359 MET A C 1
ATOM 2853 O O . MET A 1 359 ? -19.605 6.520 29.639 1.00 94.38 359 MET A O 1
ATOM 2857 N N . LEU A 1 360 ? -20.159 6.436 27.461 1.00 94.88 360 LEU A N 1
ATOM 2858 C CA . LEU A 1 360 ? -18.809 6.556 26.914 1.00 94.88 360 LEU A CA 1
ATOM 2859 C C . LEU A 1 360 ? -18.693 7.867 26.135 1.00 94.88 360 LEU A C 1
ATOM 2861 O O . LEU A 1 360 ? -19.530 8.176 25.292 1.00 94.88 360 LEU A O 1
ATOM 2865 N N . ARG A 1 361 ? -17.648 8.656 26.408 1.00 92.50 361 ARG A N 1
ATOM 2866 C CA . ARG A 1 361 ? -17.428 9.954 25.748 1.00 92.50 361 ARG A CA 1
ATOM 2867 C C . ARG A 1 361 ? -16.121 9.978 24.980 1.00 92.50 361 ARG A C 1
ATOM 2869 O O . ARG A 1 361 ? -15.052 9.796 25.557 1.00 92.50 361 ARG A O 1
ATOM 2876 N N . ALA A 1 362 ? -16.187 10.280 23.694 1.00 89.69 362 ALA A N 1
ATOM 2877 C CA . ALA A 1 362 ? -15.042 10.352 22.805 1.00 89.69 362 ALA A CA 1
ATOM 2878 C C . ALA A 1 362 ? -14.921 11.747 22.202 1.00 89.69 362 ALA A C 1
ATOM 2880 O O . ALA A 1 362 ? -15.853 12.226 21.576 1.00 89.69 362 ALA A O 1
ATOM 2881 N N . THR A 1 363 ? -13.765 12.391 22.346 1.00 85.31 363 THR A N 1
ATOM 2882 C CA . THR A 1 363 ? -13.427 13.557 21.523 1.00 85.31 363 THR A CA 1
ATOM 2883 C C . THR A 1 363 ? -12.550 13.090 20.371 1.00 85.31 363 THR A C 1
ATOM 2885 O O . THR A 1 363 ? -11.431 12.638 20.616 1.00 85.31 363 THR A O 1
ATOM 2888 N N . VAL A 1 364 ? -13.069 13.152 19.145 1.00 77.44 364 VAL A N 1
ATOM 2889 C CA . VAL A 1 364 ? -12.345 12.818 17.905 1.00 77.44 364 VAL A CA 1
ATOM 2890 C C . VAL A 1 364 ? -12.707 13.831 16.818 1.00 77.44 364 VAL A C 1
ATOM 2892 O O . VAL A 1 364 ? -13.763 14.456 16.934 1.00 77.44 364 VAL A O 1
ATOM 2895 N N . PRO A 1 365 ? -11.879 14.015 15.773 1.00 68.81 365 PRO A N 1
ATOM 2896 C CA . PRO A 1 365 ? -12.250 14.849 14.636 1.00 68.81 365 PRO A CA 1
ATOM 2897 C C . PRO A 1 365 ? -13.596 14.402 14.053 1.00 68.81 365 PRO A C 1
ATOM 2899 O O . PRO A 1 365 ? -13.744 13.246 13.654 1.00 68.81 365 PRO A O 1
ATOM 2902 N N . GLY A 1 366 ? -14.579 15.300 14.079 1.00 62.38 366 GLY A N 1
ATOM 2903 C CA . GLY A 1 366 ? -15.894 15.084 13.484 1.00 62.38 366 GLY A CA 1
ATOM 2904 C C . GLY A 1 366 ? -15.903 15.402 11.987 1.00 62.38 366 GLY A C 1
ATOM 2905 O O . GLY A 1 366 ? -14.842 15.633 11.398 1.00 62.38 366 GLY A O 1
ATOM 2906 N N . PRO A 1 367 ? -17.093 15.475 11.367 1.00 53.62 367 PRO A N 1
ATOM 2907 C CA . PRO A 1 367 ? -17.243 15.838 9.964 1.00 53.62 367 PRO A CA 1
ATOM 2908 C C . PRO A 1 367 ? -16.495 17.108 9.582 1.00 53.62 367 PRO A C 1
ATOM 2910 O O . PRO A 1 367 ? -15.778 17.135 8.593 1.00 53.62 367 PRO A O 1
ATOM 2913 N N . LEU A 1 368 ? -16.534 18.130 10.429 1.00 52.28 368 LEU A N 1
ATOM 2914 C CA . LEU A 1 368 ? -15.900 19.407 10.117 1.00 52.28 368 LEU A CA 1
ATOM 2915 C C . LEU A 1 368 ? -14.364 19.419 10.287 1.00 52.28 368 LEU A C 1
ATOM 2917 O O . LEU A 1 368 ? -13.745 20.477 10.315 1.00 52.28 368 LEU A O 1
ATOM 2921 N N . GLY A 1 369 ? -13.732 18.257 10.500 1.00 52.06 369 GLY A N 1
ATOM 2922 C CA . GLY A 1 369 ? -12.298 18.139 10.790 1.00 52.06 369 GLY A CA 1
ATOM 2923 C C . GLY A 1 369 ? -11.882 18.679 12.165 1.00 52.06 369 GLY A C 1
ATOM 2924 O O . GLY A 1 369 ? -10.725 18.525 12.553 1.00 52.06 369 GLY A O 1
ATOM 2925 N N . VAL A 1 370 ? -12.819 19.264 12.915 1.00 60.38 370 VAL A N 1
ATOM 2926 C CA . VAL A 1 370 ? -12.630 19.785 14.273 1.00 60.38 370 VAL A CA 1
ATOM 2927 C C . VAL A 1 370 ? -12.864 18.700 15.321 1.00 60.38 370 VAL A C 1
ATOM 2929 O O . VAL A 1 370 ? -13.729 17.837 15.125 1.00 60.38 370 VAL A O 1
ATOM 2932 N N . PRO A 1 371 ? -12.145 18.730 16.457 1.00 70.94 371 PRO A N 1
ATOM 2933 C CA . PRO A 1 371 ? -12.433 17.852 17.581 1.00 70.94 371 PRO A CA 1
ATOM 2934 C C . PRO A 1 371 ? -13.878 18.033 18.055 1.00 70.94 371 PRO A C 1
ATOM 2936 O O . PRO A 1 371 ? -14.259 19.082 18.566 1.00 70.94 371 PRO A O 1
ATOM 2939 N N . GLN A 1 372 ? -14.680 16.985 17.914 1.00 75.69 372 GLN A N 1
ATOM 2940 C CA . GLN A 1 372 ? -16.064 16.954 18.356 1.00 75.69 372 GLN A CA 1
ATOM 2941 C C . GLN A 1 372 ? -16.209 15.940 19.483 1.00 75.69 372 GLN A C 1
ATOM 2943 O O . GLN A 1 372 ? -15.627 14.853 19.443 1.00 75.69 372 GLN A O 1
ATOM 2948 N N . ARG A 1 373 ? -16.994 16.295 20.502 1.00 86.06 373 ARG A N 1
ATOM 2949 C CA . ARG A 1 373 ? -17.362 15.367 21.569 1.00 86.06 373 ARG A CA 1
ATOM 2950 C C . ARG A 1 373 ? -18.561 14.527 21.127 1.00 86.06 373 ARG A C 1
ATOM 2952 O O . ARG A 1 373 ? -19.632 15.055 20.854 1.00 86.06 373 ARG A O 1
ATOM 2959 N N . TRP A 1 374 ? -18.378 13.220 21.149 1.00 87.69 374 TRP A N 1
ATOM 2960 C CA . TRP A 1 374 ? -19.379 12.189 20.923 1.00 87.69 374 TRP A CA 1
ATOM 2961 C C . TRP A 1 374 ? -19.686 11.507 22.249 1.00 87.69 374 TRP A C 1
ATOM 2963 O O . TRP A 1 374 ? -18.771 11.204 23.020 1.00 87.69 374 TRP A O 1
ATOM 2973 N N . THR A 1 375 ? -20.961 11.302 22.536 1.00 92.69 375 THR A N 1
ATOM 2974 C CA . THR A 1 375 ? -21.455 10.656 23.749 1.00 92.69 375 THR A CA 1
ATOM 2975 C C . THR A 1 375 ? -22.300 9.478 23.327 1.00 92.69 375 THR A C 1
ATOM 2977 O O . THR A 1 375 ? -23.265 9.645 22.592 1.00 92.69 375 THR A O 1
ATOM 2980 N N . PHE A 1 376 ? -21.928 8.301 23.799 1.00 94.94 376 PHE A N 1
ATOM 2981 C CA . PHE A 1 376 ? -22.602 7.056 23.496 1.00 94.94 376 PHE A CA 1
ATOM 2982 C C . PHE A 1 376 ? -23.205 6.481 24.766 1.00 94.94 376 PHE A C 1
ATOM 2984 O O . PHE A 1 376 ? -22.589 6.562 25.836 1.00 94.94 376 PHE A O 1
ATOM 2991 N N . SER A 1 377 ? -24.387 5.889 24.645 1.00 94.19 377 SER A N 1
ATOM 2992 C CA . SER A 1 377 ? -25.045 5.189 25.741 1.00 94.19 377 SER A CA 1
ATOM 2993 C C . SER A 1 377 ? -25.672 3.879 25.269 1.00 94.19 377 SER A C 1
ATOM 2995 O O . SER A 1 377 ? -25.982 3.693 24.091 1.00 94.19 377 SER A O 1
ATOM 2997 N N . ALA A 1 378 ? -25.841 2.964 26.219 1.00 94.94 378 ALA A N 1
ATOM 2998 C CA . ALA A 1 378 ? -26.681 1.783 26.103 1.00 94.94 378 ALA A CA 1
ATOM 2999 C C . ALA A 1 378 ? -27.058 1.309 27.516 1.00 94.94 378 ALA A C 1
ATOM 3001 O O . ALA A 1 378 ? -26.282 1.542 28.448 1.00 94.94 378 ALA A O 1
ATOM 3002 N N . PRO A 1 379 ? -28.196 0.614 27.704 1.00 95.38 379 PRO A N 1
ATOM 3003 C CA . PRO A 1 379 ? -28.606 0.123 29.022 1.00 95.38 379 PRO A CA 1
ATOM 3004 C C . PRO A 1 379 ? -27.544 -0.748 29.710 1.00 95.38 379 PRO A C 1
ATOM 3006 O O . PRO A 1 379 ? -27.330 -0.626 30.913 1.00 95.38 379 PRO A O 1
ATOM 3009 N N . TRP A 1 380 ? -26.829 -1.575 28.942 1.00 95.94 380 TRP A N 1
ATOM 3010 C CA . TRP A 1 380 ? -25.815 -2.490 29.467 1.00 95.94 380 TRP A CA 1
ATOM 3011 C C . TRP A 1 380 ? -24.543 -1.783 29.962 1.00 95.94 380 TRP A C 1
ATOM 3013 O O . TRP A 1 380 ? -23.821 -2.343 30.777 1.00 95.94 380 TRP A O 1
ATOM 3023 N N . LEU A 1 381 ? -24.269 -0.533 29.559 1.00 96.19 381 LEU A N 1
ATOM 3024 C CA . LEU A 1 381 ? -23.073 0.177 30.035 1.00 96.19 381 LEU A CA 1
ATOM 3025 C C . LEU A 1 381 ? -23.095 0.433 31.547 1.00 96.19 381 LEU A C 1
ATOM 3027 O O . LEU A 1 381 ? -22.035 0.567 32.149 1.00 96.19 381 LEU A O 1
ATOM 3031 N N . TRP A 1 382 ? -24.269 0.470 32.182 1.00 95.19 382 TRP A N 1
ATOM 3032 C CA . TRP A 1 382 ? -24.369 0.636 33.634 1.00 95.19 382 TRP A CA 1
ATOM 3033 C C . TRP A 1 382 ? -23.687 -0.491 34.417 1.00 95.19 382 TRP A C 1
ATOM 3035 O O . TRP A 1 382 ? -23.157 -0.237 35.497 1.00 95.19 382 TRP A O 1
ATOM 3045 N N . THR A 1 383 ? -23.632 -1.713 33.874 1.00 95.19 383 THR A N 1
ATOM 3046 C CA . THR A 1 383 ? -22.930 -2.838 34.521 1.00 95.19 383 THR A CA 1
ATOM 3047 C C . THR A 1 383 ? -21.409 -2.736 34.392 1.00 95.19 383 THR A C 1
ATOM 3049 O O . THR A 1 383 ? -20.669 -3.427 35.092 1.00 95.19 383 THR A O 1
ATOM 3052 N N . GLU A 1 384 ? -20.931 -1.853 33.516 1.00 95.25 384 GLU A N 1
ATOM 3053 C CA . GLU A 1 384 ? -19.517 -1.616 33.238 1.00 95.25 384 GLU A CA 1
ATOM 3054 C C . GLU A 1 384 ? -19.013 -0.282 33.821 1.00 95.25 384 GLU A C 1
ATOM 3056 O O . GLU A 1 384 ? -17.917 0.167 33.479 1.00 95.25 384 GLU A O 1
ATOM 3061 N N . GLU A 1 385 ? -19.785 0.357 34.710 1.00 95.94 385 GLU A N 1
ATOM 3062 C CA . GLU A 1 385 ? -19.440 1.639 35.334 1.00 95.94 385 GLU A CA 1
ATOM 3063 C C . GLU A 1 385 ? -18.028 1.620 35.942 1.00 95.94 385 GLU A C 1
ATOM 3065 O O . GLU A 1 385 ? -17.622 0.694 36.646 1.00 95.94 385 GLU A O 1
ATOM 3070 N N . GLY A 1 386 ? -17.247 2.665 35.658 1.00 94.00 386 GLY A N 1
ATOM 3071 C CA . GLY A 1 386 ? -15.887 2.806 36.167 1.00 94.00 386 GLY A CA 1
ATOM 3072 C C . GLY A 1 386 ? -14.826 1.968 35.445 1.00 94.00 386 GLY A C 1
ATOM 3073 O O . GLY A 1 386 ? -13.636 2.219 35.656 1.00 94.00 386 GLY A O 1
ATOM 3074 N N . LYS A 1 387 ? -15.202 1.040 34.559 1.00 95.06 387 LYS A N 1
ATOM 3075 C CA . LYS A 1 387 ? -14.243 0.284 33.745 1.00 95.06 387 LYS A CA 1
ATOM 3076 C C . LYS A 1 387 ? -13.801 1.095 32.533 1.00 95.06 387 LYS A C 1
ATOM 3078 O O . LYS A 1 387 ? -14.534 1.933 32.007 1.00 95.06 387 LYS A O 1
ATOM 3083 N N . GLU A 1 388 ? -12.578 0.849 32.080 1.00 95.88 388 GLU A N 1
ATOM 3084 C CA . GLU A 1 388 ? -12.110 1.354 30.793 1.00 95.88 388 GLU A CA 1
ATOM 3085 C C . GLU A 1 388 ? -12.496 0.371 29.695 1.00 95.88 388 GLU A C 1
ATOM 3087 O O . GLU A 1 388 ? -12.198 -0.811 29.809 1.00 95.88 388 GLU A O 1
ATOM 3092 N N . LEU A 1 389 ? -13.118 0.863 28.628 1.00 95.19 389 LEU A N 1
ATOM 3093 C CA . LEU A 1 389 ? -13.527 0.091 27.460 1.00 95.19 389 LEU A CA 1
ATOM 3094 C C . LEU A 1 389 ? -12.956 0.717 26.184 1.00 95.19 389 LEU A C 1
ATOM 3096 O O . LEU A 1 389 ? -12.466 1.852 26.181 1.00 95.19 389 LEU A O 1
ATOM 3100 N N . MET A 1 390 ? -13.007 -0.032 25.089 1.00 92.56 390 MET A N 1
ATOM 3101 C CA . MET A 1 390 ? -12.620 0.436 23.764 1.00 92.56 390 MET A CA 1
ATOM 3102 C C . MET A 1 390 ? -13.856 0.731 22.934 1.00 92.56 390 MET A C 1
ATOM 3104 O O . MET A 1 390 ? -14.718 -0.125 22.802 1.00 92.56 390 MET A O 1
ATOM 3108 N N . LEU A 1 391 ? -13.919 1.925 22.357 1.00 92.88 391 LEU A N 1
ATOM 3109 C CA . LEU A 1 391 ? -15.018 2.366 21.510 1.00 92.88 391 LEU A CA 1
ATOM 3110 C C . LEU A 1 391 ? -14.541 2.482 20.059 1.00 92.88 391 LEU A C 1
ATOM 3112 O O . LEU A 1 391 ? -13.551 3.175 19.802 1.00 92.88 391 LEU A O 1
ATOM 3116 N N . HIS A 1 392 ? -15.263 1.838 19.143 1.00 91.50 392 HIS A N 1
ATOM 3117 C CA . HIS A 1 392 ? -14.980 1.783 17.708 1.00 91.50 392 HIS A CA 1
ATOM 3118 C C . HIS A 1 392 ? -16.153 2.377 16.933 1.00 91.50 392 HIS A C 1
ATOM 3120 O O . HIS A 1 392 ? -17.265 1.861 17.015 1.00 91.50 392 HIS A O 1
ATOM 3126 N N . PHE A 1 393 ? -15.925 3.464 16.199 1.00 87.81 393 PHE A N 1
ATOM 3127 C CA . PHE A 1 393 ? -16.973 4.106 15.404 1.00 87.81 393 PHE A CA 1
ATOM 3128 C C . PHE A 1 393 ? -16.431 4.882 14.208 1.00 87.81 393 PHE A C 1
ATOM 3130 O O . PHE A 1 393 ? -15.248 5.236 14.148 1.00 87.81 393 PHE A O 1
ATOM 3137 N N . ASP A 1 394 ? -17.315 5.177 13.260 1.00 81.81 394 ASP A N 1
ATOM 3138 C CA . ASP A 1 394 ? -17.050 6.144 12.202 1.00 81.81 394 ASP A CA 1
ATOM 3139 C C . ASP A 1 394 ? -17.675 7.497 12.565 1.00 81.81 394 ASP A C 1
ATOM 3141 O O . ASP A 1 394 ? -18.891 7.617 12.521 1.00 81.81 394 ASP A O 1
ATOM 3145 N N . PRO A 1 395 ? -16.903 8.547 12.899 1.00 75.25 395 PRO A N 1
ATOM 3146 C CA . PRO A 1 395 ? -17.472 9.870 13.173 1.00 75.25 395 PRO A CA 1
ATOM 3147 C C . PRO A 1 395 ? -18.224 10.478 11.973 1.00 75.25 395 PRO A C 1
ATOM 3149 O O . PRO A 1 395 ? -18.854 11.522 12.127 1.00 75.25 395 PRO A O 1
ATOM 3152 N N . LEU A 1 396 ? -18.127 9.863 10.789 1.00 70.56 396 LEU A N 1
ATOM 3153 C CA . LEU A 1 396 ? -18.780 10.258 9.541 1.00 70.56 396 LEU A CA 1
ATOM 3154 C C . LEU A 1 396 ? -19.900 9.289 9.124 1.00 70.56 396 LEU A C 1
ATOM 3156 O O . LEU A 1 396 ? -20.424 9.415 8.019 1.00 70.56 396 LEU A O 1
ATOM 3160 N N . GLY A 1 397 ? -20.231 8.311 9.973 1.00 70.19 397 GLY A N 1
ATOM 3161 C CA . GLY A 1 397 ? -21.286 7.335 9.711 1.00 70.19 397 GLY A CA 1
ATOM 3162 C C . GLY A 1 397 ? -22.684 7.956 9.667 1.00 70.19 397 GLY A C 1
ATOM 3163 O O . GLY A 1 397 ? -22.903 9.084 10.119 1.00 70.19 397 GLY A O 1
ATOM 3164 N N . GLU A 1 398 ? -23.641 7.201 9.126 1.00 71.25 398 GLU A N 1
ATOM 3165 C CA . GLU A 1 398 ? -25.045 7.614 9.081 1.00 71.25 398 GLU A CA 1
ATOM 3166 C C . GLU A 1 398 ? -25.631 7.793 10.488 1.00 71.25 398 GLU A C 1
ATOM 3168 O O . GLU A 1 398 ? -25.256 7.108 11.442 1.00 71.25 398 GLU A O 1
ATOM 3173 N N . TRP A 1 399 ? -26.559 8.743 10.617 1.00 73.88 399 TRP A N 1
ATOM 3174 C CA . TRP A 1 399 ? -27.267 8.990 11.868 1.00 73.88 399 TRP A CA 1
ATOM 3175 C C . TRP A 1 399 ? -28.530 8.113 11.959 1.00 73.88 399 TRP A C 1
ATOM 3177 O O . TRP A 1 399 ? -29.281 8.071 10.985 1.00 73.88 399 TRP A O 1
ATOM 3187 N N . PRO A 1 400 ? -28.838 7.489 13.116 1.00 79.31 400 PRO A N 1
ATOM 3188 C CA . PRO A 1 400 ? -28.125 7.563 14.391 1.00 79.31 400 PRO A CA 1
ATOM 3189 C C . PRO A 1 400 ? -26.795 6.809 14.378 1.00 79.31 400 PRO A C 1
ATOM 3191 O O . PRO A 1 400 ? -26.722 5.636 14.017 1.00 79.31 400 PRO A O 1
ATOM 3194 N N . LEU A 1 401 ? -25.740 7.494 14.828 1.00 84.25 401 LEU A N 1
ATOM 3195 C CA . LEU A 1 401 ? -24.405 6.920 14.819 1.00 84.25 401 LEU A CA 1
ATOM 3196 C C . LEU A 1 401 ? -24.314 5.777 15.834 1.00 84.25 401 LEU A C 1
ATOM 3198 O O . LEU A 1 401 ? -24.585 5.976 17.019 1.00 84.25 401 LEU A O 1
ATOM 3202 N N . SER A 1 402 ? -23.865 4.614 15.377 1.00 89.12 402 SER A N 1
ATOM 3203 C CA . SER A 1 402 ? -23.634 3.442 16.222 1.00 89.12 402 SER A CA 1
ATOM 3204 C C . SER A 1 402 ? -22.140 3.183 16.398 1.00 89.12 402 SER A C 1
ATOM 3206 O O . SER A 1 402 ? -21.319 3.553 15.555 1.00 89.12 402 SER A O 1
ATOM 3208 N N . ALA A 1 403 ? -21.778 2.577 17.523 1.00 92.31 403 ALA A N 1
ATOM 3209 C CA . ALA A 1 403 ? -20.408 2.212 17.837 1.00 92.31 403 ALA A CA 1
ATOM 3210 C C . ALA A 1 403 ? -20.347 0.822 18.462 1.00 92.31 403 ALA A C 1
ATOM 3212 O O . ALA A 1 403 ? -21.204 0.450 19.264 1.00 92.31 403 ALA A O 1
ATOM 3213 N N . VAL A 1 404 ? -19.284 0.089 18.148 1.00 93.75 404 VAL A N 1
ATOM 3214 C CA . VAL A 1 404 ? -18.987 -1.201 18.771 1.00 93.75 404 VAL A CA 1
ATOM 3215 C C . VAL A 1 404 ? -18.082 -0.972 19.972 1.00 93.75 404 VAL A C 1
ATOM 3217 O O . VAL A 1 404 ? -17.116 -0.204 19.905 1.00 93.75 404 VAL A O 1
ATOM 3220 N N . VAL A 1 405 ? -18.382 -1.639 21.085 1.00 94.31 405 VAL A N 1
ATOM 3221 C CA . VAL A 1 405 ? -17.579 -1.583 22.306 1.00 94.31 405 VAL A CA 1
ATOM 3222 C C . VAL A 1 405 ? -16.885 -2.917 22.535 1.00 94.31 405 VAL A C 1
ATOM 3224 O O . VAL A 1 405 ? -17.526 -3.967 22.547 1.00 94.31 405 VAL A O 1
ATOM 3227 N N . THR A 1 406 ? -15.571 -2.883 22.759 1.00 92.38 406 THR A N 1
ATOM 3228 C CA . THR A 1 406 ? -14.767 -4.070 23.081 1.00 92.38 406 THR A CA 1
ATOM 3229 C C . THR A 1 406 ? -14.035 -3.918 24.409 1.00 92.38 406 THR A C 1
ATOM 3231 O O . THR A 1 406 ? -13.825 -2.809 24.917 1.00 92.38 406 THR A O 1
ATOM 3234 N N . ALA A 1 407 ? -13.618 -5.045 24.987 1.00 89.44 407 ALA A N 1
ATOM 3235 C CA . ALA A 1 407 ? -12.723 -5.029 26.140 1.00 89.44 407 ALA A CA 1
ATOM 3236 C C . ALA A 1 407 ? -11.334 -4.458 25.756 1.00 89.44 407 ALA A C 1
ATOM 3238 O O . ALA A 1 407 ? -10.861 -4.677 24.635 1.00 89.44 407 ALA A O 1
ATOM 3239 N N . PRO A 1 408 ? -10.636 -3.731 26.651 1.00 84.81 408 PRO A N 1
ATOM 3240 C CA . PRO A 1 408 ? -9.286 -3.240 26.374 1.00 84.81 408 PRO A CA 1
ATOM 3241 C C . PRO A 1 408 ? -8.308 -4.365 26.044 1.00 84.81 408 PRO A C 1
ATOM 3243 O O . PRO A 1 408 ? -8.267 -5.377 26.735 1.00 84.81 408 PRO A O 1
ATOM 3246 N N . GLY A 1 409 ? -7.501 -4.168 24.998 1.00 76.06 409 GLY A N 1
ATOM 3247 C CA . GLY A 1 409 ? -6.509 -5.159 24.566 1.00 76.06 409 GLY A CA 1
ATOM 3248 C C . GLY A 1 409 ? -7.113 -6.443 23.991 1.00 76.06 409 GLY A C 1
ATOM 3249 O O . GLY A 1 409 ? -6.394 -7.414 23.802 1.00 76.06 409 GLY A O 1
ATOM 3250 N N . SER A 1 410 ? -8.419 -6.463 23.719 1.00 78.38 410 SER A N 1
ATOM 3251 C CA . SER A 1 410 ? -9.122 -7.611 23.162 1.00 78.38 410 SER A CA 1
ATOM 3252 C C . SER A 1 410 ? -10.051 -7.181 22.029 1.00 78.38 410 SER A C 1
ATOM 3254 O O . SER A 1 410 ? -10.517 -6.039 21.967 1.00 78.38 410 SER A O 1
ATOM 3256 N N . VAL A 1 411 ? -10.346 -8.129 21.144 1.00 78.50 411 VAL A N 1
ATOM 3257 C CA . VAL A 1 411 ? -11.382 -8.002 20.111 1.00 78.50 411 VAL A CA 1
ATOM 3258 C C . VAL A 1 411 ? -12.725 -8.582 20.530 1.00 78.50 411 VAL A C 1
ATOM 3260 O O . VAL A 1 411 ? -13.662 -8.599 19.741 1.00 78.50 411 VAL A O 1
ATOM 3263 N N . LYS A 1 412 ? -12.844 -9.029 21.786 1.00 85.94 412 LYS A N 1
ATOM 3264 C CA . LYS A 1 412 ? -14.119 -9.463 22.347 1.00 85.94 412 LYS A CA 1
ATOM 3265 C C . LYS A 1 412 ? -15.093 -8.285 22.378 1.00 85.94 412 LYS A C 1
ATOM 3267 O O . LYS A 1 412 ? -14.920 -7.355 23.175 1.00 85.94 412 LYS A O 1
ATOM 3272 N N . VAL A 1 413 ? -16.113 -8.357 21.528 1.00 89.75 413 VAL A N 1
ATOM 3273 C CA . VAL A 1 413 ? -17.244 -7.428 21.516 1.00 89.75 413 VAL A CA 1
ATOM 3274 C C . VAL A 1 413 ? -18.052 -7.615 22.799 1.00 89.75 413 VAL A C 1
ATOM 3276 O O . VAL A 1 413 ? -18.373 -8.735 23.191 1.00 89.75 413 VAL A O 1
ATOM 3279 N N . LEU A 1 414 ? -18.317 -6.507 23.486 1.00 93.00 414 LEU A N 1
ATOM 3280 C CA . LEU A 1 414 ? -19.157 -6.452 24.685 1.00 93.00 414 LEU A CA 1
ATOM 3281 C C . LEU A 1 414 ? -20.590 -6.045 24.340 1.00 93.00 414 LEU A C 1
ATOM 3283 O O . LEU A 1 414 ? -21.525 -6.473 25.007 1.00 93.00 414 LEU A O 1
ATOM 3287 N N . GLY A 1 415 ? -20.750 -5.242 23.291 1.00 93.44 415 GLY A N 1
ATOM 3288 C CA . GLY A 1 415 ? -22.041 -4.822 22.771 1.00 93.44 415 GLY A CA 1
ATOM 3289 C C . GLY A 1 415 ? -21.920 -3.582 21.896 1.00 93.44 415 GLY A C 1
ATOM 3290 O O . GLY A 1 415 ? -20.839 -3.007 21.735 1.00 93.44 415 GLY A O 1
ATOM 3291 N N . GLU A 1 416 ? -23.054 -3.158 21.357 1.00 94.38 416 GLU A N 1
ATOM 3292 C CA . GLU A 1 416 ? -23.186 -1.922 20.591 1.00 94.38 416 GLU A CA 1
ATOM 3293 C C . GLU A 1 416 ? -23.769 -0.803 21.455 1.00 94.38 416 GLU A C 1
ATOM 3295 O O . GLU A 1 416 ? -24.470 -1.042 22.446 1.00 94.38 416 GLU A O 1
ATOM 3300 N N . VAL A 1 417 ? -23.444 0.435 21.091 1.00 94.38 417 VAL A N 1
ATOM 3301 C CA . VAL A 1 417 ? -23.919 1.654 21.750 1.00 94.38 417 VAL A CA 1
ATOM 3302 C C . VAL A 1 417 ? -24.326 2.682 20.701 1.00 94.38 417 VAL A C 1
ATOM 3304 O O . VAL A 1 417 ? -23.717 2.768 19.633 1.00 94.38 417 VAL A O 1
ATOM 3307 N N . SER A 1 418 ? -25.324 3.503 21.017 1.00 93.50 418 SER A N 1
ATOM 3308 C CA . SER A 1 418 ? -25.815 4.546 20.112 1.00 93.50 418 SER A CA 1
ATOM 3309 C C . SER A 1 418 ? -25.369 5.922 20.586 1.00 93.50 418 SER A C 1
ATOM 3311 O O . SER A 1 418 ? -25.305 6.200 21.787 1.00 93.50 418 SER A O 1
ATOM 3313 N N . CYS A 1 419 ? -25.042 6.798 19.642 1.00 91.00 419 CYS A N 1
ATOM 3314 C CA . CYS A 1 419 ? -24.684 8.174 19.935 1.00 91.00 419 CYS A CA 1
ATOM 3315 C C . CYS A 1 419 ? -25.927 8.956 20.367 1.00 91.00 419 CYS A C 1
ATOM 3317 O O . CYS A 1 419 ? -26.936 8.986 19.667 1.00 91.00 419 CYS A O 1
ATOM 3319 N N . THR A 1 420 ? -25.850 9.620 21.517 1.00 87.25 420 THR A N 1
ATOM 3320 C CA . THR A 1 420 ? -26.974 10.353 22.113 1.00 87.25 420 THR A CA 1
ATOM 3321 C C . THR A 1 420 ? -26.957 11.840 21.803 1.00 87.25 420 THR A C 1
ATOM 3323 O O . THR A 1 420 ? -27.936 12.525 22.083 1.00 87.25 420 THR A O 1
ATOM 3326 N N . ASN A 1 421 ? -25.850 12.375 21.284 1.00 81.38 421 ASN A N 1
ATOM 3327 C CA . ASN A 1 421 ? -25.772 13.771 20.873 1.00 81.38 421 ASN A CA 1
ATOM 3328 C C . ASN A 1 421 ? -25.589 13.880 19.352 1.00 81.38 421 ASN A C 1
ATOM 3330 O O . ASN A 1 421 ? -24.656 13.273 18.821 1.00 81.38 421 ASN A O 1
ATOM 3334 N N . PRO A 1 422 ? -26.449 14.644 18.650 1.00 63.31 422 PRO A N 1
ATOM 3335 C CA . PRO A 1 422 ? -26.256 14.914 17.233 1.00 63.31 422 PRO A CA 1
ATOM 3336 C C . PRO A 1 422 ? -24.994 15.752 17.022 1.00 63.31 422 PRO A C 1
ATOM 3338 O O . PRO A 1 422 ? -24.450 16.344 17.963 1.00 63.31 422 PRO A O 1
ATOM 3341 N N . VAL A 1 423 ? -24.536 15.810 15.770 1.00 56.97 423 VAL A N 1
ATOM 3342 C CA . VAL A 1 423 ? -23.399 16.640 15.372 1.00 56.97 423 VAL A CA 1
ATOM 3343 C C . VAL A 1 423 ? -23.645 18.083 15.801 1.00 56.97 423 VAL A C 1
ATOM 3345 O O . VAL A 1 423 ? -24.475 18.782 15.223 1.00 56.97 423 VAL A O 1
ATOM 3348 N N . SER A 1 424 ? -22.935 18.547 16.831 1.00 47.47 424 SER A N 1
ATOM 3349 C CA . SER A 1 424 ? -22.928 19.966 17.151 1.00 47.47 424 SER A CA 1
ATOM 3350 C C . SER A 1 424 ? -22.148 20.660 16.041 1.00 47.47 424 SER A C 1
ATOM 3352 O O . SER A 1 424 ? -20.931 20.511 15.963 1.00 47.47 424 SER A O 1
ATOM 3354 N N . MET A 1 425 ? -22.828 21.456 15.216 1.00 43.53 425 MET A N 1
ATOM 3355 C CA . MET A 1 425 ? -22.223 22.338 14.202 1.00 43.53 425 MET A CA 1
ATOM 3356 C C . MET A 1 425 ? -21.252 23.388 14.794 1.00 43.53 425 MET A C 1
ATOM 3358 O O . MET A 1 425 ? -20.728 24.230 14.073 1.00 43.53 425 MET A O 1
ATOM 3362 N N . GLY A 1 426 ? -21.015 23.371 16.108 1.00 41.16 426 GLY A N 1
ATOM 3363 C CA . GLY A 1 426 ? -20.129 24.284 16.814 1.00 41.16 426 GLY A CA 1
ATOM 3364 C C . GLY A 1 426 ? -18.746 23.686 17.051 1.00 41.16 426 GLY A C 1
ATOM 3365 O O . GLY A 1 426 ? -18.538 22.974 18.030 1.00 41.16 426 GLY A O 1
ATOM 3366 N N . GLY A 1 427 ? -17.796 24.039 16.187 1.00 42.09 427 GLY A N 1
ATOM 3367 C CA . GLY A 1 427 ? -16.369 24.052 16.499 1.00 42.09 427 GLY A CA 1
ATOM 3368 C C . GLY A 1 427 ? -15.889 25.501 16.540 1.00 42.09 427 GLY A C 1
ATOM 3369 O O . GLY A 1 427 ? -15.914 26.191 15.527 1.00 42.09 427 GLY A O 1
ATOM 3370 N N . CYS A 1 428 ? -15.508 25.968 17.726 1.00 39.22 428 CYS A N 1
ATOM 3371 C CA . CYS A 1 428 ? -14.980 27.303 17.988 1.00 39.22 428 CYS A CA 1
ATOM 3372 C C . CYS A 1 428 ? -13.608 27.502 17.306 1.00 39.22 428 CYS A C 1
ATOM 3374 O O . CYS A 1 428 ? -12.691 26.729 17.557 1.00 39.22 428 CYS A O 1
ATOM 3376 N N . GLY A 1 429 ? -13.471 28.543 16.477 1.00 47.19 429 GLY A N 1
ATOM 3377 C CA . GLY A 1 429 ? -12.251 29.358 16.353 1.00 47.19 429 GLY A CA 1
ATOM 3378 C C . GLY A 1 429 ? -10.932 28.755 15.839 1.00 47.19 429 GLY A C 1
ATOM 3379 O O . GLY A 1 429 ? -9.919 29.437 15.966 1.00 47.19 429 GLY A O 1
ATOM 3380 N N . GLU A 1 430 ? -10.878 27.542 15.281 1.00 53.75 430 GLU A N 1
ATOM 3381 C CA . GLU A 1 430 ? -9.613 26.990 14.756 1.00 53.75 430 GLU A CA 1
ATOM 3382 C C . GLU A 1 430 ? -9.321 27.368 13.292 1.00 53.75 430 GLU A C 1
ATOM 3384 O O . GLU A 1 430 ? -10.213 27.460 12.448 1.00 53.75 430 GLU A O 1
ATOM 3389 N N . ASP A 1 431 ? -8.030 27.562 13.002 1.00 64.06 431 ASP A N 1
ATOM 3390 C CA . ASP A 1 431 ? -7.474 27.944 11.702 1.00 64.06 431 ASP A CA 1
ATOM 3391 C C . ASP A 1 431 ? -7.825 26.916 10.606 1.00 64.06 431 ASP A C 1
ATOM 3393 O O . ASP A 1 431 ? -7.349 25.775 10.613 1.00 64.06 431 ASP A O 1
ATOM 3397 N N . ILE A 1 432 ? -8.630 27.341 9.624 1.00 68.56 432 ILE A N 1
ATOM 3398 C CA . ILE A 1 432 ? -9.014 26.577 8.420 1.00 68.56 432 ILE A CA 1
ATOM 3399 C C . ILE A 1 432 ? -7.791 25.943 7.737 1.00 68.56 432 ILE A C 1
ATOM 3401 O O . ILE A 1 432 ? -7.887 24.848 7.170 1.00 68.56 432 ILE A O 1
ATOM 3405 N N . SER A 1 433 ? -6.619 26.582 7.823 1.00 70.50 433 SER A N 1
ATOM 3406 C CA . SER A 1 433 ? -5.380 26.060 7.252 1.00 70.50 433 SER A CA 1
ATOM 3407 C C . SER A 1 433 ? -4.987 24.700 7.846 1.00 70.50 433 SER A C 1
ATOM 3409 O O . SER A 1 433 ? -4.583 23.799 7.103 1.00 70.50 433 SER A O 1
ATOM 3411 N N . LEU A 1 434 ? -5.166 24.505 9.159 1.00 70.25 434 LEU A N 1
ATOM 3412 C CA . LEU A 1 434 ? -4.848 23.259 9.862 1.00 70.25 434 LEU A CA 1
ATOM 3413 C C . LEU A 1 434 ? -5.814 22.141 9.482 1.00 70.25 434 LEU A C 1
ATOM 3415 O O . LEU A 1 434 ? -5.388 20.998 9.297 1.00 70.25 434 LEU A O 1
ATOM 3419 N N . GLN A 1 435 ? -7.090 22.470 9.295 1.00 69.31 435 GLN A N 1
ATOM 3420 C CA . GLN A 1 435 ? -8.104 21.500 8.891 1.00 69.31 435 GLN A CA 1
ATOM 3421 C C . GLN A 1 435 ? -7.829 20.975 7.475 1.00 69.31 435 GLN A C 1
ATOM 3423 O O . GLN A 1 435 ? -7.883 19.767 7.240 1.00 69.31 435 GLN A O 1
ATOM 3428 N N . ILE A 1 436 ? -7.430 21.847 6.535 1.00 73.12 436 ILE A N 1
ATOM 3429 C CA . ILE A 1 436 ? -7.120 21.424 5.155 1.00 73.12 436 ILE A CA 1
ATOM 3430 C C . ILE A 1 436 ? -5.928 20.460 5.130 1.00 73.12 436 ILE A C 1
ATOM 3432 O O . ILE A 1 436 ? -5.869 19.552 4.298 1.00 73.12 436 ILE A O 1
ATOM 3436 N N . ARG A 1 437 ? -4.977 20.611 6.058 1.00 78.25 437 ARG A N 1
ATOM 3437 C CA . ARG A 1 437 ? -3.817 19.714 6.162 1.00 78.25 437 ARG A CA 1
ATOM 3438 C C . ARG A 1 437 ? -4.173 18.312 6.662 1.00 78.25 437 ARG A C 1
ATOM 3440 O O . ARG A 1 437 ? -3.390 17.390 6.433 1.00 78.25 437 ARG A O 1
ATOM 3447 N N . GLN A 1 438 ? -5.330 18.129 7.303 1.00 75.88 438 GLN A N 1
ATOM 3448 C CA . GLN A 1 438 ? -5.811 16.811 7.740 1.00 75.88 438 GLN A CA 1
ATOM 3449 C C . GLN A 1 438 ? -6.537 16.032 6.638 1.00 75.88 438 GLN A C 1
ATOM 3451 O O . GLN A 1 438 ? -6.787 14.839 6.821 1.00 75.88 438 GLN A O 1
ATOM 3456 N N . ILE A 1 439 ? -6.846 16.664 5.499 1.00 78.75 439 ILE A N 1
ATOM 3457 C CA . ILE A 1 439 ? -7.491 15.989 4.370 1.00 78.75 439 ILE A CA 1
ATOM 3458 C C . ILE A 1 439 ? -6.609 14.835 3.897 1.00 78.75 439 ILE A C 1
ATOM 3460 O O . ILE A 1 439 ? -5.405 14.991 3.657 1.00 78.75 439 ILE A O 1
ATOM 3464 N N . VAL A 1 440 ? -7.232 13.672 3.742 1.00 84.62 440 VAL A N 1
ATOM 3465 C CA . VAL A 1 440 ? -6.585 12.463 3.238 1.00 84.62 440 VAL A CA 1
ATOM 3466 C C . VAL A 1 440 ? -7.401 11.886 2.098 1.00 84.62 440 VAL A C 1
ATOM 3468 O O . VAL A 1 440 ? -8.627 11.796 2.169 1.00 84.62 440 VAL A O 1
ATOM 3471 N N . ARG A 1 441 ? -6.705 11.480 1.041 1.00 87.94 441 ARG A N 1
ATOM 3472 C CA . ARG A 1 441 ? -7.266 10.655 -0.020 1.00 87.94 441 ARG A CA 1
ATOM 3473 C C . ARG A 1 441 ? -6.528 9.327 -0.055 1.00 87.94 441 ARG A C 1
ATOM 3475 O O . ARG A 1 441 ? -5.301 9.300 -0.057 1.00 87.94 441 ARG A O 1
ATOM 3482 N N . THR A 1 442 ? -7.286 8.249 -0.122 1.00 89.75 442 THR A N 1
ATOM 3483 C CA . THR A 1 442 ? -6.782 6.884 -0.185 1.00 89.75 442 THR A CA 1
ATOM 3484 C C . THR A 1 442 ? -7.342 6.218 -1.424 1.00 89.75 442 THR A C 1
ATOM 3486 O O . THR A 1 442 ? -8.544 6.241 -1.664 1.00 89.75 442 THR A O 1
ATOM 3489 N N . GLU A 1 443 ? -6.461 5.631 -2.220 1.00 92.31 443 GLU A N 1
ATOM 3490 C CA . GLU A 1 443 ? -6.828 4.837 -3.387 1.00 92.31 443 GLU A CA 1
ATOM 3491 C C . GLU A 1 443 ? -6.442 3.393 -3.108 1.00 92.31 443 GLU A C 1
ATOM 3493 O O . GLU A 1 443 ? -5.263 3.042 -3.149 1.00 92.31 443 GLU A O 1
ATOM 3498 N N . TYR A 1 444 ? -7.429 2.566 -2.791 1.00 92.31 444 TYR A N 1
ATOM 3499 C CA . TYR A 1 444 ? -7.255 1.133 -2.640 1.00 92.31 444 TYR A CA 1
ATOM 3500 C C . TYR A 1 444 ? -7.476 0.433 -3.984 1.00 92.31 444 TYR A C 1
ATOM 3502 O O . TYR A 1 444 ? -8.358 0.802 -4.778 1.00 92.31 444 TYR A O 1
ATOM 3510 N N . ARG A 1 445 ? -6.629 -0.560 -4.252 1.00 91.56 445 ARG A N 1
ATOM 3511 C CA . ARG A 1 445 ? -6.669 -1.392 -5.449 1.00 91.56 445 ARG A CA 1
ATOM 3512 C C . ARG A 1 445 ? -6.533 -2.850 -5.053 1.00 91.56 445 ARG A C 1
ATOM 3514 O O . ARG A 1 445 ? -5.518 -3.246 -4.482 1.00 91.56 445 ARG A O 1
ATOM 3521 N N . LEU A 1 446 ? -7.551 -3.622 -5.408 1.00 89.12 446 LEU A N 1
ATOM 3522 C CA . LEU A 1 446 ? -7.543 -5.073 -5.391 1.00 89.12 446 LEU A CA 1
ATOM 3523 C C . LEU A 1 446 ? -7.118 -5.570 -6.772 1.00 89.12 446 LEU A C 1
ATOM 3525 O O . LEU A 1 446 ? -7.711 -5.199 -7.792 1.00 89.12 446 LEU A O 1
ATOM 3529 N N . LEU A 1 447 ? -6.105 -6.424 -6.786 1.00 84.56 447 LEU A N 1
ATOM 3530 C CA . LEU A 1 447 ? -5.568 -7.067 -7.972 1.00 84.56 447 LEU A CA 1
ATOM 3531 C C . LEU A 1 447 ? -5.839 -8.561 -7.838 1.00 84.56 447 LEU A C 1
ATOM 3533 O O . LEU A 1 447 ? -5.066 -9.290 -7.222 1.00 84.56 447 LEU A O 1
ATOM 3537 N N . THR A 1 448 ? -6.960 -9.026 -8.384 1.00 68.69 448 THR A N 1
ATOM 3538 C CA . THR A 1 448 ? -7.225 -10.466 -8.388 1.00 68.69 448 THR A CA 1
ATOM 3539 C C . THR A 1 448 ? -6.508 -11.139 -9.549 1.00 68.69 448 THR A C 1
ATOM 3541 O O . THR A 1 448 ? -6.252 -10.550 -10.605 1.00 68.69 448 THR A O 1
ATOM 3544 N N . ALA A 1 449 ? -6.190 -12.407 -9.340 1.00 58.12 449 ALA A N 1
ATOM 3545 C CA . ALA A 1 449 ? -5.584 -13.254 -10.348 1.00 58.12 449 ALA A CA 1
ATOM 3546 C C . ALA A 1 449 ? -6.564 -13.547 -11.516 1.00 58.12 449 ALA A C 1
ATOM 3548 O O . ALA A 1 449 ? -6.161 -13.528 -12.680 1.00 58.12 449 ALA A O 1
ATOM 3549 N N . THR A 1 450 ? -7.873 -13.568 -11.215 1.00 50.22 450 THR A N 1
ATOM 3550 C CA . THR A 1 450 ? -8.996 -13.727 -12.160 1.00 50.22 450 THR A CA 1
ATOM 3551 C C . THR A 1 450 ? -9.295 -12.493 -13.022 1.00 50.22 450 THR A C 1
ATOM 3553 O O . THR A 1 450 ? -10.240 -12.500 -13.804 1.00 50.22 450 THR A O 1
ATOM 3556 N N . GLY A 1 451 ? -8.533 -11.401 -12.880 1.00 49.72 451 GLY A N 1
ATOM 3557 C CA . GLY A 1 451 ? -8.739 -10.162 -13.641 1.00 49.72 451 GLY A CA 1
ATOM 3558 C C . GLY A 1 451 ? -9.839 -9.242 -13.096 1.00 49.72 451 GLY A C 1
ATOM 3559 O O . GLY A 1 451 ? -9.945 -8.098 -13.545 1.00 49.72 451 GLY A O 1
ATOM 3560 N N . LYS A 1 452 ? -10.602 -9.667 -12.076 1.00 50.28 452 LYS A N 1
ATOM 3561 C CA . LYS A 1 452 ? -11.501 -8.778 -11.323 1.00 50.28 452 LYS A CA 1
ATOM 3562 C C . LYS A 1 452 ? -10.660 -7.717 -10.609 1.00 50.28 452 LYS A C 1
ATOM 3564 O O . LYS A 1 452 ? -9.844 -8.024 -9.741 1.00 50.28 452 LYS A O 1
ATOM 3569 N N . THR A 1 453 ? -10.824 -6.455 -10.982 1.00 65.06 453 THR A N 1
ATOM 3570 C CA . THR A 1 453 ? -10.145 -5.343 -10.308 1.00 65.06 453 THR A CA 1
ATOM 3571 C C . THR A 1 453 ? -11.153 -4.612 -9.436 1.00 65.06 453 THR A C 1
ATOM 3573 O O . THR A 1 453 ? -12.190 -4.149 -9.911 1.00 65.06 453 THR A O 1
ATOM 3576 N N . GLY A 1 454 ? -10.860 -4.556 -8.139 1.00 73.56 454 GLY A N 1
ATOM 3577 C CA . GLY A 1 454 ? -11.634 -3.788 -7.171 1.00 73.56 454 GLY A CA 1
ATOM 3578 C C . GLY A 1 454 ? -10.960 -2.443 -6.949 1.00 73.56 454 GLY A C 1
ATOM 3579 O O . GLY A 1 454 ? -9.745 -2.366 -6.752 1.00 73.56 454 GLY A O 1
ATOM 3580 N N . ARG A 1 455 ? -11.733 -1.363 -7.016 1.00 84.81 455 ARG A N 1
ATOM 3581 C CA . ARG A 1 455 ? -11.239 -0.012 -6.755 1.00 84.81 455 ARG A CA 1
ATOM 3582 C C . ARG A 1 455 ? -12.100 0.626 -5.692 1.00 84.81 455 ARG A C 1
ATOM 3584 O O . ARG A 1 455 ? -13.311 0.691 -5.860 1.00 84.81 455 ARG A O 1
ATOM 3591 N N . GLU A 1 456 ? -11.461 1.126 -4.646 1.00 84.56 456 GLU A N 1
ATOM 3592 C CA . GLU A 1 456 ? -12.120 1.917 -3.615 1.00 84.56 456 GLU A CA 1
ATOM 3593 C C . GLU A 1 456 ? -11.335 3.222 -3.462 1.00 84.56 456 GLU A C 1
ATOM 3595 O O . GLU A 1 456 ? -10.160 3.221 -3.086 1.00 84.56 456 GLU A O 1
ATOM 3600 N N . SER A 1 457 ? -11.959 4.337 -3.831 1.00 83.69 457 SER A N 1
ATOM 3601 C CA . SER A 1 457 ? -11.405 5.671 -3.603 1.00 83.69 457 SER A CA 1
ATOM 3602 C C . SER A 1 457 ? -12.105 6.272 -2.398 1.00 83.69 457 SER A C 1
ATOM 3604 O O . SER A 1 457 ? -13.315 6.462 -2.441 1.00 83.69 457 SER A O 1
ATOM 3606 N N . THR A 1 458 ? -11.346 6.587 -1.355 1.00 80.50 458 THR A N 1
ATOM 3607 C CA . THR A 1 458 ? -11.835 7.244 -0.143 1.00 80.50 458 THR A CA 1
ATOM 3608 C C . THR A 1 458 ? -11.245 8.645 -0.081 1.00 80.50 458 THR A C 1
ATOM 3610 O O . THR A 1 458 ? -10.026 8.809 -0.104 1.00 80.50 458 THR A O 1
ATOM 3613 N N . LEU A 1 459 ? -12.080 9.671 0.029 1.00 79.38 459 LEU A N 1
ATOM 3614 C CA . LEU A 1 459 ? -11.643 11.032 0.339 1.00 79.38 459 LEU A CA 1
ATOM 3615 C C . LEU A 1 459 ? -12.237 11.430 1.680 1.00 79.38 459 LEU A C 1
ATOM 3617 O O . LEU A 1 459 ? -13.443 11.354 1.813 1.00 79.38 459 LEU A O 1
ATOM 3621 N N . ARG A 1 460 ? -11.422 11.883 2.634 1.00 74.19 460 ARG A N 1
ATOM 3622 C CA . ARG A 1 460 ? -11.885 12.496 3.884 1.00 74.19 460 ARG A CA 1
ATOM 3623 C C . ARG A 1 460 ? -11.548 13.982 3.855 1.00 74.19 460 ARG A C 1
ATOM 3625 O O . ARG A 1 460 ? -10.378 14.343 3.988 1.00 74.19 460 ARG A O 1
ATOM 3632 N N . ALA A 1 461 ? -12.563 14.817 3.640 1.00 66.31 461 ALA A N 1
ATOM 3633 C CA . ALA A 1 461 ? -12.438 16.268 3.482 1.00 66.31 461 ALA A CA 1
ATOM 3634 C C . ALA A 1 461 ? -12.949 17.061 4.703 1.00 66.31 461 ALA A C 1
ATOM 3636 O O . ALA A 1 461 ? -13.461 16.486 5.658 1.00 66.31 461 ALA A O 1
ATOM 3637 N N . LEU A 1 462 ? -12.825 18.395 4.640 1.00 56.94 462 LEU A N 1
ATOM 3638 C CA . LEU A 1 462 ? -13.227 19.356 5.684 1.00 56.94 462 LEU A CA 1
ATOM 3639 C C . LEU A 1 462 ? -14.686 19.282 6.125 1.00 56.94 462 LEU A C 1
ATOM 3641 O O . LEU A 1 462 ? -15.002 19.805 7.175 1.00 56.94 462 LEU A O 1
ATOM 3645 N N . ASN A 1 463 ? -15.582 18.756 5.296 1.00 51.84 463 ASN A N 1
ATOM 3646 C CA . ASN A 1 463 ? -17.012 18.651 5.585 1.00 51.84 463 ASN A CA 1
ATOM 3647 C C . ASN A 1 463 ? -17.416 17.239 6.029 1.00 51.84 463 ASN A C 1
ATOM 3649 O O . ASN A 1 463 ? -18.599 16.978 6.226 1.00 51.84 463 ASN A O 1
ATOM 3653 N N . GLY A 1 464 ? -16.456 16.318 6.131 1.00 46.09 464 GLY A N 1
ATOM 3654 C CA . GLY A 1 464 ? -16.712 14.978 6.633 1.00 46.09 464 GLY A CA 1
ATOM 3655 C C . GLY A 1 464 ? -17.338 14.065 5.607 1.00 46.09 464 GLY A C 1
ATOM 3656 O O . GLY A 1 464 ? -17.760 12.967 5.945 1.00 46.09 464 GLY A O 1
ATOM 3657 N N . GLN A 1 465 ? -17.395 14.483 4.344 1.00 44.69 465 GLN A N 1
ATOM 3658 C CA . GLN A 1 465 ? -17.764 13.567 3.286 1.00 44.69 465 GLN A CA 1
ATOM 3659 C C . GLN A 1 465 ? -16.635 12.559 3.115 1.00 44.69 465 GLN A C 1
ATOM 3661 O O . GLN A 1 465 ? -15.554 12.912 2.644 1.00 44.69 465 GLN A O 1
ATOM 3666 N N . THR A 1 466 ? -16.913 11.315 3.506 1.00 52.44 466 THR A N 1
ATOM 3667 C CA . THR A 1 466 ? -16.221 10.136 2.999 1.00 52.44 466 THR A CA 1
ATOM 3668 C C . THR A 1 466 ? -16.873 9.771 1.674 1.00 52.44 466 THR A C 1
ATOM 3670 O O . THR A 1 466 ? -17.837 9.014 1.634 1.00 52.44 466 THR A O 1
ATOM 3673 N N . SER A 1 467 ? -16.393 10.328 0.563 1.00 50.34 467 SER A N 1
ATOM 3674 C CA . SER A 1 467 ? -16.813 9.816 -0.742 1.00 50.34 467 SER A CA 1
ATOM 3675 C C . SER A 1 467 ? -16.107 8.483 -0.958 1.00 50.34 467 SER A C 1
ATOM 3677 O O . SER A 1 467 ? -14.890 8.475 -1.145 1.00 50.34 467 SER A O 1
ATOM 3679 N N . ILE A 1 468 ? -16.856 7.382 -0.883 1.00 56.12 468 ILE A N 1
ATOM 3680 C CA . ILE A 1 468 ? -16.406 6.050 -1.282 1.00 56.12 468 ILE A CA 1
ATOM 3681 C C . ILE A 1 468 ? -16.907 5.822 -2.705 1.00 56.12 468 ILE A C 1
ATOM 3683 O O . ILE A 1 468 ? -18.093 5.597 -2.925 1.00 56.12 468 ILE A O 1
ATOM 3687 N N . ALA A 1 469 ? -16.013 5.894 -3.687 1.00 55.84 469 ALA A N 1
ATOM 3688 C CA . ALA A 1 469 ? -16.319 5.416 -5.030 1.00 55.84 469 ALA A CA 1
ATOM 3689 C C . ALA A 1 469 ? -15.820 3.973 -5.142 1.00 55.84 469 ALA A C 1
ATOM 3691 O O . ALA A 1 469 ? -14.611 3.745 -5.241 1.00 55.84 469 ALA A O 1
ATOM 3692 N N . GLN A 1 470 ? -16.743 3.011 -5.090 1.00 57.03 470 GLN A N 1
ATOM 3693 C CA . GLN A 1 470 ? -16.460 1.614 -5.403 1.00 57.03 470 GLN A CA 1
ATOM 3694 C C . GLN A 1 470 ? -16.709 1.369 -6.890 1.00 57.03 470 GLN A C 1
ATOM 3696 O O . GLN A 1 470 ? -17.815 1.542 -7.391 1.00 57.03 470 GLN A O 1
ATOM 3701 N N . GLY A 1 471 ? -15.657 0.991 -7.608 1.00 48.28 471 GLY A N 1
ATOM 3702 C CA . GLY A 1 471 ? -15.750 0.519 -8.982 1.00 48.28 471 GLY A CA 1
ATOM 3703 C C . GLY A 1 471 ? -15.304 -0.930 -9.028 1.00 48.28 471 GLY A C 1
ATOM 3704 O O . GLY A 1 471 ? -14.102 -1.189 -9.064 1.00 48.28 471 GLY A O 1
ATOM 3705 N N . VAL A 1 472 ? -16.251 -1.865 -9.019 1.00 40.25 472 VAL A N 1
ATOM 3706 C CA . VAL A 1 472 ? -15.989 -3.265 -9.368 1.00 40.25 472 VAL A CA 1
ATOM 3707 C C . VAL A 1 472 ? -16.345 -3.415 -10.842 1.00 40.25 472 VAL A C 1
ATOM 3709 O O . VAL A 1 472 ? -17.513 -3.340 -11.208 1.00 40.25 472 VAL A O 1
ATOM 3712 N N . LYS A 1 473 ? -15.348 -3.592 -11.716 1.00 38.62 473 LYS A N 1
ATOM 3713 C CA . LYS A 1 473 ? -15.613 -4.107 -13.066 1.00 38.62 473 LYS A CA 1
ATOM 3714 C C . LYS A 1 473 ? -15.564 -5.630 -12.990 1.00 38.62 473 LYS A C 1
ATOM 3716 O O . LYS A 1 473 ? -14.483 -6.211 -13.043 1.00 38.62 473 LYS A O 1
ATOM 3721 N N . GLY A 1 474 ? -16.723 -6.260 -12.825 1.00 32.12 474 GLY A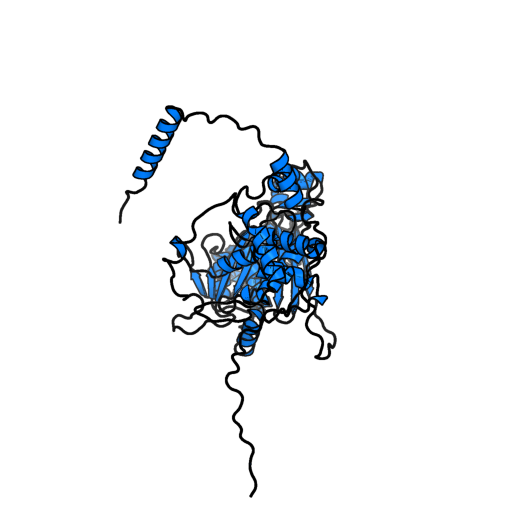 N 1
ATOM 3722 C CA . GLY A 1 474 ? -16.898 -7.662 -13.193 1.00 32.12 474 GLY A CA 1
ATOM 3723 C C . GLY A 1 474 ? -17.052 -7.743 -14.709 1.00 32.12 474 GLY A C 1
ATOM 3724 O O . GLY A 1 474 ? -17.873 -7.024 -15.274 1.00 32.12 474 GLY A O 1
ATOM 3725 N N . GLN A 1 475 ? -16.259 -8.574 -15.385 1.00 31.73 475 GLN A N 1
ATOM 3726 C CA . GLN A 1 475 ? -16.710 -9.144 -16.655 1.00 31.73 475 GLN A CA 1
ATOM 3727 C C . GLN A 1 475 ? -17.759 -10.202 -16.302 1.00 31.73 475 GLN A C 1
ATOM 3729 O O . GLN A 1 475 ? -17.443 -11.381 -16.209 1.00 31.73 475 GLN A O 1
ATOM 3734 N N . ASP A 1 476 ? -18.984 -9.762 -16.022 1.00 29.58 476 ASP A N 1
ATOM 3735 C CA . ASP A 1 476 ? -20.142 -10.649 -16.057 1.00 29.58 476 ASP A CA 1
ATOM 3736 C C . ASP A 1 476 ? -20.707 -10.543 -17.474 1.00 29.58 476 ASP A C 1
ATOM 3738 O O . ASP A 1 476 ? -21.385 -9.583 -17.840 1.00 29.58 476 ASP A O 1
ATOM 3742 N N . GLY A 1 477 ? -20.310 -11.495 -18.306 1.00 26.20 477 GLY A N 1
ATOM 3743 C CA . GLY A 1 477 ? -20.767 -11.649 -19.677 1.00 26.20 477 GLY A CA 1
ATOM 3744 C C . GLY A 1 477 ? -19.994 -12.794 -20.306 1.00 26.20 477 GLY A C 1
ATOM 3745 O O . GLY A 1 477 ? -18.771 -12.716 -20.365 1.00 26.20 477 GLY A O 1
ATOM 3746 N N . ASP A 1 478 ? -20.709 -13.849 -20.698 1.00 28.38 478 ASP A N 1
ATOM 3747 C CA . ASP A 1 478 ? -20.208 -15.040 -21.391 1.00 28.38 478 ASP A CA 1
ATOM 3748 C C . ASP A 1 478 ? -19.029 -14.720 -22.321 1.00 28.38 478 ASP A C 1
ATOM 3750 O O . ASP A 1 478 ? -19.203 -14.147 -23.397 1.00 28.38 478 ASP A O 1
ATOM 3754 N N . VAL A 1 479 ? -17.821 -15.117 -21.921 1.00 27.14 479 VAL A N 1
ATOM 3755 C CA . VAL A 1 479 ? -16.690 -15.220 -22.841 1.00 27.14 479 VAL A CA 1
ATOM 3756 C C . VAL A 1 479 ? -16.411 -16.703 -22.998 1.00 27.14 479 VAL A C 1
ATOM 3758 O O . VAL A 1 479 ? -15.820 -17.349 -22.135 1.00 27.14 479 VAL A O 1
ATOM 3761 N N . THR A 1 480 ? -16.894 -17.241 -24.115 1.00 24.92 480 THR A N 1
ATOM 3762 C CA . THR A 1 480 ? -16.472 -18.522 -24.681 1.00 24.92 480 THR A CA 1
ATOM 3763 C C . THR A 1 480 ? -14.955 -18.678 -24.555 1.00 24.92 480 THR A C 1
ATOM 3765 O O . THR A 1 480 ? -14.219 -17.734 -24.844 1.00 24.92 480 THR A O 1
ATOM 3768 N N . ALA A 1 481 ? -14.511 -19.862 -24.137 1.00 29.19 481 ALA A N 1
ATOM 3769 C CA . ALA A 1 481 ? -13.177 -20.209 -23.635 1.00 29.19 481 ALA A CA 1
ATOM 3770 C C . ALA A 1 481 ? -11.953 -19.975 -24.561 1.00 29.19 481 ALA A C 1
ATOM 3772 O O . ALA A 1 481 ? -10.885 -20.501 -24.274 1.00 29.19 481 ALA A O 1
ATOM 3773 N N . ASP A 1 482 ? -12.051 -19.167 -25.618 1.00 25.45 482 ASP A N 1
ATOM 3774 C CA . ASP A 1 482 ? -11.025 -19.046 -26.664 1.00 25.45 482 ASP A CA 1
ATOM 3775 C C . ASP A 1 482 ? -10.443 -17.634 -26.865 1.00 25.45 482 ASP A C 1
ATOM 3777 O O . ASP A 1 482 ? -9.736 -17.395 -27.843 1.00 25.45 482 ASP A O 1
ATOM 3781 N N . THR A 1 483 ? -10.662 -16.682 -25.949 1.00 22.94 483 THR A N 1
ATOM 3782 C CA . THR A 1 483 ? -9.976 -15.372 -26.026 1.00 22.94 483 THR A CA 1
ATOM 3783 C C . THR A 1 483 ? -8.926 -15.236 -24.918 1.00 22.94 483 THR A C 1
ATOM 3785 O O . THR A 1 483 ? -9.295 -15.162 -23.745 1.00 22.94 483 THR A O 1
ATOM 3788 N N . PRO A 1 484 ? -7.616 -15.193 -25.242 1.00 26.41 484 PRO A N 1
ATOM 3789 C CA . PRO A 1 484 ? -6.575 -14.885 -24.267 1.00 26.41 484 PRO A CA 1
ATOM 3790 C C . PRO A 1 484 ? -6.859 -13.526 -23.609 1.00 26.41 484 PRO A C 1
ATOM 3792 O O . PRO A 1 484 ? -7.285 -12.608 -24.313 1.00 26.41 484 PRO A O 1
ATOM 3795 N N . PRO A 1 485 ? -6.606 -13.353 -22.298 1.00 30.64 485 PRO A N 1
ATOM 3796 C CA . PRO A 1 485 ? -6.777 -12.062 -21.641 1.00 30.64 485 PRO A CA 1
ATOM 3797 C C . PRO A 1 485 ? -5.973 -10.997 -22.394 1.00 30.64 485 PRO A C 1
ATOM 3799 O O . PRO A 1 485 ? -4.785 -11.200 -22.658 1.00 30.64 485 PRO A O 1
ATOM 3802 N N . ASP A 1 486 ? -6.645 -9.897 -22.753 1.00 32.16 486 ASP A N 1
ATOM 3803 C CA . ASP A 1 486 ? -6.118 -8.802 -23.571 1.00 32.16 486 ASP A CA 1
ATOM 3804 C C . ASP A 1 486 ? -4.639 -8.526 -23.278 1.00 32.16 486 ASP A C 1
ATOM 3806 O O . ASP A 1 486 ? -4.241 -8.259 -22.137 1.00 32.16 486 ASP A O 1
ATOM 3810 N N . ALA A 1 487 ? -3.819 -8.588 -24.333 1.00 35.84 487 ALA A N 1
ATOM 3811 C CA . ALA A 1 487 ? -2.397 -8.280 -24.286 1.00 35.84 487 ALA A CA 1
ATOM 3812 C C . ALA A 1 487 ? -2.172 -7.002 -23.470 1.00 35.84 487 ALA A C 1
ATOM 3814 O O . ALA A 1 487 ? -2.737 -5.964 -23.801 1.00 35.84 487 ALA A O 1
ATOM 3815 N N . VAL A 1 488 ? -1.365 -7.094 -22.404 1.00 42.56 488 VAL A N 1
ATOM 3816 C CA . VAL A 1 488 ? -1.049 -6.027 -21.438 1.00 42.56 488 VAL A CA 1
ATOM 3817 C C . VAL A 1 488 ? -0.833 -4.685 -22.153 1.00 42.56 488 VAL A C 1
ATOM 3819 O O . VAL A 1 488 ? 0.278 -4.365 -22.580 1.00 42.56 488 VAL A O 1
ATOM 3822 N N . GLN A 1 489 ? -1.892 -3.886 -22.309 1.00 45.34 489 GLN A N 1
ATOM 3823 C CA . GLN A 1 489 ? -1.789 -2.645 -23.063 1.00 45.34 489 GLN A CA 1
ATOM 3824 C C . GLN A 1 489 ? -1.084 -1.610 -22.190 1.00 45.34 489 GLN A C 1
ATOM 3826 O O . GLN A 1 489 ? -1.622 -1.117 -21.200 1.00 45.34 489 GLN A O 1
ATOM 3831 N N . VAL A 1 490 ? 0.152 -1.281 -22.569 1.00 48.25 490 VAL A N 1
ATOM 3832 C CA . VAL A 1 490 ? 0.901 -0.147 -22.016 1.00 48.25 490 VAL A CA 1
ATOM 3833 C C . VAL A 1 490 ? 0.026 1.116 -22.108 1.00 48.25 490 VAL A C 1
ATOM 3835 O O . VAL A 1 490 ? -0.438 1.414 -23.216 1.00 48.25 490 VAL A O 1
ATOM 3838 N N . PRO A 1 491 ? -0.203 1.870 -21.010 1.00 48.47 491 PRO A N 1
ATOM 3839 C CA . PRO A 1 491 ? -1.096 3.028 -21.017 1.00 48.47 491 PRO A CA 1
ATOM 3840 C C . PRO A 1 491 ? -0.746 4.049 -22.111 1.00 48.47 491 PRO A C 1
ATOM 3842 O O . PRO A 1 491 ? 0.427 4.330 -22.359 1.00 48.47 491 PRO A O 1
ATOM 3845 N N . ALA A 1 492 ? -1.755 4.664 -22.735 1.00 48.41 492 ALA A N 1
ATOM 3846 C CA . ALA A 1 492 ? -1.578 5.558 -23.887 1.00 48.41 492 ALA A CA 1
ATOM 3847 C C . ALA A 1 492 ? -0.613 6.737 -23.634 1.00 48.41 492 ALA A C 1
ATOM 3849 O O . ALA A 1 492 ? 0.120 7.123 -24.537 1.00 48.41 492 ALA A O 1
ATOM 3850 N N . LYS A 1 493 ? -0.529 7.275 -22.407 1.00 45.38 493 LYS A N 1
ATOM 3851 C CA . LYS A 1 493 ? 0.462 8.315 -22.054 1.00 45.38 493 LYS A CA 1
ATOM 3852 C C . LYS A 1 493 ? 1.896 7.799 -21.911 1.00 45.38 493 LYS A C 1
ATOM 3854 O O . LYS A 1 493 ? 2.823 8.575 -22.114 1.00 45.38 493 LYS A O 1
ATOM 3859 N N . VAL A 1 494 ? 2.086 6.515 -21.604 1.00 42.91 494 VAL A N 1
ATOM 3860 C CA . VAL A 1 494 ? 3.404 5.860 -21.667 1.00 42.91 494 VAL A CA 1
ATOM 3861 C C . VAL A 1 494 ? 3.808 5.664 -23.135 1.00 42.91 494 VAL A C 1
ATOM 3863 O O . VAL A 1 494 ? 4.962 5.891 -23.477 1.00 42.91 494 VAL A O 1
ATOM 3866 N N . ARG A 1 495 ? 2.847 5.359 -24.026 1.00 44.41 495 ARG A N 1
ATOM 3867 C CA . ARG A 1 495 ? 3.065 5.321 -25.489 1.00 44.41 495 ARG A CA 1
ATOM 3868 C C . ARG A 1 495 ? 3.350 6.708 -26.088 1.00 44.41 495 ARG A C 1
ATOM 3870 O O . ARG A 1 495 ? 4.192 6.837 -26.962 1.00 44.41 495 ARG A O 1
ATOM 3877 N N . ALA A 1 496 ? 2.654 7.746 -25.616 1.00 35.59 496 ALA A N 1
ATOM 3878 C CA . ALA A 1 496 ? 2.732 9.109 -26.152 1.00 35.59 496 ALA A CA 1
ATOM 3879 C C . ALA A 1 496 ? 3.862 9.959 -25.556 1.00 35.59 496 ALA A C 1
ATOM 3881 O O . ALA A 1 496 ? 4.084 11.085 -26.013 1.00 35.59 496 ALA A O 1
ATOM 3882 N N . SER A 1 497 ? 4.582 9.467 -24.540 1.00 38.22 497 SER A N 1
ATOM 3883 C CA . SER A 1 497 ? 5.783 10.159 -24.092 1.00 38.22 497 SER A CA 1
ATOM 3884 C C . SER A 1 497 ? 6.810 10.055 -25.215 1.00 38.22 497 SER A C 1
ATOM 3886 O O . SER A 1 497 ? 7.451 9.021 -25.389 1.00 38.22 497 SER A O 1
ATOM 3888 N N . LYS A 1 498 ? 6.963 11.126 -26.003 1.00 36.06 498 LYS A N 1
ATOM 3889 C CA . LYS A 1 498 ? 8.199 11.350 -26.749 1.00 36.06 498 LYS A CA 1
ATOM 3890 C C . LYS A 1 498 ? 9.291 11.386 -25.688 1.00 36.06 498 LYS A C 1
ATOM 3892 O O . LYS A 1 498 ? 9.485 12.416 -25.043 1.00 36.06 498 LYS A O 1
ATOM 3897 N N . LEU A 1 499 ? 9.928 10.241 -25.434 1.00 38.44 499 LEU A N 1
ATOM 3898 C CA . LEU A 1 499 ? 11.204 10.179 -24.740 1.00 38.44 499 LEU A CA 1
ATOM 3899 C C . LEU A 1 499 ? 12.068 11.198 -25.472 1.00 38.44 499 LEU A C 1
ATOM 3901 O O . LEU A 1 499 ? 12.373 11.005 -26.646 1.00 38.44 499 LEU A O 1
ATOM 3905 N N . ALA A 1 500 ? 12.322 12.346 -24.836 1.00 40.28 500 ALA A N 1
ATOM 3906 C CA . ALA A 1 500 ? 13.197 13.353 -25.410 1.00 40.28 500 ALA A CA 1
ATOM 3907 C C . ALA A 1 500 ? 14.479 12.618 -25.778 1.00 40.28 500 ALA A C 1
ATOM 3909 O O . ALA A 1 500 ? 15.062 11.994 -24.890 1.00 40.28 500 ALA A O 1
ATOM 3910 N N . ASP A 1 501 ? 14.820 12.617 -27.069 1.00 41.09 501 ASP A N 1
ATOM 3911 C CA . ASP A 1 501 ? 15.889 11.788 -27.604 1.00 41.09 501 ASP A CA 1
ATOM 3912 C C . ASP A 1 501 ? 17.143 12.004 -26.747 1.00 41.09 501 ASP A C 1
ATOM 3914 O O . ASP A 1 501 ? 17.717 13.102 -26.778 1.00 41.09 501 ASP A O 1
ATOM 3918 N N . PRO A 1 502 ? 17.553 11.010 -25.938 1.00 41.47 502 PRO A N 1
ATOM 3919 C CA . PRO A 1 502 ? 18.716 11.158 -25.080 1.00 41.47 502 PRO A CA 1
ATOM 3920 C C . PRO A 1 502 ? 19.971 11.469 -25.906 1.00 41.47 502 PRO A C 1
ATOM 3922 O O . PRO A 1 502 ? 20.878 12.130 -25.403 1.00 41.47 502 PRO A O 1
ATOM 3925 N N . LEU A 1 503 ? 19.990 11.049 -27.181 1.00 38.00 503 LEU A N 1
ATOM 3926 C CA . LEU A 1 503 ? 21.068 11.299 -28.134 1.00 38.00 503 LEU A CA 1
ATOM 3927 C C . LEU A 1 503 ? 21.110 12.766 -28.570 1.00 38.00 503 LEU A C 1
ATOM 3929 O O . LEU A 1 503 ? 22.195 13.331 -28.655 1.00 38.00 503 LEU A O 1
ATOM 3933 N N . SER A 1 504 ? 19.958 13.420 -28.756 1.00 39.81 504 SER A N 1
ATOM 3934 C CA . SER A 1 504 ? 19.902 14.856 -29.080 1.00 39.81 504 SER A CA 1
ATOM 3935 C C . SER A 1 504 ? 20.510 15.731 -27.978 1.00 39.81 504 SER A C 1
ATOM 3937 O O . SER A 1 504 ? 21.125 16.760 -28.254 1.00 39.81 504 SER A O 1
ATOM 3939 N N . ARG A 1 505 ? 20.380 15.301 -26.716 1.00 42.28 505 ARG A N 1
ATOM 3940 C CA . ARG A 1 505 ? 20.897 16.019 -25.547 1.00 42.28 505 ARG A CA 1
ATOM 3941 C C . ARG A 1 505 ? 22.387 15.758 -25.321 1.00 42.28 505 ARG A C 1
ATOM 3943 O O . ARG A 1 505 ? 23.114 16.708 -25.067 1.00 42.28 505 ARG A O 1
ATOM 3950 N N . ALA A 1 506 ? 22.834 14.511 -25.490 1.00 38.00 506 ALA A N 1
ATOM 3951 C CA . ALA A 1 506 ? 24.251 14.149 -25.456 1.00 38.00 506 ALA A CA 1
ATOM 3952 C C . ALA A 1 506 ? 25.038 14.859 -26.572 1.00 38.00 506 ALA A C 1
ATOM 3954 O O . ALA A 1 506 ? 26.068 15.460 -26.297 1.00 38.00 506 ALA A O 1
ATOM 3955 N N . ALA A 1 507 ? 24.497 14.906 -27.795 1.00 37.91 507 ALA A N 1
ATOM 3956 C CA . ALA A 1 507 ? 25.090 15.643 -28.913 1.00 37.91 507 ALA A CA 1
ATOM 3957 C C . ALA A 1 507 ? 25.142 17.169 -28.679 1.00 37.91 507 ALA A C 1
ATOM 3959 O O . ALA A 1 507 ? 26.069 17.839 -29.135 1.00 37.91 507 ALA A O 1
ATOM 3960 N N . ALA A 1 508 ? 24.171 17.733 -27.950 1.00 39.41 508 ALA A N 1
ATOM 3961 C CA . ALA A 1 508 ? 24.139 19.153 -27.582 1.00 39.41 508 ALA A CA 1
ATOM 3962 C C . ALA A 1 508 ? 25.066 19.512 -26.399 1.00 39.41 508 ALA A C 1
ATOM 3964 O O . ALA A 1 508 ? 25.498 20.660 -26.283 1.00 39.41 508 ALA A O 1
ATOM 3965 N N . GLU A 1 509 ? 25.350 18.557 -25.509 1.00 40.06 509 GLU A N 1
ATOM 3966 C CA . GLU A 1 509 ? 26.297 18.718 -24.397 1.00 40.06 509 GLU A CA 1
ATOM 3967 C C . GLU A 1 509 ? 27.754 18.532 -24.859 1.00 40.06 509 GLU A C 1
ATOM 3969 O O . GLU A 1 509 ? 28.606 19.327 -24.460 1.00 40.06 509 GLU A O 1
ATOM 3974 N N . ASP A 1 510 ? 28.027 17.592 -25.774 1.00 38.62 510 ASP A N 1
ATOM 3975 C CA . ASP A 1 510 ? 29.364 17.375 -26.364 1.00 38.62 510 ASP A CA 1
ATOM 3976 C C . ASP A 1 510 ? 29.815 18.565 -27.228 1.00 38.62 510 ASP A C 1
ATOM 3978 O O . ASP A 1 510 ? 30.979 18.958 -27.234 1.00 38.62 510 ASP A O 1
ATOM 3982 N N . SER A 1 511 ? 28.872 19.218 -27.912 1.00 38.38 511 SER A N 1
ATOM 3983 C CA . SER A 1 511 ? 29.150 20.386 -28.758 1.00 38.38 511 SER A CA 1
ATOM 3984 C C . SER A 1 511 ? 29.368 21.694 -27.981 1.00 38.38 511 SER A C 1
ATOM 3986 O O . SER A 1 511 ? 29.714 22.709 -28.587 1.00 38.38 511 SER A O 1
ATOM 3988 N N . ARG A 1 512 ? 29.193 21.706 -26.647 1.00 42.50 512 ARG A N 1
ATOM 3989 C CA . ARG A 1 512 ? 29.301 22.918 -25.805 1.00 42.50 512 ARG A CA 1
ATOM 3990 C C . ARG A 1 512 ? 30.470 22.942 -24.819 1.00 42.50 512 ARG A C 1
ATOM 3992 O O . ARG A 1 512 ? 30.591 23.924 -24.086 1.00 42.50 512 ARG A O 1
ATOM 3999 N N . SER A 1 513 ? 31.349 21.941 -24.776 1.00 39.78 513 SER A N 1
ATOM 4000 C CA . SER A 1 513 ? 32.453 21.959 -23.806 1.00 39.78 513 SER A CA 1
ATOM 4001 C C . SER A 1 513 ? 33.712 21.228 -24.268 1.00 39.78 513 SER A C 1
ATOM 4003 O O . SER A 1 513 ? 34.006 20.128 -23.823 1.00 39.78 513 SER A O 1
ATOM 4005 N N . THR A 1 514 ? 34.532 21.908 -25.067 1.00 38.28 514 THR A N 1
ATOM 4006 C CA . THR A 1 514 ? 35.986 21.683 -25.065 1.00 38.28 514 THR A CA 1
ATOM 4007 C C . THR A 1 514 ? 36.714 23.014 -25.209 1.00 38.28 514 THR A C 1
ATOM 4009 O O . THR A 1 514 ? 37.281 23.332 -26.250 1.00 38.28 514 THR A O 1
ATOM 4012 N N . VAL A 1 515 ? 36.716 23.799 -24.134 1.00 36.88 515 VAL A N 1
ATOM 4013 C CA . VAL A 1 515 ? 37.889 24.618 -23.818 1.00 36.88 515 VAL A CA 1
ATOM 4014 C C . VAL A 1 515 ? 38.486 23.987 -22.562 1.00 36.88 515 VAL A C 1
ATOM 4016 O O . VAL A 1 515 ? 37.827 24.018 -21.519 1.00 36.88 515 VAL A O 1
ATOM 4019 N N . PRO A 1 516 ? 39.663 23.343 -22.641 1.00 36.78 516 PRO A N 1
ATOM 4020 C CA . PRO A 1 516 ? 40.310 22.763 -21.473 1.00 36.78 516 PRO A CA 1
ATOM 4021 C C . PRO A 1 516 ? 40.566 23.867 -20.445 1.00 36.78 516 PRO A C 1
ATOM 4023 O O . PRO A 1 516 ? 41.319 24.803 -20.706 1.00 36.78 516 PRO A O 1
ATOM 4026 N N . GLN A 1 517 ? 39.925 23.781 -19.282 1.00 37.50 517 GLN A N 1
ATOM 4027 C CA . GLN A 1 517 ? 40.311 24.598 -18.135 1.00 37.50 517 GLN A CA 1
ATOM 4028 C C . GLN A 1 517 ? 41.627 24.030 -17.578 1.00 37.50 517 GLN A C 1
ATOM 4030 O O . GLN A 1 517 ? 41.714 22.812 -17.383 1.00 37.50 517 GLN A O 1
ATOM 4035 N N . PRO A 1 518 ? 42.660 24.857 -17.343 1.00 36.38 518 PRO A N 1
ATOM 4036 C CA . PRO A 1 518 ? 43.915 24.381 -16.781 1.00 36.38 518 PRO A CA 1
ATOM 4037 C C . PRO A 1 518 ? 43.701 23.845 -15.360 1.00 36.38 518 PRO A C 1
ATOM 4039 O O . PRO A 1 518 ? 42.928 24.387 -14.572 1.00 36.38 518 PRO A O 1
ATOM 4042 N N . ILE A 1 519 ? 44.393 22.750 -15.050 1.00 39.16 519 ILE A N 1
ATOM 4043 C CA . ILE A 1 519 ? 44.333 22.054 -13.763 1.00 39.16 519 ILE A CA 1
ATOM 4044 C C . ILE A 1 519 ? 44.912 22.971 -12.680 1.00 39.16 519 ILE A C 1
ATOM 4046 O O . ILE A 1 519 ? 46.118 23.210 -12.651 1.00 39.16 519 ILE A O 1
ATOM 4050 N N . THR A 1 520 ? 44.072 23.467 -11.773 1.00 41.16 520 THR A N 1
ATOM 4051 C CA . THR A 1 520 ? 44.535 24.194 -10.585 1.00 41.16 520 THR A CA 1
ATOM 4052 C C . THR A 1 520 ? 45.157 23.198 -9.596 1.00 41.16 520 THR A C 1
ATOM 4054 O O . THR A 1 520 ? 44.475 22.249 -9.195 1.00 41.16 520 THR A O 1
ATOM 4057 N N . PRO A 1 521 ? 46.428 23.360 -9.182 1.00 43.56 521 PRO A N 1
ATOM 4058 C CA . PRO A 1 521 ? 47.044 22.477 -8.195 1.00 43.56 521 PRO A CA 1
ATOM 4059 C C . PRO A 1 521 ? 46.348 22.605 -6.835 1.00 43.56 521 PRO A C 1
ATOM 4061 O O . PRO A 1 521 ? 46.014 23.710 -6.409 1.00 43.56 521 PRO A O 1
ATOM 4064 N N . ALA A 1 522 ? 46.151 21.478 -6.145 1.00 52.84 522 ALA A N 1
ATOM 4065 C CA . ALA A 1 522 ? 45.542 21.445 -4.816 1.00 52.84 522 ALA A CA 1
ATOM 4066 C C . ALA A 1 522 ? 46.337 22.302 -3.816 1.00 52.84 522 ALA A C 1
ATOM 4068 O O . ALA A 1 522 ? 47.567 22.225 -3.743 1.00 52.84 522 ALA A O 1
ATOM 4069 N N . THR A 1 523 ? 45.628 23.110 -3.033 1.00 63.06 523 THR A N 1
ATOM 4070 C CA . THR A 1 523 ? 46.223 24.056 -2.087 1.00 63.06 523 THR A CA 1
ATOM 4071 C C . THR A 1 523 ? 46.569 23.384 -0.757 1.00 63.06 523 THR A C 1
ATOM 4073 O O . THR A 1 523 ? 46.093 22.296 -0.422 1.00 63.06 523 THR A O 1
ATOM 4076 N N . ARG A 1 524 ? 47.402 24.042 0.058 1.00 49.38 524 ARG A N 1
ATOM 4077 C CA . ARG A 1 524 ? 47.784 23.546 1.393 1.00 49.38 524 ARG A CA 1
ATOM 4078 C C . ARG A 1 524 ? 46.571 23.345 2.316 1.00 49.38 524 ARG A C 1
ATOM 4080 O O . ARG A 1 524 ? 46.598 22.459 3.174 1.00 49.38 524 ARG A O 1
ATOM 4087 N N . ASP A 1 525 ? 45.508 24.114 2.096 1.00 53.12 525 ASP A N 1
ATOM 4088 C CA . ASP A 1 525 ? 44.251 24.018 2.838 1.00 53.12 525 ASP A CA 1
ATOM 4089 C C . ASP A 1 525 ? 43.426 22.788 2.436 1.00 53.12 525 ASP A C 1
ATOM 4091 O O . ASP A 1 525 ? 42.832 22.143 3.306 1.00 53.12 525 ASP A O 1
ATOM 4095 N N . ASP A 1 526 ? 43.489 22.366 1.169 1.00 56.22 526 ASP A N 1
ATOM 4096 C CA . ASP A 1 526 ? 42.851 21.130 0.693 1.00 56.22 526 ASP A CA 1
ATOM 4097 C C . ASP A 1 526 ? 43.463 19.891 1.368 1.00 56.22 526 ASP A C 1
ATOM 4099 O O . ASP A 1 526 ? 42.754 18.989 1.835 1.00 56.22 526 ASP A O 1
ATOM 4103 N N . PHE A 1 527 ? 44.790 19.879 1.529 1.00 53.19 527 PHE A N 1
ATOM 4104 C CA . PHE A 1 527 ? 45.492 18.818 2.257 1.00 53.19 527 PHE A CA 1
ATOM 4105 C C . PHE A 1 527 ? 45.206 18.847 3.766 1.00 53.19 527 PHE A C 1
ATOM 4107 O O . PHE A 1 527 ? 45.094 17.790 4.398 1.00 53.19 527 PHE A O 1
ATOM 4114 N N . ALA A 1 528 ? 45.043 20.032 4.360 1.00 56.97 528 ALA A N 1
ATOM 4115 C CA . ALA A 1 528 ? 44.662 20.167 5.765 1.00 56.97 528 ALA A CA 1
ATOM 4116 C C . ALA A 1 528 ? 43.224 19.672 6.022 1.00 56.97 528 ALA A C 1
ATOM 4118 O O . ALA A 1 528 ? 42.972 19.004 7.032 1.00 56.97 528 ALA A O 1
ATOM 4119 N N . ALA A 1 529 ? 42.295 19.932 5.097 1.00 55.88 529 ALA A N 1
ATOM 4120 C CA . ALA A 1 529 ? 40.919 19.446 5.154 1.00 55.88 529 ALA A CA 1
ATOM 4121 C C . ALA A 1 529 ? 40.834 17.916 4.998 1.00 55.88 529 ALA A C 1
ATOM 4123 O O . ALA A 1 529 ? 40.104 17.261 5.750 1.00 55.88 529 ALA A O 1
ATOM 4124 N N . MET A 1 530 ? 41.632 17.322 4.100 1.00 54.72 530 MET A N 1
ATOM 4125 C CA . MET A 1 530 ? 41.746 15.861 3.981 1.00 54.72 530 MET A CA 1
ATOM 4126 C C . MET A 1 530 ? 42.268 15.209 5.268 1.00 54.72 530 MET A C 1
ATOM 4128 O O . MET A 1 530 ? 41.692 14.224 5.732 1.00 54.72 530 MET A O 1
ATOM 4132 N N . ARG A 1 531 ? 43.307 15.777 5.899 1.00 57.84 531 ARG A N 1
ATOM 4133 C CA . ARG A 1 531 ? 43.855 15.242 7.161 1.00 57.84 531 ARG A CA 1
ATOM 4134 C C . ARG A 1 531 ? 42.865 15.335 8.327 1.00 57.84 531 ARG A C 1
ATOM 4136 O O . ARG A 1 531 ? 42.835 14.428 9.158 1.00 57.84 531 ARG A O 1
ATOM 4143 N N . ARG A 1 532 ? 42.024 16.378 8.390 1.00 55.25 532 ARG A N 1
ATOM 4144 C CA . ARG A 1 532 ? 40.945 16.472 9.399 1.00 55.25 532 ARG A CA 1
ATOM 4145 C C . ARG A 1 532 ? 39.873 15.400 9.202 1.00 55.25 532 ARG A C 1
ATOM 4147 O O . ARG A 1 532 ? 39.474 14.778 10.182 1.00 55.25 532 ARG A O 1
ATOM 4154 N N . ARG A 1 533 ? 39.461 15.134 7.956 1.00 54.03 533 ARG A N 1
ATOM 4155 C CA . ARG A 1 533 ? 38.482 14.076 7.638 1.00 54.03 533 ARG A CA 1
ATOM 4156 C C . ARG A 1 533 ? 39.014 12.679 7.964 1.00 54.03 533 ARG A C 1
ATOM 4158 O O . ARG A 1 533 ? 38.283 11.873 8.526 1.00 54.03 533 ARG A O 1
ATOM 4165 N N . ALA A 1 534 ? 40.295 12.423 7.697 1.00 48.66 534 ALA A N 1
ATOM 4166 C CA . ALA A 1 534 ? 40.939 11.159 8.058 1.00 48.66 534 ALA A CA 1
ATOM 4167 C C . ALA A 1 534 ? 41.017 10.949 9.584 1.00 48.66 534 ALA A C 1
ATOM 4169 O O . ALA A 1 534 ? 40.811 9.838 10.064 1.00 48.66 534 ALA A O 1
ATOM 4170 N N . ARG A 1 535 ? 41.248 12.015 10.366 1.00 44.56 535 ARG A N 1
ATOM 4171 C CA . ARG A 1 535 ? 41.244 11.938 11.839 1.00 44.56 535 ARG A CA 1
ATOM 4172 C C . ARG A 1 535 ? 39.849 11.713 12.426 1.00 44.56 535 ARG A C 1
ATOM 4174 O O . ARG A 1 535 ? 39.729 10.941 13.367 1.00 44.56 535 ARG A O 1
ATOM 4181 N N . GLN A 1 536 ? 38.808 12.323 11.853 1.00 47.84 536 GLN A N 1
ATOM 4182 C CA . GLN A 1 536 ? 37.418 12.110 12.285 1.00 47.84 536 GLN A CA 1
ATOM 4183 C C . GLN A 1 536 ? 36.907 10.690 11.994 1.00 47.84 536 GLN A C 1
ATOM 4185 O O . GLN A 1 536 ? 36.069 10.186 12.737 1.00 47.84 536 GLN A O 1
ATOM 4190 N N . ALA A 1 537 ? 37.429 10.033 10.953 1.00 45.56 537 ALA A N 1
ATOM 4191 C CA . ALA A 1 537 ? 37.078 8.653 10.622 1.00 45.56 537 ALA A CA 1
ATOM 4192 C C . ALA A 1 537 ? 37.657 7.627 11.617 1.00 45.56 537 ALA A C 1
ATOM 4194 O O . ALA A 1 537 ? 37.037 6.592 11.839 1.00 45.56 537 ALA A O 1
ATOM 4195 N N . ASN A 1 538 ? 38.794 7.922 12.259 1.00 41.00 538 ASN A N 1
ATOM 4196 C CA . ASN A 1 538 ? 39.432 7.009 13.216 1.00 41.00 538 ASN A CA 1
ATOM 4197 C C . ASN A 1 538 ? 38.841 7.071 14.635 1.00 41.00 538 ASN A C 1
ATOM 4199 O O . ASN A 1 538 ? 39.003 6.119 15.389 1.00 41.00 538 ASN A O 1
ATOM 4203 N N . THR A 1 539 ? 38.140 8.145 15.013 1.00 38.59 539 THR A N 1
ATOM 4204 C CA . THR A 1 539 ? 37.491 8.258 16.337 1.00 38.59 539 THR A CA 1
ATOM 4205 C C . THR A 1 539 ? 36.115 7.592 16.423 1.00 38.59 539 THR A C 1
ATOM 4207 O O . THR A 1 539 ? 35.566 7.497 17.515 1.00 38.59 539 THR A O 1
ATOM 4210 N N . ALA A 1 540 ? 35.546 7.116 15.310 1.00 39.00 540 ALA A N 1
ATOM 4211 C CA . ALA A 1 540 ? 34.228 6.470 15.292 1.00 39.00 540 ALA A CA 1
ATOM 4212 C C . ALA A 1 540 ? 34.273 4.939 15.495 1.00 39.00 540 ALA A C 1
ATOM 4214 O O . ALA A 1 540 ? 33.222 4.316 15.616 1.00 39.00 540 ALA A O 1
ATOM 4215 N N . THR A 1 541 ? 35.464 4.329 15.540 1.00 39.88 541 THR A N 1
ATOM 4216 C CA . THR A 1 541 ? 35.638 2.861 15.535 1.00 39.88 541 THR A CA 1
ATOM 4217 C C . THR A 1 541 ? 35.995 2.258 16.897 1.00 39.88 541 THR A C 1
ATOM 4219 O O . THR A 1 541 ? 36.361 1.089 16.976 1.00 39.88 541 THR A O 1
ATOM 4222 N N . THR A 1 542 ? 35.873 3.015 17.985 1.00 37.78 542 THR A N 1
ATOM 4223 C CA . THR A 1 542 ? 36.049 2.493 19.348 1.00 37.78 542 THR A CA 1
ATOM 4224 C C . THR A 1 542 ? 34.837 2.829 20.195 1.00 37.78 542 THR A C 1
ATOM 4226 O O . THR A 1 542 ? 34.764 3.938 20.709 1.00 37.78 542 THR A O 1
ATOM 4229 N N . LEU A 1 543 ? 33.909 1.872 20.326 1.00 27.19 543 LEU A N 1
ATOM 4230 C CA . LEU A 1 543 ? 33.112 1.621 21.535 1.00 27.19 543 LEU A CA 1
ATOM 4231 C C . LEU A 1 543 ? 32.438 0.229 21.462 1.00 27.19 543 LEU A C 1
ATOM 4233 O O . LEU A 1 543 ? 31.460 0.036 20.750 1.00 27.19 543 LEU A O 1
ATOM 4237 N N . ASN A 1 544 ? 33.060 -0.682 22.219 1.00 29.86 544 ASN A N 1
ATOM 4238 C CA . ASN A 1 544 ? 32.581 -1.798 23.049 1.00 29.86 544 ASN A CA 1
ATOM 4239 C C . ASN A 1 544 ? 31.689 -2.922 22.486 1.00 29.86 544 ASN A C 1
ATOM 4241 O O . ASN A 1 544 ? 30.576 -2.702 22.015 1.00 29.86 544 ASN A O 1
ATOM 4245 N N . PHE A 1 545 ? 32.240 -4.133 22.656 1.00 36.69 545 PHE A N 1
ATOM 4246 C CA . PHE A 1 545 ? 31.584 -5.442 22.710 1.00 36.69 545 PHE A CA 1
ATOM 4247 C C . PHE A 1 545 ? 30.389 -5.485 23.662 1.00 36.69 545 PHE A C 1
ATOM 4249 O O . PHE A 1 545 ? 30.442 -4.783 24.701 1.00 36.69 545 PHE A O 1
#

Sequence (545 aa):
MAILPDHSFNAFSAGRSGRPRKVELTEEQKKELAALYLATNATRKSGSMTLAWSIFASQHPELGWDAAAKSSKHIIPAVARDVMKHARPMVGYHRGGERKLRELAYSPGLLRRNLDGGLLRAGQRASWDDATINFGVCVPWPWRGSGDKCAEKYGVRLGRFQLLVCHDDATSFIPAYSYIIRYEQTYRGEDVAGAMIRTCRDVGIFDSFVLEGGVWKSDRVQRLLDGLGIRHIDAKGRPQCKLVENFFNRLWSVLSVVPGQVGRYQAENKSTSEKYVACRNGRQDPRTLFPMLTDALAAIDWAINYLNTHPVESREYGKWIPRDRWEADLAAHPMRQVDADFSWLQAPAIVKRKVVRGMLRATVPGPLGVPQRWTFSAPWLWTEEGKELMLHFDPLGEWPLSAVVTAPGSVKVLGEVSCTNPVSMGGCGEDISLQIRQIVRTEYRLLTATGKTGRESTLRALNGQTSIAQGVKGQDGDVTADTPPDAVQVPAKVRASKLADPLSRAAAEDSRSTVPQPITPATRDDFAAMRRRARQANTATTLNF

Radius of gyration: 28.02 Å; chains: 1; bounding box: 76×91×75 Å

Organism: NCBI:txid239935

pLDDT: mean 72.71, std 20.75, range [22.94, 96.25]

InterPro domains:
  IPR012337 Ribonuclease H-like superfamily [SSF53098] (155-335)
  IPR036397 Ribonuclease H superfamily [G3DSA:3.30.420.10] (116-342)

Secondary structure (DSSP, 8-state):
--PPPP----S------PPP------HHHHHHHHHHHHH-EEETTEE-HHHHHHHHHHH-GGG---SSS-S-TTSS-HHHHHHHHHHTHHHHTS----SHHHHTT-----TTB-TTSPBP-TTTEEEEEEEE-SB-EEEE----SSS-HHHHHHSEEEE--EEEEEEETTT----EEEEEEETTS---HHHHHHHHHHHHHHH-B-SEEEE-SGGGGSHHHHHHHHHHTPEEEE-TT-TT--SHHHHHHHHHHHHTTSS-B--SSTTTTHHHHHHHHHHHTTSS-GGGTS-BHHHHHHHHHHHHHHHHHSPEEETTTEEE-HHHHHHHHHHHSPPBPPPGGGGGGG-SEEEEEE-BTTEEEEEEE-TTSSEEEEEEE-GGGGGGTT-EEEEEE-TTSPSSPEEEEE-TTS--EEEEEEE-S-------S--HHHHHHT-EEEEEEEE-TTS-EEEEEEEE-TT--EEEEEEEE---S---TT---------HHHHH-----HHHHHHHHHTT-------PPPPHHHHHHHHHHHHHHHTTS----